Protein 3JB4 (pdb70)

CATH classification: 2.60.120.20

Sequence (675 aa):
NVEAAQGEELATEVGLRATENDGSLSEQLNMSQPMFLNFKKHKVNIYAATHTKVDHIFGRAWAVGVFNTETAAIQKFDLHFPTSTHGALSRFFCHWTGELNIHILNVSTTNAFLKVAHTWFGTDSGIARTATLESNGTMIIPPNEQMTLCVPYYSEVPLRCVKGSDRNSAGLGSLFTQAVGRTISNRVQIFVSFRCPNFFFPLPAPREATSADRVAASTTTNAGNLVQASVAPTMPVKPDFKNTDDFLSMSYRSTTAPTNPTKMVHLAHGTWTTNQHRQALVASITLLQAFWPNQDFPAWGQSRYFAAVRCGFHIQVQLNVNIGSAGCLIAAYMPKTAHDHMNTYTFGSYTNLPHVLMNAATTSQADLYIPYVFNHNYARTDSDDLGGIYIWVWSALTVPSGSPTTVDVTIFGSLLDLDFQCPRPPGADTVIYTTVRKTKTSKFKWVRNKIDIAEGPGAMNIANVLSTTGGQTIALVGERAFYDPRTAGAAVRCKDLMEIARMPSVFLGESTEPDGRRGYFTWSHTISPVNWVFDDHIYLENMPNLRLFSSCYNYWRGSFVIKLTVYASTFNKGRLRMAFFPNREGAYTQDDAQNAIFVVCDIGLNNTFEMTIPYTWGNWMRPTRGNSLGHLRIDVLNRLTYNSSSPNAVNCILQIKMGDDAMFMVPTTSNLVMQ

Secondary structure (DSSP, 8-state):
--S----SSGGGTTTB--TT---STTHHHHPPPP--SS-------SSSS-SSBHHHHTTS-EEEEEEEE---SPEEEEEPPP-SSGGGGGGGEEEEE--EEEEEEEEESS--EEEEEEESS-SBSSSB--S--GGGT-EEE-TT-EE--EE----SSSSEESS---TTTTSSEEEEEEEESS-S-EEEEEEEEESS-EEEEE-PPBPP-S--/---EEEEETTEEEEESS-------SS-----S-SS-S--S-TTHHHHGGG---EEEEEEE-SS--TT-EEEE--TTTSS-SSSSSTTTTTTTTEEEE--EEEEEEEE---TT-EEEEEE--B-HHHHT-STTB-GGGGGGSS-EEEESTT--EEEEEE----SSSSEETTS-TT-B-EEEEEEEEE--SS--S-EEEEEEEEEES---EEE--SS-------/--S---SGGGTT--------SSSS----S-HHHHHS--B-SGGG------GGGSS-SS--SBTHHHHTS--BTTTT-SS--SSSSEEEE-TTS-SS-EEEEE---TTTSHHHHHHHHHEEEE---EEEEEEE---SS-EEEEEEEE-TT-SS---SS--SSSEEEEEE-SS---EEEEE----SSSSEESSSS----EEEEEEEEEE--TTS-S-EEEEEEEEE-SS--EEEE---S-S--

B-factor: mean 58.43, std 23.04, range [9.93, 167.82]

InterPro domains:
  IPR000199 Peptidase C3A/C3B, picornaviral [PF00548] (1586-1762)
  IPR000605 Helicase, superfamily 3, single-stranded DNA/RNA virus [PF00910] (1229-1329)
  IPR001205 RNA-directed RNA polymerase, C-terminal domain [PF00680] (1816-2226)
  IPR001676 Picornavirus capsid [PF00073] (70-209)
  IPR001676 Picornavirus capsid [PF00073] (350-450)
  IPR007053 LRAT domain [PS51934] (825-920)
  IPR007094 RNA-directed RNA polymerase, catalytic domain [PS50507] (2018-2132)
  IPR009003 Peptidase S1, PA clan [SSF50494] (1608-1772)
  IPR009419 Viral polyprotein, parechovirus P3A [PF06363] (1467-1552)
  IPR014759 Helicase, superfamily 3, single-stranded RNA virus [PS51218] (1205-1366)
  IPR029053 Viral coat protein subunit [G3DSA:2.60.120.20] (26-253)
  IPR029053 Viral coat protein subunit [G3DSA:2.60.120.20] (260-503)
  IPR029053 Viral coat protein subunit [G3DSA:2.60.120.20] (531-739)
  IPR033703 Picornavirus/Calicivirus coat protein [cd00205] (89-250)
  IPR033703 Picornavirus/Calicivirus coat protein [cd00205] (325-499)
  IPR043128 Reverse transcriptase/Diguanylate cyclase domain [G3DSA:3.30.70.270] (2049-2159)
  IPR043502 DNA/RNA polymerase superfamily [SSF56672] (1785-2249)
  IPR044067 Picornavirales 3C/3C-like protease domain [PS51874] (1586-1775)

Radius of gyration: 31.66 Å; Cα contacts (8 Å, |Δi|>4): 1510; chains: 3; bounding box: 86×114×95 Å

Solvent-accessible surface area: 34510 Å² total; per-residue (Å²): 191,135,130,59,85,161,48,162,162,119,37,79,93,77,1,62,22,29,23,33,123,25,54,62,48,60,86,40,51,120,79,69,22,0,52,56,119,119,46,180,100,120,119,61,110,51,93,107,56,54,54,18,61,1,50,59,4,2,3,98,11,14,67,29,33,70,38,96,5,109,72,66,59,58,56,86,38,47,1,104,9,4,70,45,23,13,0,2,3,1,18,2,5,0,0,0,1,0,13,0,1,0,5,5,65,3,70,6,115,58,115,1,99,2,21,2,1,9,8,14,89,22,49,109,59,72,121,67,130,30,92,80,2,84,107,50,22,31,44,100,0,48,29,80,72,35,71,22,1,8,4,14,19,118,37,130,4,34,0,8,1,4,27,15,82,94,195,75,19,6,19,0,6,5,1,6,6,39,6,71,42,238,21,109,53,0,130,6,58,3,24,0,0,4,62,51,1,19,2,2,12,28,3,1,0,1,104,73,24,142,103,120,146,204,115,37,73,63,108,101,141,115,71,50,80,148,57,147,68,28,137,84,118,135,114,103,145,92,53,120,146,168,150,99,93,133,179,116,85,136,101,175,191,96,83,70,70,86,71,64,4,39,110,92,25,80,5,50,118,9,75,4,30,49,124,57,113,5,47,30,73,15,8,59,5,52,0,0,77,14,10,8,85,80,132,115,40,37,6,70,35,86,1,56,118,77,5,2,0,50,1,6,1,22,0,32,0,63,8,124,23,91,97,2,6,2,2,2,2,6,0,0,0,1,1,60,14,2,64,84,36,56,120,22,8,0,11,0,0,13,17,0,3,41,31,17,23,3,9,8,5,61,27,95,86,5,79,17,144,7,77,16,4,6,10,14,75,79,0,42,3,64,22,42,1,0,3,0,0,8,0,27,0,2,1,26,10,24,44,19,104,83,35,91,63,73,14,88,0,40,0,49,1,8,8,60,107,54,59,27,93,58,84,27,92,79,72,51,88,46,121,67,51,111,146,158,224,117,109,172,70,83,158,112,156,207,88,66,138,206,154,133,165,87,174,52,129,58,82,64,73,60,35,64,35,136,62,4,45,46,37,100,60,23,12,140,141,37,105,128,46,198,51,56,44,184,0,3,20,42,71,115,55,26,115,57,5,17,51,6,0,43,14,9,0,0,1,60,2,74,18,53,108,53,68,27,143,109,0,4,0,33,0,26,52,112,38,63,57,65,50,112,17,0,29,36,44,6,72,7,55,38,2,3,0,1,36,2,1,5,12,2,0,56,80,0,16,0,11,4,1,8,11,0,4,2,7,7,2,72,99,2,124,10,88,3,24,4,2,5,50,34,73,109,81,66,22,26,95,74,110,65,6,120,143,14,42,78,28,76,22,54,6,32,108,55,13,2,11,12,2,4,4,44,58,51,87,87,81,130,16,9,51,8,89,38,84,11,7,0,14,5,18,0,2,0,49,73,119,2,82,114,78,90,63,3,0,83,22,0,16,0,0,5,14,4,16,0,0,54,22,4,16,2,6,60,17,44,84,32,151,48,79,58,2

Nearest PDB structures (foldseek):
  3jb4-assembly1_C  TM=1.004E+00  e=1.245E-47  Ljungan virus 87-012
  5mjv-assembly1_B  TM=9.391E-01  e=2.339E-28  Echovirus 22 (strain Harris)
  9jjh-assembly1_A  TM=8.260E-01  e=3.643E-10  Rabbit hemorrhagic disease virus 2
  6gsi-assembly1_A  TM=7.439E-01  e=2.983E-09  Feline calicivirus strain F9
  3zue-assembly1_B  TM=6.264E-01  e=7.904E-10  Rabbit hemorrhagic disease virus

Foldseek 3Di:
DLADDDDDPCVVQQADDDPVCPDDVVSVVVDDHHDHSDDDDDDDDPDPDDCPDPQNVLQDWDFDDKDWFFAQDKDKAFAAQDDDDSSCVLVFFFWKDAKKKKKKFKEAPPWKKKKKAWDAAHCCPVDRPVPDRVPRDIDIDGHRDIDTDIDGDDAPDRTETRPDPDSGRHGPTMMIMGMDDNGGRIIMTMIMGTHPMDGDDTDDDDDDDPPD/DAWDKADDDPDIDTDGPDDDDDDDDPDDDDDADVVHPDPDDPCCLVCQLQDWAWWWKFKAFQPDFFQDFTTWALPLQTQPVDPPHRNPVVCLWFWWWQWWWKWKKFFAADPPKWFKKKKFFAFDVRVVDPPVDDPVPRVVGQIDIDIRPPDGMDIDTGHQDFDDNIDTRNDSRRGTITMTTRGGMDDDPPDDGITMIIITIGIDPTDGHDTDDRHDHDDDDD/DVDDDDDPVVVVDDPDDDDDDDPDDDDDPDPVVVVDDDDPDDVPDDDDDQCVVPPDRDDDPDPVVQLQDKFFFQPPDPDQDAARQKHKAALVDDFLDFRYKDFGALCRTDSCVVVLQFFFKKFAKKKKKKFWDWDQPKKFKKKKWWDFQDPPDDPSPDRPPTDMDIDMDHPDTIDIDMGGQDDPDPIDTRGDGTRTMMTMTGPDGIDADPVTDRMIIMGMIMGTHDPMDTDDTDHDPDPPD

Organism: Ljunganvirus 1 (NCBI:txid1001061)

Structure (mmCIF, N/CA/C/O backbone):
data_3JB4
#
_entry.id   3JB4
#
_cell.length_a   1
_cell.length_b   1
_cell.length_c   1
_cell.angle_alpha   90
_cell.angle_beta   90
_cell.angle_gamma   90
#
_symmetry.space_group_name_H-M   'P 1'
#
loop_
_entity.id
_entity.type
_entity.pdbx_description
1 polymer VP1
2 polymer VP0
3 polymer VP3
#
loop_
_atom_site.group_PDB
_atom_site.id
_atom_site.type_symbol
_atom_site.label_atom_id
_atom_site.label_alt_id
_atom_site.label_comp_id
_atom_site.label_asym_id
_atom_site.label_entity_id
_atom_site.label_seq_id
_atom_site.pdbx_PDB_ins_code
_atom_site.Cartn_x
_atom_site.Cartn_y
_atom_site.Cartn_z
_atom_site.occupancy
_atom_site.B_iso_or_equiv
_atom_site.auth_seq_id
_atom_site.auth_comp_id
_atom_site.auth_asym_id
_atom_site.auth_atom_id
_atom_site.pdbx_PDB_model_num
ATOM 1 N N . ASN A 1 31 ? 217.247 342.689 291.593 1.00 75.97 31 ASN A N 1
ATOM 2 C CA . ASN A 1 31 ? 217.144 341.977 292.859 1.00 75.97 31 ASN A CA 1
ATOM 3 C C . ASN A 1 31 ? 215.699 341.583 293.143 1.00 75.97 31 ASN A C 1
ATOM 4 O O . ASN A 1 31 ? 214.879 341.503 292.228 1.00 75.97 31 ASN A O 1
ATOM 9 N N . VAL A 1 32 ? 215.390 341.348 294.413 1.00 71.57 32 VAL A N 1
ATOM 10 C CA . VAL A 1 32 ? 214.090 340.810 294.794 1.00 73.58 32 VAL A CA 1
ATOM 11 C C . VAL A 1 32 ? 212.959 341.821 294.672 1.00 73.29 32 VAL A C 1
ATOM 12 O O . VAL A 1 32 ? 211.948 341.548 294.031 1.00 70.81 32 VAL A O 1
ATOM 16 N N . GLU A 1 33 ? 213.128 342.985 295.290 1.00 90.15 33 GLU A N 1
ATOM 17 C CA . GLU A 1 33 ? 212.035 343.944 295.390 1.00 82.00 33 GLU A CA 1
ATOM 18 C C . GLU A 1 33 ? 211.638 344.551 294.048 1.00 58.20 33 GLU A C 1
ATOM 19 O O . GLU A 1 33 ? 210.486 344.463 293.641 1.00 51.86 33 GLU A O 1
ATOM 25 N N . ALA A 1 34 ? 212.592 345.167 293.365 1.00 74.99 34 ALA A N 1
ATOM 26 C CA . ALA A 1 34 ? 212.283 345.975 292.191 1.00 72.94 34 ALA A CA 1
ATOM 27 C C . ALA A 1 34 ? 211.838 345.153 290.990 1.00 70.44 34 ALA A C 1
ATOM 28 O O . ALA A 1 34 ? 212.097 343.956 290.910 1.00 72.04 34 ALA A O 1
ATOM 30 N N . ALA A 1 35 ? 211.148 345.815 290.069 1.00 66.29 35 ALA A N 1
ATOM 31 C CA . ALA A 1 35 ? 210.822 345.242 288.772 1.00 66.29 35 ALA A CA 1
ATOM 32 C C . ALA A 1 35 ? 210.938 346.343 287.724 1.00 66.29 35 ALA A C 1
ATOM 33 O O . ALA A 1 35 ? 210.944 347.521 288.067 1.00 66.29 35 ALA A O 1
ATOM 35 N N . GLN A 1 36 ? 211.040 345.971 286.452 1.00 63.92 36 GLN A N 1
ATOM 36 C CA . GLN A 1 36 ? 211.288 346.955 285.399 1.00 72.54 36 GLN A CA 1
ATOM 37 C C . GLN A 1 36 ? 210.527 346.719 284.097 1.00 74.37 36 GLN A C 1
ATOM 38 O O . GLN A 1 36 ? 209.948 345.660 283.882 1.00 77.96 36 GLN A O 1
ATOM 44 N N . GLY A 1 37 ? 210.548 347.727 283.231 1.00 66.21 37 GLY A N 1
ATOM 45 C CA . GLY A 1 37 ? 209.915 347.650 281.927 1.00 63.86 37 GLY A CA 1
ATOM 46 C C . GLY A 1 37 ? 210.914 347.181 280.891 1.00 58.30 37 GLY A C 1
ATOM 47 O O . GLY A 1 37 ? 211.794 346.384 281.211 1.00 61.88 37 GLY A O 1
ATOM 48 N N . GLU A 1 38 ? 210.808 347.676 279.660 1.00 69.51 38 GLU A N 1
ATOM 49 C CA . GLU A 1 38 ? 209.753 348.598 279.250 1.00 69.50 38 GLU A CA 1
ATOM 50 C C . GLU A 1 38 ? 208.616 347.948 278.454 1.00 65.81 38 GLU A C 1
ATOM 51 O O . GLU A 1 38 ? 207.652 348.616 278.087 1.00 65.06 38 GLU A O 1
ATOM 57 N N . GLU A 1 39 ? 208.735 346.654 278.188 1.00 75.25 39 GLU A N 1
ATOM 58 C CA . GLU A 1 39 ? 207.792 345.949 277.322 1.00 76.76 39 GLU A CA 1
ATOM 59 C C . GLU A 1 39 ? 206.488 345.564 278.023 1.00 77.38 39 GLU A C 1
ATOM 60 O O . GLU A 1 39 ? 205.405 345.672 277.450 1.00 66.40 39 GLU A O 1
ATOM 66 N N . LEU A 1 40 ? 206.616 345.116 279.266 1.00 61.30 40 LEU A N 1
ATOM 67 C CA . LEU A 1 40 ? 205.520 344.494 280.004 1.00 61.30 40 LEU A CA 1
ATOM 68 C C . LEU A 1 40 ? 204.673 345.480 280.792 1.00 61.30 40 LEU A C 1
ATOM 69 O O . LEU A 1 40 ? 203.829 345.075 281.588 1.00 61.30 40 LEU A O 1
ATOM 74 N N . ALA A 1 41 ? 204.905 346.771 280.581 1.00 75.99 41 ALA A N 1
ATOM 75 C CA . ALA A 1 41 ? 204.108 347.808 281.233 1.00 75.42 41 ALA A CA 1
ATOM 76 C C . ALA A 1 41 ? 202.620 347.611 280.971 1.00 67.65 41 ALA A C 1
ATOM 77 O O . ALA A 1 41 ? 201.785 348.191 281.654 1.00 49.34 41 ALA A O 1
ATOM 79 N N . THR A 1 42 ? 202.293 346.809 279.964 1.00 72.81 42 THR A N 1
ATOM 80 C CA . THR A 1 42 ? 200.921 346.370 279.767 1.00 67.31 42 THR A CA 1
ATOM 81 C C . THR A 1 42 ? 200.453 345.590 280.986 1.00 57.81 42 THR A C 1
ATOM 82 O O . THR A 1 42 ? 199.325 345.753 281.443 1.00 57.70 42 THR A O 1
ATOM 86 N N . GLU A 1 43 ? 201.330 344.747 281.519 1.00 59.09 43 GLU A N 1
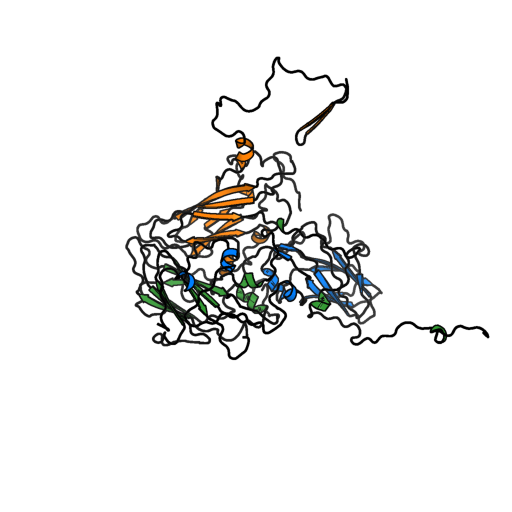ATOM 87 C CA . GLU A 1 43 ? 200.954 343.876 282.623 1.00 58.68 43 GLU A CA 1
ATOM 88 C C . GLU A 1 43 ? 200.814 344.642 283.931 1.00 59.71 43 GLU A C 1
ATOM 89 O O . GLU A 1 43 ? 200.036 344.258 284.797 1.00 69.74 43 GLU A O 1
ATOM 95 N N . VAL A 1 44 ? 201.543 345.742 284.069 1.00 54.96 44 VAL A N 1
ATOM 96 C CA . VAL A 1 44 ? 201.557 346.462 285.335 1.00 57.08 44 VAL A CA 1
ATOM 97 C C . VAL A 1 44 ? 200.354 347.396 285.385 1.00 51.27 44 VAL A C 1
ATOM 98 O O . VAL A 1 44 ? 200.179 348.157 286.334 1.00 53.70 44 VAL A O 1
ATOM 102 N N . GLY A 1 45 ? 199.512 347.326 284.363 1.00 44.42 45 GLY A N 1
ATOM 103 C CA . GLY A 1 45 ? 198.252 348.038 284.396 1.00 44.42 45 GLY A CA 1
ATOM 104 C C . GLY A 1 45 ? 198.036 349.203 283.463 1.00 44.42 45 GLY A C 1
ATOM 105 O O . GLY A 1 45 ? 196.931 349.728 283.392 1.00 44.42 45 GLY A O 1
ATOM 106 N N . LEU A 1 46 ? 199.067 349.613 282.741 1.00 54.70 46 LEU A N 1
ATOM 107 C CA . LEU A 1 46 ? 198.879 350.681 281.775 1.00 52.96 46 LEU A CA 1
ATOM 108 C C . LEU A 1 46 ? 198.159 350.117 280.561 1.00 50.27 46 LEU A C 1
ATOM 109 O O . LEU A 1 46 ? 198.646 349.191 279.921 1.00 47.17 46 LEU A O 1
ATOM 114 N N . ARG A 1 47 ? 196.998 350.675 280.246 1.00 61.70 47 ARG A N 1
ATOM 115 C CA . ARG A 1 47 ? 196.192 350.170 279.145 1.00 65.87 47 ARG A CA 1
ATOM 116 C C . ARG A 1 47 ? 195.464 351.278 278.415 1.00 60.39 47 ARG A C 1
ATOM 117 O O . ARG A 1 47 ? 194.959 352.207 279.030 1.00 52.06 47 ARG A O 1
ATOM 125 N N . ALA A 1 48 ? 195.398 351.163 277.095 1.00 56.37 48 ALA A N 1
ATOM 126 C CA . ALA A 1 48 ? 194.694 352.143 276.285 1.00 63.22 48 ALA A CA 1
ATOM 127 C C . ALA A 1 48 ? 193.252 351.713 276.103 1.00 70.09 48 ALA A C 1
ATOM 128 O O . ALA A 1 48 ? 192.975 350.692 275.480 1.00 74.80 48 ALA A O 1
ATOM 130 N N . THR A 1 49 ? 192.329 352.492 276.652 1.00 59.18 49 THR A N 1
ATOM 131 C CA . THR A 1 49 ? 190.917 352.151 276.575 1.00 61.14 49 THR A CA 1
ATOM 132 C C . THR A 1 49 ?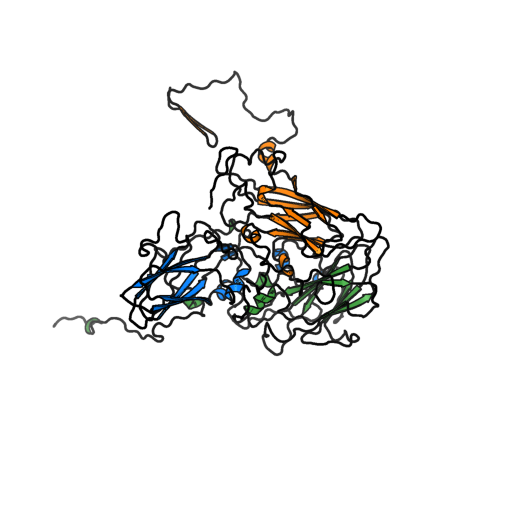 190.370 352.372 275.173 1.00 63.09 49 THR A C 1
ATOM 133 O O . THR A 1 49 ? 189.349 351.798 274.800 1.00 59.68 49 THR A O 1
ATOM 137 N N . GLU A 1 50 ? 191.055 353.208 274.403 1.00 63.87 50 GLU A N 1
ATOM 138 C CA . GLU A 1 50 ? 190.618 353.527 273.055 1.00 63.47 50 GLU A CA 1
ATOM 139 C C . GLU A 1 50 ? 190.630 352.282 272.177 1.00 64.80 50 GLU A C 1
ATOM 140 O O . GLU A 1 50 ? 189.751 352.109 271.341 1.00 61.62 50 GLU A O 1
ATOM 146 N N . ASN A 1 51 ? 191.606 351.404 272.379 1.00 54.15 51 ASN A N 1
ATOM 147 C CA . ASN A 1 51 ? 191.556 350.104 271.729 1.00 60.02 51 ASN A CA 1
ATOM 148 C C . ASN A 1 51 ? 191.108 349.084 272.753 1.00 66.19 51 ASN A C 1
ATOM 149 O O . ASN A 1 51 ? 191.892 348.657 273.595 1.00 66.09 51 ASN A O 1
ATOM 154 N N . ASP A 1 52 ? 189.849 348.684 272.668 1.00 48.39 52 ASP A N 1
ATOM 155 C CA . ASP A 1 52 ? 189.314 347.679 273.571 1.00 55.59 52 ASP A CA 1
ATOM 156 C C . ASP A 1 52 ? 189.218 346.299 272.947 1.00 57.97 52 ASP A C 1
ATOM 157 O O . ASP A 1 52 ? 188.907 345.328 273.633 1.00 55.42 52 ASP A O 1
ATOM 162 N N . GLY A 1 53 ? 189.506 346.206 271.654 1.00 48.66 53 GLY A N 1
ATOM 163 C CA . GLY A 1 53 ? 189.106 345.037 270.895 1.00 48.66 53 GLY A CA 1
ATOM 164 C C . GLY A 1 53 ? 187.602 344.871 271.023 1.00 48.66 53 GLY A C 1
ATOM 165 O O . GLY A 1 53 ? 186.876 345.857 271.138 1.00 48.66 53 GLY A O 1
ATOM 166 N N . SER A 1 54 ? 187.120 343.634 271.012 1.00 40.12 54 SER A N 1
ATOM 167 C CA . SER A 1 54 ? 185.714 343.397 271.303 1.00 38.84 54 SER A CA 1
ATOM 168 C C . SER A 1 54 ? 185.504 343.607 272.790 1.00 41.03 54 SER A C 1
ATOM 169 O O . SER A 1 54 ? 186.461 343.561 273.559 1.00 39.39 54 SER A O 1
ATOM 172 N N . LEU A 1 55 ? 184.269 343.850 273.203 1.00 39.53 55 LEU A N 1
ATOM 173 C CA . LEU A 1 55 ? 183.991 343.973 274.627 1.00 38.48 55 LEU A CA 1
ATOM 174 C C . LEU A 1 55 ? 184.315 342.657 275.324 1.00 40.64 55 LEU A C 1
ATOM 175 O O . LEU A 1 55 ? 184.736 342.638 276.479 1.00 43.94 55 LEU A O 1
ATOM 180 N N . SER A 1 56 ? 184.135 341.558 274.598 1.00 46.54 56 SER A N 1
ATOM 181 C CA . SER A 1 56 ? 184.423 340.231 275.126 1.00 41.79 56 SER A CA 1
ATOM 182 C C . SER A 1 56 ? 185.919 339.954 275.127 1.00 46.44 56 SER A C 1
ATOM 183 O O . SER A 1 56 ? 186.383 339.021 275.778 1.00 53.33 56 SER A O 1
ATOM 186 N N . GLU A 1 57 ? 186.670 340.763 274.388 1.00 40.85 57 GLU A N 1
ATOM 187 C CA . GLU A 1 57 ? 188.119 340.621 274.349 1.00 49.07 57 GLU A CA 1
ATOM 188 C C . GLU A 1 57 ? 188.713 341.107 275.661 1.00 57.32 57 GLU A C 1
ATOM 189 O O . GLU A 1 57 ? 189.795 340.685 276.061 1.00 54.81 57 GLU A O 1
ATOM 195 N N . GLN A 1 58 ? 187.992 341.993 276.336 1.00 47.34 58 GLN A N 1
ATOM 196 C CA . GLN A 1 58 ? 188.438 342.503 277.622 1.00 41.23 58 GLN A CA 1
ATOM 197 C C . GLN A 1 58 ? 188.313 341.444 278.708 1.00 52.04 58 GLN A C 1
ATOM 198 O O . GLN A 1 58 ? 188.983 341.511 279.736 1.00 60.42 58 GLN A O 1
ATOM 204 N N . LEU A 1 59 ? 187.450 340.468 278.472 1.00 57.63 59 LEU A N 1
ATOM 205 C CA . LEU A 1 59 ? 187.235 339.394 279.425 1.00 55.94 59 LEU A CA 1
ATOM 206 C C . LEU A 1 59 ? 188.488 338.533 279.511 1.00 59.73 59 LEU A C 1
ATOM 207 O O . LEU A 1 59 ? 188.801 337.970 280.558 1.00 61.60 59 LEU A O 1
ATOM 212 N N . ASN A 1 60 ? 189.202 338.441 278.396 1.00 54.21 60 ASN A N 1
ATOM 213 C CA . ASN A 1 60 ? 190.426 337.657 278.324 1.00 55.75 60 ASN A CA 1
ATOM 214 C C . ASN A 1 60 ? 191.597 338.384 278.969 1.00 60.20 60 ASN A C 1
ATOM 215 O O . ASN A 1 60 ? 192.581 337.760 279.360 1.00 56.57 60 ASN A O 1
ATOM 220 N N . MET A 1 61 ? 191.486 339.703 279.075 1.00 67.32 61 MET A N 1
ATOM 221 C CA . MET A 1 61 ? 192.575 340.530 279.586 1.00 59.60 61 MET A CA 1
ATOM 222 C C . MET A 1 61 ? 193.026 340.107 280.975 1.00 59.32 61 MET A C 1
ATOM 223 O O . MET A 1 61 ? 192.209 339.885 281.865 1.00 67.13 61 MET A O 1
ATOM 228 N N . SER A 1 62 ? 194.335 339.994 281.150 1.00 68.09 62 SER A N 1
ATOM 229 C CA . SER A 1 62 ? 194.894 339.691 282.457 1.00 63.90 62 SER A CA 1
ATOM 230 C C . SER A 1 62 ? 195.001 340.967 283.273 1.00 62.78 62 SER A C 1
ATOM 231 O O . SER A 1 62 ? 195.672 341.915 282.869 1.00 62.02 62 SER A O 1
ATOM 234 N N . GLN A 1 63 ? 194.341 340.986 284.423 1.00 69.30 63 GLN A N 1
ATOM 235 C CA . GLN A 1 63 ? 194.331 342.166 285.272 1.00 57.30 63 GLN A CA 1
ATOM 236 C C . GLN A 1 63 ? 195.716 342.424 285.848 1.00 51.79 63 GLN A C 1
ATOM 237 O O . GLN A 1 63 ? 196.480 341.492 286.076 1.00 60.28 63 GLN A O 1
ATOM 243 N N . PRO A 1 64 ? 196.049 343.699 286.078 1.00 48.98 64 PRO A N 1
ATOM 244 C CA . PRO A 1 64 ? 197.380 344.066 286.556 1.00 49.87 64 PRO A CA 1
ATOM 245 C C . PRO A 1 64 ? 197.698 343.552 287.947 1.00 52.42 64 PRO A C 1
ATOM 246 O O . PRO A 1 64 ? 196.798 343.290 288.735 1.00 53.78 64 PRO A O 1
ATOM 250 N N . MET A 1 65 ? 198.984 343.410 288.236 1.00 46.87 65 MET A N 1
ATOM 251 C CA . MET A 1 65 ? 199.427 342.902 289.523 1.00 44.68 65 MET A CA 1
ATOM 252 C C . MET A 1 65 ? 200.783 343.480 289.888 1.00 34.92 65 MET A C 1
ATOM 253 O O . MET A 1 65 ? 201.638 343.647 289.024 1.00 32.19 65 MET A O 1
ATOM 258 N N . PHE A 1 66 ? 200.987 343.782 291.166 1.00 33.56 66 PHE A N 1
ATOM 259 C CA . PHE A 1 66 ? 202.267 344.305 291.615 1.00 32.60 66 PHE A CA 1
ATOM 260 C C . PHE A 1 66 ? 203.137 343.158 292.070 1.00 33.25 66 PHE A C 1
ATOM 261 O O . PHE A 1 66 ? 202.809 341.999 291.826 1.00 31.77 66 PHE A O 1
ATOM 269 N N . LEU A 1 67 ? 204.249 343.480 292.720 1.00 38.14 67 LEU A N 1
ATOM 270 C CA . LEU A 1 67 ? 205.169 342.453 293.174 1.00 39.59 67 LEU A CA 1
ATOM 271 C C . LEU A 1 67 ? 204.452 341.458 294.070 1.00 34.24 67 LEU A C 1
ATOM 272 O O . LEU A 1 67 ? 204.554 340.254 293.858 1.00 35.56 67 LEU A O 1
ATOM 277 N N . ASN A 1 68 ? 203.714 341.948 295.060 1.00 27.08 68 ASN A N 1
ATOM 278 C CA . ASN A 1 68 ? 202.943 341.026 295.873 1.00 24.80 68 ASN A CA 1
ATOM 279 C C . ASN A 1 68 ? 201.440 341.177 295.708 1.00 24.33 68 ASN A C 1
ATOM 280 O O . ASN A 1 68 ? 200.820 342.086 296.241 1.00 25.72 68 ASN A O 1
ATOM 285 N N . PHE A 1 69 ? 200.861 340.243 294.967 1.00 23.55 69 PHE A N 1
ATOM 286 C CA . PHE A 1 69 ? 199.451 339.921 295.065 1.00 25.90 69 PHE A CA 1
ATOM 287 C C . PHE A 1 69 ? 199.351 338.480 294.645 1.00 33.34 69 PHE A C 1
ATOM 288 O O . PHE A 1 69 ? 200.078 338.036 293.765 1.00 42.71 69 PHE A O 1
ATOM 296 N N . LYS A 1 70 ? 198.462 337.738 295.276 1.00 33.95 70 LYS A N 1
ATOM 297 C CA . LYS A 1 70 ? 198.284 336.354 294.907 1.00 42.25 70 LYS A CA 1
ATOM 298 C C . LYS A 1 70 ? 196.896 336.166 294.333 1.00 41.19 70 LYS A C 1
ATOM 299 O O . LYS A 1 70 ? 195.912 336.196 295.063 1.00 37.31 70 LYS A O 1
ATOM 305 N N . LYS A 1 71 ? 196.809 335.968 293.024 1.00 40.44 71 LYS A N 1
ATOM 306 C CA . LYS A 1 71 ? 195.516 335.702 292.424 1.00 52.56 71 LYS A CA 1
ATOM 307 C C . LYS A 1 71 ? 195.308 334.200 292.426 1.00 54.00 71 LYS A C 1
ATOM 308 O O . LYS A 1 71 ? 196.042 333.441 291.800 1.00 55.48 71 LYS A O 1
ATOM 314 N N . HIS A 1 72 ? 194.316 333.771 293.184 1.00 53.00 72 HIS A N 1
ATOM 315 C CA . HIS A 1 72 ? 194.026 332.363 293.300 1.00 59.44 72 HIS A CA 1
ATOM 316 C C . HIS A 1 72 ? 192.522 332.247 293.390 1.00 57.73 72 HIS A C 1
ATOM 317 O O . HIS A 1 72 ? 191.883 333.004 294.115 1.00 61.06 72 HIS A O 1
ATOM 324 N N . LYS A 1 73 ? 191.947 331.308 292.656 1.00 81.04 73 LYS A N 1
ATOM 325 C CA . LYS A 1 73 ? 190.506 331.157 292.684 1.00 77.06 73 LYS A CA 1
ATOM 326 C C . LYS A 1 73 ? 190.145 330.159 293.761 1.00 72.35 73 LYS A C 1
ATOM 327 O O . LYS A 1 73 ? 190.446 328.974 293.646 1.00 76.71 73 LYS A O 1
ATOM 333 N N . VAL A 1 74 ? 189.499 330.642 294.810 1.00 76.09 74 VAL A N 1
ATOM 334 C CA . VAL A 1 74 ? 189.203 329.804 295.954 1.00 75.83 74 VAL A CA 1
ATOM 335 C C . VAL A 1 74 ? 187.723 329.523 296.036 1.00 80.39 74 VAL A C 1
ATOM 336 O O . VAL A 1 74 ? 186.938 330.415 296.311 1.00 87.11 74 VAL A O 1
ATOM 340 N N . ASN A 1 75 ? 187.346 328.274 295.811 1.00 78.77 75 ASN A N 1
ATOM 341 C CA . ASN A 1 75 ? 185.949 327.892 295.894 1.00 79.58 75 ASN A CA 1
ATOM 342 C C . ASN A 1 75 ? 185.612 327.410 297.296 1.00 72.87 75 ASN A C 1
ATOM 343 O O . ASN A 1 75 ? 186.084 326.369 297.743 1.00 76.57 75 ASN A O 1
ATOM 348 N N . ILE A 1 76 ? 184.802 328.192 297.995 1.00 68.96 76 ILE A N 1
ATOM 349 C CA . ILE A 1 76 ? 184.375 327.840 299.339 1.00 71.84 76 ILE A CA 1
ATOM 350 C C . ILE A 1 76 ? 183.224 326.848 299.280 1.00 77.49 76 ILE A C 1
ATOM 351 O O . ILE A 1 76 ? 183.117 325.959 300.120 1.00 82.63 76 ILE A O 1
ATOM 356 N N . TYR A 1 77 ? 182.363 327.004 298.282 1.00 71.59 77 TYR A N 1
ATOM 357 C CA . TYR A 1 77 ? 181.273 326.071 298.061 1.00 66.93 77 TYR A CA 1
ATOM 358 C C . TYR A 1 77 ? 181.557 325.286 296.800 1.00 63.95 77 TYR A C 1
ATOM 359 O O . TYR A 1 77 ? 182.195 325.795 295.882 1.00 66.42 77 TYR A O 1
ATOM 368 N N . ALA A 1 78 ? 181.096 324.045 296.753 1.00 58.98 78 ALA A N 1
ATOM 369 C CA . ALA A 1 78 ? 181.274 323.235 295.559 1.00 64.65 78 ALA A CA 1
ATOM 370 C C . ALA A 1 78 ? 180.504 323.845 294.398 1.00 62.44 78 ALA A C 1
ATOM 371 O O . ALA A 1 78 ? 181.050 324.055 293.318 1.00 63.21 78 ALA A O 1
ATOM 373 N N . ALA A 1 79 ? 179.229 324.129 294.632 1.00 69.12 79 ALA A N 1
ATOM 374 C CA . ALA A 1 79 ? 178.377 324.768 293.639 1.00 64.37 79 ALA A CA 1
ATOM 375 C C . ALA A 1 79 ? 178.713 326.246 293.504 1.00 56.74 79 ALA A C 1
ATOM 376 O O . ALA A 1 79 ? 179.333 326.832 294.387 1.00 53.79 79 ALA A O 1
ATOM 378 N N . THR A 1 80 ? 178.309 326.844 292.390 1.00 44.64 80 THR A N 1
ATOM 379 C CA . THR A 1 80 ? 178.510 328.269 292.173 1.00 43.72 80 THR A CA 1
ATOM 380 C C . THR A 1 80 ? 177.181 329.005 292.136 1.00 41.36 80 THR A C 1
ATOM 381 O O . THR A 1 80 ? 176.296 328.655 291.362 1.00 42.47 80 THR A O 1
ATOM 385 N N . HIS A 1 81 ? 177.039 330.024 292.974 1.00 42.34 81 HIS A N 1
ATOM 386 C CA . HIS A 1 81 ? 175.819 330.815 292.991 1.00 40.51 81 HIS A CA 1
ATOM 387 C C . HIS A 1 81 ? 175.824 331.817 291.851 1.00 39.69 81 HIS A C 1
ATOM 388 O O . HIS A 1 81 ? 174.808 332.425 291.540 1.00 37.42 81 HIS A O 1
ATOM 395 N N . THR A 1 82 ? 176.988 331.994 291.241 1.00 39.74 82 THR A N 1
ATOM 396 C CA . THR A 1 82 ? 177.146 332.974 290.178 1.00 48.49 82 THR A CA 1
ATOM 397 C C . THR A 1 82 ? 176.633 332.459 288.839 1.00 46.43 82 THR A C 1
ATOM 398 O O . THR A 1 82 ? 176.239 333.241 287.980 1.00 46.07 82 THR A O 1
ATOM 402 N N . LYS A 1 83 ? 176.625 331.144 288.668 1.00 47.00 83 LYS A N 1
ATOM 403 C CA . LYS A 1 83 ? 176.255 330.536 287.397 1.00 55.64 83 LYS A CA 1
ATOM 404 C C . LYS A 1 83 ? 174.778 330.756 287.089 1.00 55.36 83 LYS A C 1
ATOM 405 O O . LYS A 1 83 ? 173.936 330.634 287.972 1.00 59.43 83 LYS A O 1
ATOM 411 N N . VAL A 1 84 ? 174.474 331.082 285.835 1.00 53.60 84 VAL A N 1
ATOM 412 C CA . VAL A 1 84 ? 173.115 331.438 285.422 1.00 57.08 84 VAL A CA 1
ATOM 413 C C . VAL A 1 84 ? 172.119 330.349 285.771 1.00 68.16 84 VAL A C 1
ATOM 414 O O . VAL A 1 84 ? 171.001 330.627 286.199 1.00 76.13 84 VAL A O 1
ATOM 418 N N . ASP A 1 85 ? 172.543 329.106 285.591 1.00 81.02 85 ASP A N 1
ATOM 419 C CA . ASP A 1 85 ? 171.690 327.952 285.826 1.00 77.98 85 ASP A CA 1
ATOM 420 C C . ASP A 1 85 ? 171.163 327.931 287.255 1.00 67.86 85 ASP A C 1
ATOM 421 O O . ASP A 1 85 ? 169.969 327.771 287.485 1.00 69.45 85 ASP A O 1
ATOM 426 N N . HIS A 1 86 ? 172.068 328.111 288.210 1.00 78.00 86 HIS A N 1
ATOM 427 C CA . HIS A 1 86 ? 171.745 327.993 289.624 1.00 76.30 86 HIS A CA 1
ATOM 428 C C . HIS A 1 86 ? 170.931 329.162 290.168 1.00 70.96 86 HIS A C 1
ATOM 429 O O . HIS A 1 86 ? 169.906 328.957 290.806 1.00 69.94 86 HIS A O 1
ATOM 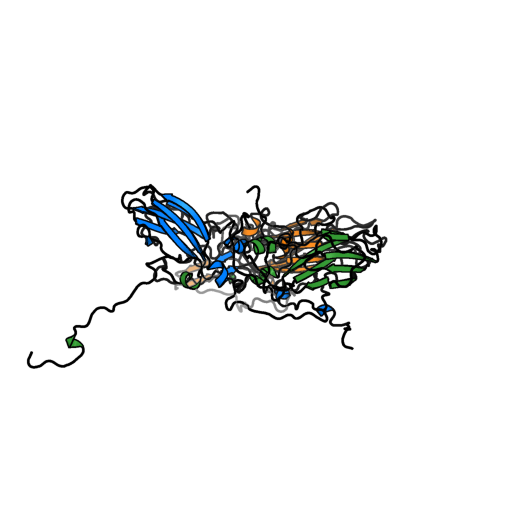436 N N . ILE A 1 87 ? 171.394 330.381 289.916 1.00 67.22 87 ILE A N 1
ATOM 437 C CA . ILE A 1 87 ? 170.806 331.572 290.524 1.00 74.17 87 ILE A CA 1
ATOM 438 C C . ILE A 1 87 ? 169.301 331.717 290.334 1.00 66.97 87 ILE A C 1
ATOM 439 O O . ILE A 1 87 ? 168.601 332.104 291.265 1.00 69.37 87 ILE A O 1
ATOM 444 N N . PHE A 1 88 ? 168.788 331.396 289.155 1.00 61.22 88 PHE A N 1
ATOM 445 C CA . PHE A 1 88 ? 167.362 331.567 288.918 1.00 59.05 88 PHE A CA 1
ATOM 446 C C . PHE A 1 88 ? 166.571 330.3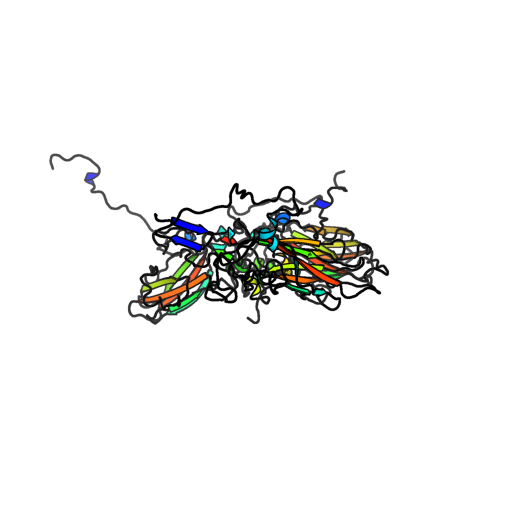28 289.294 1.00 56.72 88 PHE A C 1
ATOM 447 O O . PHE A 1 88 ? 165.369 330.256 289.062 1.00 53.40 88 PHE A O 1
ATOM 455 N N . GLY A 1 89 ? 167.255 329.347 289.867 1.00 64.03 89 GLY A N 1
ATOM 456 C CA . GLY A 1 89 ? 166.586 328.190 290.419 1.00 60.95 89 GLY A CA 1
ATOM 457 C C . GLY A 1 89 ? 165.733 328.591 291.601 1.00 58.24 89 GLY A C 1
ATOM 458 O O . GLY A 1 89 ? 164.619 328.106 291.758 1.00 56.45 89 GLY A O 1
ATOM 459 N N . ARG A 1 90 ? 166.260 329.484 292.434 1.00 50.22 90 ARG A N 1
ATOM 460 C CA . ARG A 1 90 ? 165.501 330.009 293.558 1.00 53.84 90 ARG A CA 1
ATOM 461 C C . ARG A 1 90 ? 164.316 330.752 292.967 1.00 55.35 90 ARG A C 1
ATOM 462 O O . ARG A 1 90 ? 164.500 331.626 292.130 1.00 57.74 90 ARG A O 1
ATOM 470 N N . ALA A 1 91 ? 163.101 330.421 293.380 1.00 32.33 91 ALA A N 1
ATOM 471 C CA . ALA A 1 91 ? 161.944 331.100 292.822 1.00 32.16 91 ALA A CA 1
ATOM 472 C C . ALA A 1 91 ? 161.721 332.441 293.495 1.00 33.37 91 ALA A C 1
ATOM 473 O O . ALA A 1 91 ? 162.440 332.810 294.416 1.00 32.28 91 ALA A O 1
ATOM 475 N N . TRP A 1 92 ? 160.706 333.157 293.031 1.00 25.76 92 TRP A N 1
ATOM 476 C CA . TRP A 1 92 ? 160.370 334.471 293.563 1.00 30.55 92 TRP A CA 1
ATOM 477 C C . TRP A 1 92 ? 158.886 334.764 293.425 1.00 34.24 92 TRP A C 1
ATOM 478 O O . TRP A 1 92 ? 158.241 334.315 292.487 1.00 35.78 92 TRP A O 1
ATOM 489 N N . ALA A 1 93 ? 158.356 335.531 294.369 1.00 36.36 93 ALA A N 1
ATOM 490 C CA . ALA A 1 93 ? 156.913 335.670 294.526 1.00 41.11 93 ALA A CA 1
ATOM 491 C C . ALA A 1 93 ? 156.334 336.814 293.723 1.00 38.16 93 ALA A C 1
ATOM 492 O O . ALA A 1 93 ? 156.621 337.978 293.992 1.00 36.86 93 ALA A O 1
ATOM 494 N N . VAL A 1 94 ? 155.511 336.480 292.738 1.00 33.48 94 VAL A N 1
ATOM 495 C CA . VAL A 1 94 ? 154.789 337.501 292.001 1.00 36.21 94 VAL A CA 1
ATOM 496 C C . VAL A 1 94 ? 153.278 337.363 292.181 1.00 35.23 94 VAL A C 1
ATOM 497 O O . VAL A 1 94 ? 152.652 336.441 291.672 1.00 33.99 94 VAL A O 1
ATOM 501 N N . GLY A 1 95 ? 152.704 338.287 292.939 1.00 33.05 95 GLY A N 1
ATOM 502 C CA . GLY A 1 95 ? 151.264 338.412 293.060 1.00 30.86 95 GLY A CA 1
ATOM 503 C C . GLY A 1 95 ? 150.598 337.520 294.090 1.00 31.36 95 GLY A C 1
ATOM 504 O O . GLY A 1 95 ? 151.008 336.382 294.306 1.00 27.19 95 GLY A O 1
ATOM 505 N N . VAL A 1 96 ? 149.544 338.044 294.708 1.00 22.44 96 VAL A N 1
ATOM 506 C CA . VAL A 1 96 ? 148.700 337.303 295.636 1.00 25.31 96 VAL A CA 1
ATOM 507 C C . VAL A 1 96 ? 147.275 337.775 295.437 1.00 32.68 96 VAL A C 1
ATOM 508 O O . VAL A 1 96 ? 147.028 338.978 295.428 1.00 36.28 96 VAL A O 1
ATOM 512 N N . PHE A 1 97 ? 146.329 336.859 295.281 1.00 26.73 97 PHE A N 1
ATOM 513 C CA . PHE A 1 97 ? 144.934 337.273 295.222 1.00 40.07 97 PHE A CA 1
ATOM 514 C C . PHE A 1 97 ? 143.991 336.194 295.715 1.00 41.79 97 PHE A C 1
ATOM 515 O O . PHE A 1 97 ? 144.207 335.013 295.465 1.00 41.72 97 PHE A O 1
ATOM 523 N N . ASN A 1 98 ? 142.941 336.604 296.416 1.00 40.79 98 ASN A N 1
ATOM 524 C CA . ASN A 1 98 ? 141.879 335.686 296.797 1.00 47.29 98 ASN A CA 1
ATOM 525 C C . ASN A 1 98 ? 140.883 335.569 295.656 1.00 39.49 98 ASN A C 1
ATOM 526 O O . ASN A 1 98 ? 140.651 336.533 294.932 1.00 33.46 98 ASN A O 1
ATOM 531 N N . THR A 1 99 ? 140.303 334.389 295.478 1.00 49.92 99 THR A N 1
ATOM 532 C CA . THR A 1 99 ? 139.297 334.221 294.441 1.00 57.98 99 THR A CA 1
ATOM 533 C C . THR A 1 99 ? 138.028 333.610 295.013 1.00 62.36 99 THR A C 1
ATOM 534 O O . THR A 1 99 ? 138.014 332.450 295.416 1.00 55.75 99 THR A O 1
ATOM 538 N N . GLU A 1 100 ? 136.967 334.404 295.057 1.00 70.44 100 GLU A N 1
ATOM 539 C CA . GLU A 1 100 ? 135.675 333.939 295.541 1.00 77.05 100 GLU A CA 1
ATOM 540 C C . GLU A 1 100 ? 134.705 333.582 294.415 1.00 72.49 100 GLU A C 1
ATOM 541 O O . GLU A 1 100 ? 133.587 333.141 294.673 1.00 56.63 100 GLU A O 1
ATOM 547 N N . THR A 1 101 ? 135.131 333.771 293.171 1.00 66.98 101 THR A N 1
ATOM 548 C CA . THR A 1 101 ? 134.224 333.649 292.034 1.00 73.07 101 THR A CA 1
ATOM 549 C C . THR A 1 101 ? 134.733 332.655 290.993 1.00 68.21 101 THR A C 1
ATOM 550 O O . THR A 1 101 ? 135.913 332.654 290.648 1.00 67.05 101 THR A O 1
ATOM 554 N N . ALA A 1 102 ? 133.833 331.817 290.487 1.00 68.46 102 ALA A N 1
ATOM 555 C CA . ALA A 1 102 ? 134.193 330.774 289.532 1.00 70.49 102 ALA A CA 1
ATOM 556 C C . ALA A 1 102 ? 134.594 331.325 288.163 1.00 63.74 102 ALA A C 1
ATOM 557 O O . ALA A 1 102 ? 135.103 330.589 287.321 1.00 63.82 102 ALA A O 1
ATOM 559 N N . ALA A 1 103 ? 134.361 332.614 287.941 1.00 71.80 103 ALA A N 1
ATOM 560 C CA . ALA A 1 103 ? 134.696 333.247 286.668 1.00 63.04 103 ALA A CA 1
ATOM 561 C C . ALA A 1 103 ? 136.195 333.193 286.409 1.00 60.49 103 ALA A C 1
ATOM 562 O O . ALA A 1 103 ? 136.996 333.299 287.333 1.00 64.86 103 ALA A O 1
ATOM 564 N N . ILE A 1 104 ? 136.566 333.030 285.143 1.00 57.83 104 ILE A N 1
ATOM 565 C CA . ILE A 1 104 ? 137.960 332.853 284.766 1.00 55.31 104 ILE A CA 1
ATOM 566 C C . ILE A 1 104 ? 138.778 334.089 285.113 1.00 57.13 104 ILE A C 1
ATOM 567 O O . ILE A 1 104 ? 138.422 335.203 284.741 1.00 62.32 104 ILE A O 1
ATOM 572 N N . GLN A 1 105 ? 139.877 333.885 285.829 1.00 57.50 105 GLN A N 1
ATOM 573 C CA . GLN A 1 105 ? 140.693 334.994 286.300 1.00 57.80 105 GLN A CA 1
ATOM 574 C C . GLN A 1 105 ? 141.871 335.318 285.390 1.00 52.45 105 GLN A C 1
ATOM 575 O O . GLN A 1 105 ? 142.756 334.492 285.173 1.00 55.83 105 GLN A O 1
ATOM 581 N N . LYS A 1 106 ? 141.871 336.539 284.870 1.00 56.67 106 LYS A N 1
ATOM 582 C CA . LYS A 1 106 ? 142.996 337.063 284.114 1.00 51.62 106 LYS A CA 1
ATOM 583 C C . LYS A 1 106 ? 144.080 337.531 285.062 1.00 48.43 106 LYS A C 1
ATOM 584 O O . LYS A 1 106 ? 143.846 338.411 285.884 1.00 49.76 106 LYS A O 1
ATOM 590 N N . PHE A 1 107 ? 145.261 336.939 284.962 1.00 45.97 107 PHE A N 1
ATOM 591 C CA . PHE A 1 107 ? 146.371 337.359 285.806 1.00 49.80 107 PHE A CA 1
ATOM 592 C C . PHE A 1 107 ? 147.643 337.427 284.977 1.00 42.15 107 PHE A C 1
ATOM 593 O O . PHE A 1 107 ? 148.086 336.422 284.431 1.00 35.30 107 PHE A O 1
ATOM 601 N N . ASP A 1 108 ? 148.236 338.612 284.894 1.00 39.52 108 ASP A N 1
ATOM 602 C CA . ASP A 1 108 ? 149.344 338.839 283.975 1.00 41.44 108 ASP A CA 1
ATOM 603 C C . ASP A 1 108 ? 150.689 338.817 284.688 1.00 32.73 108 ASP A C 1
ATOM 604 O O . ASP A 1 108 ? 150.846 339.412 285.749 1.00 30.66 108 ASP A O 1
ATOM 609 N N . LEU A 1 109 ? 151.661 338.136 284.093 1.00 39.73 109 LEU A N 1
ATOM 610 C CA . LEU A 1 109 ? 152.972 337.976 284.709 1.00 40.96 109 LEU A CA 1
ATOM 611 C C . LEU A 1 109 ? 154.023 338.885 284.089 1.00 41.44 109 LEU A C 1
ATOM 612 O O . LEU A 1 109 ? 154.409 338.695 282.943 1.00 41.56 109 LEU A O 1
ATOM 617 N N . HIS A 1 110 ? 154.455 339.894 284.837 1.00 37.65 110 HIS A N 1
ATOM 618 C CA . HIS A 1 110 ? 155.616 340.693 284.464 1.00 38.61 110 HIS A CA 1
ATOM 619 C C . HIS A 1 110 ? 156.895 340.009 284.925 1.00 32.30 110 HIS A C 1
ATOM 620 O O . HIS A 1 110 ? 156.866 339.212 285.857 1.00 31.53 110 HIS A O 1
ATOM 627 N N . PHE A 1 111 ? 158.012 340.302 284.269 1.00 40.27 111 PHE A N 1
ATOM 628 C CA . PHE A 1 111 ? 159.314 339.921 284.808 1.00 35.98 111 PHE A CA 1
ATOM 629 C C . PHE A 1 111 ? 159.544 340.539 286.181 1.00 40.57 111 PHE A C 1
ATOM 630 O O . PHE A 1 111 ? 159.005 341.599 286.485 1.00 45.31 111 PHE A O 1
ATOM 638 N N . PRO A 1 112 ? 160.354 339.876 287.014 1.00 39.79 112 PRO A N 1
ATOM 639 C CA . PRO A 1 112 ? 160.481 340.224 288.431 1.00 45.74 112 PRO A CA 1
ATOM 640 C C . PRO A 1 112 ? 161.022 341.618 288.705 1.00 50.39 112 PRO A C 1
ATOM 641 O O . PRO A 1 112 ? 161.942 342.082 288.039 1.00 54.96 112 PRO A O 1
ATOM 645 N N . THR A 1 113 ? 160.432 342.278 289.691 1.00 62.69 113 THR A N 1
ATOM 646 C CA . THR A 1 113 ? 160.952 343.534 290.200 1.00 67.60 113 THR A CA 1
ATOM 647 C C . THR A 1 113 ? 161.139 343.401 291.702 1.00 67.10 113 THR A C 1
ATOM 648 O O . THR A 1 113 ? 160.450 342.615 292.347 1.00 72.88 113 THR A O 1
ATOM 652 N N . SER A 1 114 ? 162.075 344.164 292.253 1.00 69.05 114 SER A N 1
ATOM 653 C CA . SER A 1 114 ? 162.272 344.228 293.698 1.00 67.10 114 SER A CA 1
ATOM 654 C C . SER A 1 114 ? 162.543 342.869 294.328 1.00 65.64 114 SER A C 1
ATOM 655 O O . SER A 1 114 ? 161.917 342.514 295.321 1.00 66.79 114 SER A O 1
ATOM 658 N N . THR A 1 115 ? 163.467 342.117 293.745 1.00 56.23 115 THR A N 1
ATOM 659 C CA . THR A 1 115 ? 163.869 340.826 294.286 1.00 53.83 115 THR A CA 1
ATOM 660 C C . THR A 1 115 ? 165.111 340.358 293.555 1.00 48.79 115 THR A C 1
ATOM 661 O O . THR A 1 115 ? 165.640 341.079 292.718 1.00 45.21 115 THR A O 1
ATOM 665 N N . HIS A 1 116 ? 165.582 339.157 293.864 1.00 44.14 116 HIS A N 1
ATOM 666 C CA . HIS A 1 116 ? 166.791 338.653 293.223 1.00 44.95 116 HIS A CA 1
ATOM 667 C C . HIS A 1 116 ? 166.514 338.303 291.775 1.00 44.85 116 HIS A C 1
ATOM 668 O O . HIS A 1 116 ? 167.433 338.076 290.999 1.00 46.98 116 HIS A O 1
ATOM 675 N N . GLY A 1 117 ? 165.238 338.245 291.418 1.00 43.98 117 GLY A N 1
ATOM 676 C CA . GLY A 1 117 ? 164.859 338.019 290.041 1.00 44.11 117 GLY A CA 1
ATOM 677 C C . GLY A 1 117 ? 165.216 339.213 289.187 1.00 44.51 117 GLY A C 1
ATOM 678 O O . GLY A 1 117 ? 165.445 339.086 287.987 1.00 40.37 117 GLY A O 1
ATOM 679 N N . ALA A 1 118 ? 165.281 340.381 289.819 1.00 36.35 118 ALA A N 1
ATOM 680 C CA . ALA A 1 118 ? 165.624 341.625 289.137 1.00 39.27 118 ALA A CA 1
ATOM 681 C C . ALA A 1 118 ? 167.060 341.608 288.633 1.00 38.66 118 ALA A C 1
ATOM 682 O O . ALA A 1 118 ? 167.499 342.526 287.947 1.00 42.84 118 ALA A O 1
ATOM 684 N N . LEU A 1 119 ? 167.797 340.568 288.992 1.00 41.86 119 LEU A N 1
ATOM 685 C CA . LEU A 1 119 ? 169.128 340.363 288.454 1.00 36.13 119 LEU A CA 1
ATOM 686 C C . LEU A 1 119 ? 169.029 340.044 286.966 1.00 32.61 119 LEU A C 1
ATOM 687 O O . LEU A 1 119 ? 170.001 340.156 286.228 1.00 35.15 119 LEU A O 1
ATOM 692 N N . SER A 1 120 ? 167.837 339.664 286.523 1.00 36.79 120 SER A N 1
ATOM 693 C CA . SER A 1 120 ? 167.627 339.288 285.133 1.00 34.03 120 SER A CA 1
ATOM 694 C C . SER A 1 120 ? 167.359 340.507 284.285 1.00 30.57 120 SER A C 1
ATOM 695 O O . SER A 1 120 ? 167.083 340.394 283.098 1.00 32.31 120 SER A O 1
ATOM 698 N N . ARG A 1 121 ? 167.420 341.677 284.903 1.00 30.01 121 ARG A N 1
ATOM 699 C CA . ARG A 1 121 ? 167.015 342.898 284.234 1.00 28.61 121 ARG A CA 1
ATOM 700 C C . ARG A 1 121 ? 168.116 343.391 283.293 1.00 24.03 121 ARG A C 1
ATOM 701 O O . ARG A 1 121 ? 167.921 344.333 282.534 1.00 21.36 121 ARG A O 1
ATOM 709 N N . PHE A 1 122 ? 169.272 342.737 283.335 1.00 38.46 122 PHE A N 1
ATOM 710 C CA . PHE A 1 122 ? 170.376 343.073 282.439 1.00 37.75 122 PHE A CA 1
ATOM 711 C C . PHE A 1 122 ? 170.148 342.679 280.994 1.00 37.10 122 PHE A C 1
ATOM 712 O O . PHE A 1 122 ? 170.780 343.222 280.094 1.00 38.68 122 PHE A O 1
ATOM 720 N N . PHE A 1 123 ? 169.254 341.732 280.764 1.00 47.36 123 PHE A N 1
ATOM 721 C CA . PHE A 1 123 ? 169.101 341.178 279.433 1.00 48.70 123 PHE A CA 1
ATOM 722 C C . PHE A 1 123 ? 167.748 341.513 278.850 1.00 44.73 123 PHE A C 1
ATOM 723 O O . PHE A 1 123 ? 166.745 341.490 279.550 1.00 42.16 123 PHE A O 1
ATOM 731 N N . CYS A 1 124 ? 167.716 341.817 277.563 1.00 38.99 124 CYS A N 1
ATOM 732 C CA . CYS A 1 124 ? 166.453 341.952 276.861 1.00 43.45 124 CYS A CA 1
ATOM 733 C C . CYS A 1 124 ? 165.947 340.584 276.463 1.00 44.07 124 CYS A C 1
ATOM 734 O O . CYS A 1 124 ? 165.003 340.064 277.051 1.00 42.39 124 CYS A O 1
ATOM 737 N N . HIS A 1 125 ? 166.609 339.984 275.487 1.00 54.54 125 HIS A N 1
ATOM 738 C CA . HIS A 1 125 ? 166.104 338.770 274.884 1.00 51.66 125 HIS A CA 1
ATOM 739 C C . HIS A 1 125 ? 166.247 337.584 275.821 1.00 45.89 125 HIS A C 1
ATOM 740 O O . HIS A 1 125 ? 167.338 337.279 276.280 1.00 47.07 125 HIS A O 1
ATOM 747 N N . TRP A 1 126 ? 165.135 336.919 276.102 1.00 36.43 126 TRP A N 1
ATOM 748 C CA . TRP A 1 126 ? 165.158 335.726 276.931 1.00 37.36 126 TRP A CA 1
ATOM 749 C C . TRP A 1 126 ? 164.292 334.604 276.400 1.00 37.03 126 TRP A C 1
ATOM 750 O O . TRP A 1 126 ? 163.149 334.821 276.017 1.00 37.71 126 TRP A O 1
ATOM 761 N N . THR A 1 127 ? 164.844 333.398 276.385 1.00 37.20 127 THR A N 1
ATOM 762 C CA . THR A 1 127 ? 164.074 332.222 276.011 1.00 38.65 127 THR A CA 1
ATOM 763 C C . THR A 1 127 ? 164.422 331.019 276.867 1.00 39.20 127 THR A C 1
ATOM 764 O O . THR A 1 127 ? 165.582 330.641 276.982 1.00 38.67 127 THR A O 1
ATOM 768 N N . GLY A 1 128 ? 163.401 330.418 277.457 1.00 39.26 128 GLY A N 1
ATOM 769 C CA . GLY A 1 128 ? 163.553 329.195 278.216 1.00 39.82 128 GLY A CA 1
ATOM 770 C C . GLY A 1 128 ? 162.236 328.852 278.870 1.00 39.76 128 GLY A C 1
ATOM 771 O O . GLY A 1 128 ? 161.375 329.707 279.006 1.00 39.15 128 GLY A O 1
ATOM 772 N N . GLU A 1 129 ? 162.062 327.604 279.271 1.00 31.90 129 GLU A N 1
ATOM 773 C CA . GLU A 1 129 ? 160.818 327.214 279.914 1.00 38.26 129 GLU A CA 1
ATOM 774 C C . GLU A 1 129 ? 160.849 327.639 281.366 1.00 34.90 129 GLU A C 1
ATOM 775 O O . GLU A 1 129 ? 161.916 327.725 281.958 1.00 35.85 129 GLU A O 1
ATOM 781 N N . LEU A 1 130 ? 159.686 327.914 281.944 1.00 25.71 130 LEU A N 1
ATOM 782 C CA . LEU A 1 130 ? 159.658 328.442 283.300 1.00 28.11 130 LEU A CA 1
ATOM 783 C C . LEU A 1 130 ? 158.658 327.731 284.190 1.00 29.05 130 LEU A C 1
ATOM 784 O O . LEU A 1 130 ? 157.555 327.402 283.770 1.00 35.07 130 LEU A O 1
ATOM 789 N N . ASN A 1 131 ? 159.064 327.494 285.431 1.00 37.59 131 ASN A N 1
ATOM 790 C CA . ASN A 1 131 ? 158.224 326.815 286.397 1.00 36.41 131 ASN A CA 1
ATOM 791 C C . ASN A 1 131 ? 157.193 327.775 286.945 1.00 35.69 131 ASN A C 1
ATOM 792 O O . ASN A 1 131 ? 157.411 328.978 286.962 1.00 36.37 131 ASN A O 1
ATOM 797 N N . ILE A 1 132 ? 156.066 327.242 287.391 1.00 34.55 132 ILE A N 1
ATOM 798 C CA . ILE A 1 132 ? 155.096 328.041 288.110 1.00 33.98 132 ILE A CA 1
ATOM 799 C C . ILE A 1 132 ? 154.670 327.294 289.351 1.00 34.77 132 ILE A C 1
ATOM 800 O O . ILE A 1 132 ? 154.088 326.220 289.261 1.00 36.87 132 ILE A O 1
ATOM 805 N N . HIS A 1 133 ? 154.953 327.858 290.514 1.00 39.64 133 HIS A N 1
ATOM 806 C CA . HIS A 1 133 ? 154.524 327.229 291.743 1.00 38.66 133 HIS A CA 1
ATOM 807 C C . HIS A 1 133 ? 153.319 327.962 292.287 1.00 38.34 133 HIS A C 1
ATOM 808 O O . HIS A 1 133 ? 153.445 329.063 292.812 1.00 42.69 133 HIS A O 1
ATOM 815 N N . ILE A 1 134 ? 152.149 327.345 292.182 1.00 49.29 134 ILE A N 1
ATOM 816 C CA . ILE A 1 134 ? 150.946 327.969 292.695 1.00 49.86 134 ILE A CA 1
ATOM 817 C C . ILE A 1 134 ? 150.614 327.295 294.000 1.00 44.31 134 ILE A C 1
ATOM 818 O O . ILE A 1 134 ? 150.863 326.111 294.167 1.00 41.59 134 ILE A O 1
ATOM 823 N N . LEU A 1 135 ? 150.067 328.060 294.932 1.00 45.30 135 LEU A N 1
ATOM 824 C CA . LEU A 1 135 ? 149.826 327.560 296.271 1.00 47.06 135 LEU A CA 1
ATOM 825 C C . LEU A 1 135 ? 148.383 327.807 296.668 1.00 46.74 135 LEU A C 1
ATOM 826 O O . LEU A 1 135 ? 147.967 328.946 296.828 1.00 46.19 135 LEU A O 1
ATOM 831 N N . ASN A 1 136 ? 147.622 326.734 296.841 1.00 50.35 136 ASN A N 1
ATOM 832 C CA . ASN A 1 136 ? 146.188 326.859 297.053 1.00 51.71 136 ASN A CA 1
ATOM 833 C C . ASN A 1 136 ? 145.841 326.876 298.534 1.00 55.27 136 ASN A C 1
ATOM 834 O O . ASN A 1 136 ? 146.293 326.027 299.293 1.00 55.25 136 ASN A O 1
ATOM 839 N N . VAL A 1 137 ? 145.029 327.845 298.940 1.00 70.56 137 VAL A N 1
ATOM 840 C CA . VAL A 1 137 ? 144.544 327.906 300.310 1.00 77.76 137 VAL A CA 1
ATOM 841 C C . VAL A 1 137 ? 143.036 328.016 300.304 1.00 71.29 137 VAL A C 1
ATOM 842 O O . VAL A 1 137 ? 142.488 328.998 299.815 1.00 64.60 137 VAL A O 1
ATOM 846 N N . SER A 1 138 ? 142.359 327.012 300.848 1.00 70.61 138 SER A N 1
ATOM 847 C CA . SER A 1 138 ? 140.905 327.013 300.828 1.00 91.92 138 SER A CA 1
ATOM 848 C C . SER A 1 138 ? 140.318 326.693 302.189 1.00 91.49 138 SER A C 1
ATOM 849 O O . SER A 1 138 ? 140.501 325.594 302.707 1.00 87.85 138 SER A O 1
ATOM 852 N N . THR A 1 139 ? 139.606 327.657 302.759 1.00 92.20 139 THR A N 1
ATOM 853 C CA . THR A 1 139 ? 138.896 327.442 304.011 1.00 97.98 139 THR A CA 1
ATOM 854 C C . THR A 1 139 ? 137.802 326.416 303.776 1.00 111.73 139 THR A C 1
ATOM 855 O O . THR A 1 139 ? 137.730 325.398 304.458 1.00 113.52 139 THR A O 1
ATOM 859 N N . THR A 1 140 ? 136.947 326.702 302.801 1.00 104.75 140 THR A N 1
ATOM 860 C CA . THR A 1 140 ? 135.994 325.721 302.309 1.00 108.93 140 THR A CA 1
ATOM 861 C C . THR A 1 140 ? 136.622 324.961 301.150 1.00 98.68 140 THR A C 1
ATOM 862 O O . THR A 1 140 ? 137.292 325.553 300.308 1.00 81.42 140 THR A O 1
ATOM 866 N N . ASN A 1 141 ? 136.420 323.649 301.120 1.00 113.77 141 ASN A N 1
ATOM 867 C CA . ASN A 1 141 ? 137.147 322.796 300.188 1.00 108.06 141 ASN A CA 1
ATOM 868 C C . ASN A 1 141 ? 136.854 323.178 298.748 1.00 95.79 141 ASN A C 1
ATOM 869 O O . ASN A 1 141 ? 135.704 323.180 298.320 1.00 92.27 141 ASN A O 1
ATOM 874 N N . ALA A 1 142 ? 137.908 323.494 298.005 1.00 87.94 142 ALA A N 1
ATOM 875 C CA . ALA A 1 142 ? 137.763 323.940 296.628 1.00 83.65 142 ALA A CA 1
ATOM 876 C C . ALA A 1 142 ? 138.908 323.467 295.755 1.00 74.06 142 ALA A C 1
ATOM 877 O O . ALA A 1 142 ? 140.072 323.585 296.127 1.00 71.91 142 ALA A O 1
ATOM 879 N N . PHE A 1 143 ? 138.575 322.947 294.586 1.00 70.64 143 PHE A N 1
ATOM 880 C CA . PHE A 1 143 ? 139.578 322.676 293.575 1.00 69.16 143 PHE A CA 1
ATOM 881 C C . PHE A 1 143 ? 139.773 323.906 292.723 1.00 64.63 143 PHE A C 1
ATOM 882 O O . PHE A 1 143 ? 138.826 324.637 292.448 1.00 64.46 143 PHE A O 1
ATOM 890 N N . LEU A 1 144 ? 141.011 324.137 292.316 1.00 46.88 144 LEU A N 1
ATOM 891 C CA . LEU A 1 144 ? 141.322 325.278 291.478 1.00 44.01 144 LEU A CA 1
ATOM 892 C C . LEU A 1 144 ? 142.185 324.847 290.312 1.00 40.49 144 LEU A C 1
ATOM 893 O O . LEU A 1 144 ? 143.029 323.968 290.451 1.00 43.09 144 LEU A O 1
ATOM 898 N N . LYS A 1 145 ? 141.970 325.468 289.163 1.00 34.14 145 LYS A N 1
ATOM 899 C CA . LYS A 1 145 ? 142.624 325.050 287.935 1.00 38.10 145 LYS A CA 1
ATOM 900 C C . LYS A 1 145 ? 143.616 326.085 287.437 1.00 38.09 145 LYS A C 1
ATOM 901 O O . LYS A 1 145 ? 143.418 327.281 287.621 1.00 39.82 145 LYS A O 1
ATOM 907 N N . VAL A 1 146 ? 144.685 325.621 286.807 1.00 29.85 146 VAL A N 1
ATOM 908 C CA . VAL A 1 146 ? 145.715 326.516 286.303 1.00 33.43 146 VAL A CA 1
ATOM 909 C C . VAL A 1 146 ? 145.958 326.263 284.829 1.00 34.91 146 VAL A C 1
ATOM 910 O O . VAL A 1 146 ? 146.067 325.118 284.398 1.00 40.93 146 VAL A O 1
ATOM 914 N N . ALA A 1 147 ? 146.030 327.335 284.052 1.00 33.61 147 ALA A N 1
ATOM 915 C CA . ALA A 1 147 ? 146.312 327.222 282.634 1.00 34.44 147 ALA A CA 1
ATOM 916 C C . ALA A 1 147 ? 147.097 328.435 282.170 1.00 32.99 147 ALA A C 1
ATOM 917 O O . ALA A 1 147 ? 146.827 329.552 282.603 1.00 38.84 147 ALA A O 1
ATOM 919 N N . HIS A 1 148 ? 148.059 328.223 281.280 1.00 34.93 148 HIS A N 1
ATOM 920 C CA . HIS A 1 148 ? 148.915 329.318 280.848 1.00 29.87 148 HIS A CA 1
ATOM 921 C C . HIS A 1 148 ? 148.880 329.518 279.350 1.00 33.81 148 HIS A C 1
ATOM 922 O O . HIS A 1 148 ? 148.873 328.560 278.587 1.00 40.47 148 HIS A O 1
ATOM 929 N N . THR A 1 149 ? 148.853 330.778 278.936 1.00 25.86 149 THR A N 1
ATOM 930 C CA . THR A 1 149 ? 148.857 331.127 277.524 1.00 30.86 149 THR A CA 1
ATOM 931 C C . THR A 1 149 ? 149.836 332.249 277.248 1.00 33.49 149 THR A C 1
ATOM 932 O O . THR A 1 149 ? 149.696 333.346 277.783 1.00 37.84 149 THR A O 1
ATOM 936 N N . TRP A 1 150 ? 150.825 331.978 276.405 1.00 33.04 150 TRP A N 1
ATOM 937 C CA . TRP A 1 150 ? 151.810 332.983 276.040 1.00 33.78 150 TRP A CA 1
ATOM 938 C C . TRP A 1 150 ? 151.179 334.127 275.277 1.00 37.96 150 TRP A C 1
ATOM 939 O O . TRP A 1 150 ? 151.450 335.290 275.554 1.00 37.19 150 TRP A O 1
ATOM 950 N N . PHE A 1 151 ? 150.345 333.799 274.300 1.00 31.38 151 PHE A N 1
ATOM 951 C CA . PHE A 1 151 ? 149.525 334.821 273.683 1.00 35.22 151 PHE A CA 1
ATOM 952 C C . PHE A 1 151 ? 148.530 335.269 274.733 1.00 36.01 151 PHE A C 1
ATOM 953 O O . PHE A 1 151 ? 148.145 334.486 275.597 1.00 31.65 151 PHE A O 1
ATOM 961 N N . GLY A 1 152 ? 148.106 336.520 274.662 1.00 30.78 152 GLY A N 1
ATOM 962 C CA . GLY A 1 152 ? 147.226 337.064 275.675 1.00 38.20 152 GLY A CA 1
ATOM 963 C C . GLY A 1 152 ? 145.813 336.530 275.571 1.00 43.04 152 GLY A C 1
ATOM 964 O O . GLY A 1 152 ? 145.569 335.512 274.928 1.00 41.05 152 GLY A O 1
ATOM 965 N N . THR A 1 153 ? 144.885 337.212 276.231 1.00 36.95 153 THR A N 1
ATOM 966 C CA . THR A 1 153 ? 143.471 336.883 276.129 1.00 45.27 153 THR A CA 1
ATOM 967 C C . THR A 1 153 ? 143.015 336.866 274.675 1.00 44.48 153 THR A C 1
ATOM 968 O O . THR A 1 153 ? 142.264 335.985 274.260 1.00 37.89 153 THR A O 1
ATOM 972 N N . ASP A 1 154 ? 143.488 337.837 273.903 1.00 37.95 154 ASP A N 1
ATOM 973 C CA . ASP A 1 154 ? 143.107 337.954 272.502 1.00 40.18 154 ASP A CA 1
ATOM 974 C C . ASP A 1 154 ? 144.174 337.434 271.550 1.00 40.05 154 ASP A C 1
ATOM 975 O O . ASP A 1 154 ? 145.258 338.005 271.443 1.00 38.50 154 ASP A O 1
ATOM 980 N N . SER A 1 155 ? 143.853 336.345 270.863 1.00 54.21 155 SER A N 1
ATOM 981 C CA . SER A 1 155 ? 144.667 335.865 269.756 1.00 49.59 155 SER A CA 1
ATOM 982 C C . SER A 1 155 ? 144.102 336.410 268.455 1.00 38.28 155 SER A C 1
ATOM 983 O O . SER A 1 155 ? 144.542 336.042 267.368 1.00 35.01 155 SER A O 1
ATOM 986 N N . GLY A 1 156 ? 143.116 337.292 268.579 1.00 46.02 156 GLY A N 1
ATOM 987 C CA . GLY A 1 156 ? 142.359 337.779 267.444 1.00 47.29 156 GLY A CA 1
ATOM 988 C C . GLY A 1 156 ? 140.956 337.223 267.508 1.00 43.30 156 GLY A C 1
ATOM 989 O O . GLY A 1 156 ? 140.048 337.676 266.817 1.00 40.27 156 GLY A O 1
ATOM 990 N N . ILE A 1 157 ? 140.792 336.227 268.367 1.00 54.52 157 ILE A N 1
ATOM 991 C CA . ILE A 1 157 ? 139.500 335.648 268.681 1.00 55.51 157 ILE A CA 1
ATOM 992 C C . ILE A 1 157 ? 139.555 335.492 270.194 1.00 48.51 157 ILE A C 1
ATOM 993 O O . ILE A 1 157 ? 140.638 335.574 270.769 1.00 48.05 157 ILE A O 1
ATOM 998 N N . ALA A 1 158 ? 138.429 335.275 270.857 1.00 55.35 158 ALA A N 1
ATOM 999 C CA . ALA A 1 158 ? 138.503 335.059 272.288 1.00 54.34 158 ALA A CA 1
ATOM 1000 C C . ALA A 1 158 ? 138.661 333.574 272.518 1.00 45.85 158 ALA A C 1
ATOM 1001 O O . ALA A 1 158 ? 137.727 332.800 272.337 1.00 49.41 158 ALA A O 1
ATOM 1003 N N . ARG A 1 159 ? 139.859 333.186 272.930 1.00 63.34 159 ARG A N 1
ATOM 1004 C CA . ARG A 1 159 ? 140.195 331.786 273.100 1.00 61.27 159 ARG A CA 1
ATOM 1005 C C . ARG A 1 159 ? 140.019 331.353 274.543 1.00 64.59 159 ARG A C 1
ATOM 1006 O O . ARG A 1 159 ? 140.366 330.237 274.918 1.00 60.26 159 ARG A O 1
ATOM 1014 N N . THR A 1 160 ? 139.484 332.256 275.352 1.00 62.97 160 THR A N 1
ATOM 1015 C CA . THR A 1 160 ? 139.366 332.039 276.783 1.00 68.28 160 THR A CA 1
ATOM 1016 C C . THR A 1 160 ? 138.049 331.384 277.168 1.00 67.87 160 THR A C 1
ATOM 1017 O O . THR A 1 160 ? 137.759 331.239 278.352 1.00 63.93 160 THR A O 1
ATOM 1021 N N . ALA A 1 161 ? 137.252 331.016 276.169 1.00 56.26 161 ALA A N 1
ATOM 1022 C CA . ALA A 1 161 ? 135.914 330.469 276.394 1.00 60.23 161 ALA A CA 1
ATOM 1023 C C . ALA A 1 161 ? 135.926 329.341 277.417 1.00 63.84 161 ALA A C 1
ATOM 1024 O O . ALA A 1 161 ? 135.160 329.354 278.376 1.00 68.61 161 ALA A O 1
ATOM 1026 N N . THR A 1 162 ? 136.801 328.367 277.210 1.00 65.96 162 THR A N 1
ATOM 1027 C CA . THR A 1 162 ? 137.054 327.357 278.225 1.00 68.38 162 THR A CA 1
ATOM 1028 C C . THR A 1 162 ? 138.535 327.002 278.207 1.00 58.72 162 THR A C 1
ATOM 1029 O O . THR A 1 162 ? 139.141 326.846 277.147 1.00 59.68 162 THR A O 1
ATOM 1033 N N . LEU A 1 163 ? 139.122 326.901 279.392 1.00 54.85 163 LEU A N 1
ATOM 1034 C CA . LEU A 1 163 ? 140.564 326.759 279.504 1.00 52.68 163 LEU A CA 1
ATOM 1035 C C . LEU A 1 163 ? 140.989 325.304 279.617 1.00 51.10 163 LEU A C 1
ATOM 1036 O O . LEU A 1 163 ? 142.159 325.009 279.820 1.00 45.34 163 LEU A O 1
ATOM 1041 N N . GLU A 1 164 ? 140.033 324.397 279.486 1.00 48.07 164 GLU A N 1
ATOM 1042 C CA . GLU A 1 164 ? 140.305 322.980 279.666 1.00 49.85 164 GLU A CA 1
ATOM 1043 C C . GLU A 1 164 ? 141.285 322.417 278.645 1.00 48.11 164 GLU A C 1
ATOM 1044 O O . GLU A 1 164 ? 142.107 321.567 278.971 1.00 50.79 164 GLU A O 1
ATOM 1050 N N . SER A 1 165 ? 141.195 322.896 277.412 1.00 45.96 165 SER A N 1
ATOM 1051 C CA . SER A 1 165 ? 141.939 322.299 276.309 1.00 47.34 165 SER A CA 1
ATOM 1052 C C . SER A 1 165 ? 143.330 322.881 276.109 1.00 38.04 165 SER A C 1
ATOM 1053 O O . SER A 1 165 ? 144.133 322.331 275.363 1.00 30.84 165 SER A O 1
ATOM 1056 N N . ASN A 1 166 ? 143.621 323.985 276.778 1.00 32.49 166 ASN A N 1
ATOM 1057 C CA . ASN A 1 166 ? 144.851 324.716 276.504 1.00 32.27 166 ASN A CA 1
ATOM 1058 C C . ASN A 1 166 ? 146.036 324.264 277.358 1.00 36.11 166 ASN A C 1
ATOM 1059 O O . ASN A 1 166 ? 147.066 324.932 277.384 1.00 37.92 166 ASN A O 1
ATOM 1064 N N . GLY A 1 167 ? 145.898 323.138 278.057 1.00 30.89 167 GLY A N 1
ATOM 1065 C CA . GLY A 1 167 ? 146.943 322.702 278.971 1.00 37.30 167 GLY A CA 1
ATOM 1066 C C . GLY A 1 167 ? 146.653 322.769 280.459 1.00 29.51 167 GLY A C 1
ATOM 1067 O O . GLY A 1 167 ? 147.569 322.777 281.277 1.00 23.05 167 GLY A O 1
ATOM 1068 N N . THR A 1 168 ? 145.372 322.828 280.799 1.00 42.33 168 THR A N 1
ATOM 1069 C CA . THR A 1 168 ? 144.912 322.854 282.184 1.00 37.09 168 THR A CA 1
ATOM 1070 C C . THR A 1 168 ? 145.546 321.776 283.047 1.00 32.56 168 THR A C 1
ATOM 1071 O O . THR A 1 168 ? 145.656 320.630 282.631 1.00 34.28 168 THR A O 1
ATOM 1075 N N . MET A 1 169 ? 145.972 322.146 284.250 1.00 29.94 169 MET A N 1
ATOM 1076 C CA . MET A 1 169 ? 146.420 321.156 285.214 1.00 32.88 169 MET A CA 1
ATOM 1077 C C . MET A 1 169 ? 145.738 321.422 286.547 1.00 31.22 169 MET A C 1
ATOM 1078 O O . MET A 1 169 ? 145.931 322.476 287.146 1.00 34.40 169 MET A O 1
ATOM 1083 N N . ILE A 1 170 ? 144.942 320.464 287.009 1.00 39.01 170 ILE A N 1
ATOM 1084 C CA . ILE A 1 170 ? 144.070 320.671 288.159 1.00 35.45 170 ILE A CA 1
ATOM 1085 C C . ILE A 1 170 ? 144.799 320.510 289.483 1.00 33.38 170 ILE A C 1
ATOM 1086 O O . ILE A 1 170 ? 145.547 319.557 289.677 1.00 33.56 170 ILE A O 1
ATOM 1091 N N . ILE A 1 171 ? 144.561 321.447 290.396 1.00 35.87 171 ILE A N 1
ATOM 1092 C CA . ILE A 1 171 ? 145.243 321.488 291.682 1.00 31.51 171 ILE A CA 1
ATOM 1093 C C . ILE A 1 171 ? 144.293 321.242 292.848 1.00 36.14 171 ILE A C 1
ATOM 1094 O O . ILE A 1 171 ? 143.341 321.992 293.038 1.00 36.92 171 ILE A O 1
ATOM 1099 N N . PRO A 1 172 ? 144.557 320.195 293.637 1.00 38.83 172 PRO A N 1
ATOM 1100 C CA . PRO A 1 172 ? 143.749 319.844 294.812 1.00 44.18 172 PRO A CA 1
ATOM 1101 C C . PRO A 1 172 ? 143.746 320.942 295.872 1.00 46.55 172 PRO A C 1
ATOM 1102 O O . PRO A 1 172 ? 144.640 321.784 295.860 1.00 49.91 172 PRO A O 1
ATOM 1106 N N . PRO A 1 173 ? 142.752 320.937 296.774 1.00 60.76 173 PRO A N 1
ATOM 1107 C CA . PRO A 1 173 ? 142.615 321.961 297.813 1.00 58.27 173 PRO A CA 1
ATOM 1108 C C . PRO A 1 173 ? 143.680 321.853 298.888 1.00 59.12 173 PRO A C 1
ATOM 1109 O O . PRO A 1 173 ? 144.079 320.747 299.237 1.00 58.69 173 PRO A O 1
ATOM 1113 N N . ASN A 1 174 ? 144.116 322.999 299.402 1.00 59.10 174 ASN A N 1
ATOM 1114 C CA . ASN A 1 174 ? 145.157 323.070 300.420 1.00 59.12 174 ASN A CA 1
ATOM 1115 C C . ASN A 1 174 ? 146.450 322.434 299.939 1.00 61.31 174 ASN A C 1
ATOM 1116 O O . ASN A 1 174 ? 147.234 321.938 300.738 1.00 58.60 174 ASN A O 1
ATOM 1121 N N . GLU A 1 175 ? 146.674 322.442 298.632 1.00 45.44 175 GLU A N 1
ATOM 1122 C CA . GLU A 1 175 ? 147.837 321.776 298.065 1.00 48.10 175 GLU A CA 1
ATOM 1123 C C . GLU A 1 175 ? 148.489 322.640 297.000 1.00 47.34 175 GLU A C 1
ATOM 1124 O O . GLU A 1 175 ? 147.923 323.640 296.577 1.00 37.75 175 GLU A O 1
ATOM 1130 N N . GLN A 1 176 ? 149.685 322.252 296.575 1.00 45.82 176 GLN A N 1
ATOM 1131 C CA . GLN A 1 176 ? 150.433 323.020 295.591 1.00 49.45 176 GLN A CA 1
ATOM 1132 C C . GLN A 1 176 ? 151.207 322.119 294.639 1.00 46.47 176 GLN A C 1
ATOM 1133 O O . GLN A 1 176 ? 151.555 320.998 294.996 1.00 52.40 176 GLN A O 1
ATOM 1139 N N . MET A 1 177 ? 151.467 322.604 293.427 1.00 56.04 177 MET A N 1
ATOM 1140 C CA . MET A 1 177 ? 152.202 321.817 292.438 1.00 50.00 177 MET A CA 1
ATOM 1141 C C . MET A 1 177 ? 153.226 322.628 291.653 1.00 41.85 177 MET A C 1
ATOM 1142 O O . MET A 1 177 ? 153.153 323.850 291.579 1.00 40.50 177 MET A O 1
ATOM 1147 N N . THR A 1 178 ? 154.180 321.913 291.071 1.00 42.02 178 THR A N 1
ATOM 1148 C CA . THR A 1 178 ? 155.364 322.493 290.443 1.00 45.24 178 THR A CA 1
ATOM 1149 C C . THR A 1 178 ? 155.291 322.701 288.931 1.00 48.99 178 THR A C 1
ATOM 1150 O O . THR A 1 178 ? 156.314 322.983 288.314 1.00 57.31 178 THR A O 1
ATOM 1154 N N . LEU A 1 179 ? 154.114 322.530 288.337 1.00 45.24 179 LEU A N 1
ATOM 1155 C CA . LEU A 1 179 ? 153.984 322.416 286.881 1.00 40.36 179 LEU A CA 1
ATOM 1156 C C . LEU A 1 179 ? 154.737 323.500 286.128 1.00 29.03 179 LEU A C 1
ATOM 1157 O O . LEU A 1 179 ? 154.657 324.673 286.469 1.00 27.87 179 LEU A O 1
ATOM 1162 N N . CYS A 1 180 ? 155.487 323.083 285.114 1.00 35.79 180 CYS A N 1
ATOM 1163 C CA . CYS A 1 180 ? 156.265 324.015 284.312 1.00 35.97 180 CYS A CA 1
ATOM 1164 C C . CYS A 1 180 ? 155.679 324.172 282.927 1.00 37.31 180 CYS A C 1
ATOM 1165 O O . CYS A 1 180 ? 155.141 323.231 282.356 1.00 45.30 180 CYS A O 1
ATOM 1168 N N . VAL A 1 181 ? 155.811 325.371 282.385 1.00 39.62 181 VAL A N 1
ATOM 1169 C CA . VAL A 1 181 ? 155.268 325.683 281.083 1.00 36.08 181 VAL A CA 1
ATOM 1170 C C . VAL A 1 181 ? 156.352 325.636 280.029 1.00 36.33 181 VAL A C 1
ATOM 1171 O O . VAL A 1 181 ? 157.398 326.255 280.189 1.00 40.95 181 VAL A O 1
ATOM 1175 N N . PRO A 1 182 ? 156.103 324.910 278.938 1.00 39.29 182 PRO A N 1
ATOM 1176 C CA . PRO A 1 182 ? 157.024 324.872 277.807 1.00 38.55 182 PRO A CA 1
ATOM 1177 C C . PRO A 1 182 ? 156.967 326.181 277.058 1.00 36.54 182 PRO A C 1
ATOM 1178 O O . PRO A 1 182 ? 156.043 326.953 277.278 1.00 37.27 182 PRO A O 1
ATOM 1182 N N . TYR A 1 183 ? 157.924 326.431 276.180 1.00 32.62 183 TYR A N 1
ATOM 1183 C CA . TYR A 1 183 ? 157.938 327.700 275.491 1.00 31.18 183 TYR A CA 1
ATOM 1184 C C . TYR A 1 183 ? 157.154 327.573 274.189 1.00 29.46 183 TYR A C 1
ATOM 1185 O O . TYR A 1 183 ? 157.595 326.913 273.255 1.00 28.75 183 TYR A O 1
ATOM 1194 N N . TYR A 1 184 ? 155.981 328.195 274.135 1.00 27.96 184 TYR A N 1
ATOM 1195 C CA . TYR A 1 184 ? 155.248 328.326 272.884 1.00 33.55 184 TYR A CA 1
ATOM 1196 C C . TYR A 1 184 ? 155.050 329.799 272.576 1.00 35.49 184 TYR A C 1
ATOM 1197 O O . TYR A 1 184 ? 154.260 330.462 273.231 1.00 35.80 184 TYR A O 1
ATOM 1206 N N . SER A 1 185 ? 155.730 330.308 271.562 1.00 37.64 185 SER A N 1
ATOM 1207 C CA . SER A 1 185 ? 155.583 331.710 271.211 1.00 41.48 185 SER A CA 1
ATOM 1208 C C . SER A 1 185 ? 155.865 331.946 269.743 1.00 42.53 185 SER A C 1
ATOM 1209 O O . SER A 1 185 ? 156.697 331.273 269.141 1.00 38.98 185 SER A O 1
ATOM 1212 N N . GLU A 1 186 ? 155.182 332.923 269.170 1.00 60.83 186 GLU A N 1
ATOM 1213 C CA . GLU A 1 186 ? 155.412 333.282 267.787 1.00 70.90 186 GLU A CA 1
ATOM 1214 C C . GLU A 1 186 ? 156.582 334.247 267.708 1.00 69.40 186 GLU A C 1
ATOM 1215 O O . GLU A 1 186 ? 156.994 334.662 266.628 1.00 75.07 186 GLU A O 1
ATOM 1221 N N . VAL A 1 187 ? 157.104 334.602 268.873 1.00 57.66 187 VAL A N 1
ATOM 1222 C CA . VAL A 1 187 ? 158.282 335.440 268.977 1.00 51.56 187 VAL A CA 1
ATOM 1223 C C . VAL A 1 187 ? 159.371 334.624 269.624 1.00 44.00 187 VAL A C 1
ATOM 1224 O O . VAL A 1 187 ? 159.279 334.313 270.802 1.00 50.92 187 VAL A O 1
ATOM 1228 N N . PRO A 1 188 ? 160.409 334.271 268.864 1.00 54.20 188 PRO A N 1
ATOM 1229 C CA . PRO A 1 188 ? 161.422 333.357 269.390 1.00 54.69 188 PRO A CA 1
ATOM 1230 C C . PRO A 1 188 ? 162.148 333.888 270.620 1.00 54.02 188 PRO A C 1
ATOM 1231 O O . PRO A 1 188 ? 162.680 333.098 271.392 1.00 53.22 188 PRO A O 1
ATOM 1235 N N . LEU A 1 189 ? 162.163 335.203 270.807 1.00 49.06 189 LEU A N 1
ATOM 1236 C CA . LEU A 1 189 ? 162.854 335.791 271.946 1.00 50.57 189 LEU A CA 1
ATOM 1237 C C . LEU A 1 189 ? 162.011 336.834 272.671 1.00 50.10 189 LEU A C 1
ATOM 1238 O O . LEU A 1 189 ? 161.699 337.882 272.115 1.00 50.85 189 LEU A O 1
ATOM 1243 N N . ARG A 1 190 ? 161.660 336.550 273.916 1.00 33.78 190 ARG A N 1
ATOM 1244 C CA . ARG A 1 190 ? 160.944 337.504 274.751 1.00 35.81 190 ARG A CA 1
ATOM 1245 C C . ARG A 1 190 ? 161.883 338.603 275.218 1.00 38.74 190 ARG A C 1
ATOM 1246 O O . ARG A 1 190 ? 163.025 338.317 275.555 1.00 41.51 190 ARG A O 1
ATOM 1254 N N . CYS A 1 191 ? 161.424 339.850 275.254 1.00 39.15 191 CYS A N 1
ATOM 1255 C CA . CYS A 1 191 ? 162.266 340.902 275.817 1.00 43.18 191 CYS A CA 1
ATOM 1256 C C . CYS A 1 191 ? 161.764 341.288 277.188 1.00 39.67 191 CYS A C 1
ATOM 1257 O O . CYS A 1 191 ? 160.588 341.565 277.376 1.00 37.99 191 CYS A O 1
ATOM 1260 N N . VAL A 1 192 ? 162.685 341.316 278.136 1.00 31.35 192 VAL A N 1
ATOM 1261 C CA . VAL A 1 192 ? 162.363 341.486 279.537 1.00 34.48 192 VAL A CA 1
ATOM 1262 C C . VAL A 1 192 ? 161.782 342.854 279.845 1.00 41.68 192 VAL A C 1
ATOM 1263 O O . VAL A 1 192 ? 160.759 342.968 280.516 1.00 38.61 192 VAL A O 1
ATOM 1267 N N . LYS A 1 193 ? 162.452 343.885 279.353 1.00 27.17 193 LYS A N 1
ATOM 1268 C CA . LYS A 1 193 ? 162.143 345.267 279.700 1.00 43.90 193 LYS A CA 1
ATOM 1269 C C . LYS A 1 193 ? 160.696 345.669 279.429 1.00 53.88 193 LYS A C 1
ATOM 1270 O O . LYS A 1 193 ? 159.954 345.984 280.358 1.00 58.71 193 LYS A O 1
ATOM 1276 N N . GLY A 1 194 ? 160.307 345.661 278.158 1.00 54.93 194 GLY A N 1
ATOM 1277 C CA . GLY A 1 194 ? 159.004 346.149 277.743 1.00 56.06 194 GLY A CA 1
ATOM 1278 C C . GLY A 1 194 ? 157.814 345.563 278.476 1.00 54.19 194 GLY A C 1
ATOM 1279 O O . GLY A 1 194 ? 157.848 344.421 278.927 1.00 47.37 194 GLY A O 1
ATOM 1280 N N . SER A 1 195 ? 156.777 346.373 278.643 1.00 39.36 195 SER A N 1
ATOM 1281 C CA . SER A 1 195 ? 155.538 345.922 279.266 1.00 39.36 195 SER A CA 1
ATOM 1282 C C . SER A 1 195 ? 154.465 345.571 278.239 1.00 39.36 195 SER A C 1
ATOM 1283 O O . SER A 1 195 ? 153.346 345.219 278.608 1.00 39.36 195 SER A O 1
ATOM 1286 N N . ASP A 1 196 ? 154.798 345.682 276.958 1.00 46.56 196 ASP A N 1
ATOM 1287 C CA . ASP A 1 196 ? 153.807 345.514 275.899 1.00 56.65 196 ASP A CA 1
ATOM 1288 C C . ASP A 1 196 ? 153.275 344.087 275.871 1.00 50.25 196 ASP A C 1
ATOM 1289 O O . ASP A 1 196 ? 154.033 343.141 275.713 1.00 43.38 196 ASP A O 1
ATOM 1294 N N . ARG A 1 197 ? 151.963 343.936 275.987 1.00 59.40 197 ARG A N 1
ATOM 1295 C CA . ARG A 1 197 ? 151.387 342.623 276.250 1.00 55.85 197 ARG A CA 1
ATOM 1296 C C . ARG A 1 197 ? 151.671 341.600 275.162 1.00 45.51 197 ARG A C 1
ATOM 1297 O O . ARG A 1 197 ? 151.712 340.403 275.440 1.00 33.06 197 ARG A O 1
ATOM 1305 N N . ASN A 1 198 ? 151.844 342.056 273.928 1.00 49.46 198 ASN A N 1
ATOM 1306 C CA . ASN A 1 198 ? 152.067 341.123 272.831 1.00 53.65 198 ASN A CA 1
ATOM 1307 C C . ASN A 1 198 ? 153.307 340.245 272.981 1.00 54.15 198 ASN A C 1
ATOM 1308 O O . ASN A 1 198 ? 153.197 339.068 273.312 1.00 61.25 198 ASN A O 1
ATOM 1313 N N . SER A 1 199 ? 154.485 340.812 272.731 1.00 65.34 199 SER A N 1
ATOM 1314 C CA . SER A 1 199 ? 155.713 340.026 272.801 1.00 59.52 199 SER A CA 1
ATOM 1315 C C . SER A 1 199 ? 156.572 340.229 274.046 1.00 56.78 199 SER A C 1
ATOM 1316 O O . SER A 1 199 ? 157.536 339.501 274.249 1.00 63.30 199 SER A O 1
ATOM 1319 N N . ALA A 1 200 ? 156.240 341.207 274.878 1.00 49.57 200 ALA A N 1
ATOM 1320 C CA . ALA A 1 200 ? 157.172 341.592 275.933 1.00 45.49 200 ALA A CA 1
ATOM 1321 C C . ALA A 1 200 ? 157.132 340.700 277.167 1.00 42.27 200 ALA A C 1
ATOM 1322 O O . ALA A 1 200 ? 158.171 340.241 277.638 1.00 43.16 200 ALA A O 1
ATOM 1324 N N . GLY A 1 201 ? 155.940 340.444 277.688 1.00 37.13 201 GLY A N 1
ATOM 1325 C CA . GLY A 1 201 ? 155.815 339.714 278.933 1.00 32.27 201 GLY A CA 1
ATOM 1326 C C . GLY A 1 201 ? 156.333 338.299 278.815 1.00 27.75 201 GLY A C 1
ATOM 1327 O O . GLY A 1 201 ? 156.588 337.818 277.714 1.00 28.48 201 GLY A O 1
ATOM 1328 N N . LEU A 1 202 ? 156.505 337.629 279.945 1.00 27.21 202 LEU A N 1
ATOM 1329 C CA . LEU A 1 202 ? 156.873 336.226 279.912 1.00 29.48 202 LEU A CA 1
ATOM 1330 C C . LEU A 1 202 ? 155.628 335.364 280.001 1.00 31.74 202 LEU A C 1
ATOM 1331 O O . LEU A 1 202 ? 155.721 334.147 280.098 1.00 32.46 202 LEU A O 1
ATOM 1336 N N . GLY A 1 203 ? 154.460 335.991 279.993 1.00 42.40 203 GLY A N 1
ATOM 1337 C CA . GLY A 1 203 ? 153.227 335.232 279.898 1.00 42.23 203 GLY A CA 1
ATOM 1338 C C . GLY A 1 203 ? 151.998 335.843 280.532 1.00 41.23 203 GLY A C 1
ATOM 1339 O O . GLY A 1 203 ? 152.055 336.915 281.125 1.00 40.74 203 GLY A O 1
ATOM 1340 N N . SER A 1 204 ? 150.878 335.144 280.397 1.00 43.34 204 SER A N 1
ATOM 1341 C CA . SER A 1 204 ? 149.617 335.574 280.981 1.00 44.35 204 SER A CA 1
ATOM 1342 C C . SER A 1 204 ? 148.901 334.363 281.551 1.00 39.86 204 SER A C 1
ATOM 1343 O O . SER A 1 204 ? 148.702 333.375 280.853 1.00 34.96 204 SER A O 1
ATOM 1346 N N . LEU A 1 205 ? 148.500 334.441 282.812 1.00 39.45 205 LEU A N 1
ATOM 1347 C CA . LEU A 1 205 ? 148.085 333.247 283.537 1.00 42.46 205 LEU A CA 1
ATOM 1348 C C . LEU A 1 205 ? 146.578 333.199 283.807 1.00 49.42 205 LEU A C 1
ATOM 1349 O O . LEU A 1 205 ? 145.993 334.166 284.288 1.00 52.28 205 LEU A O 1
ATOM 1354 N N . PHE A 1 206 ? 145.963 332.053 283.511 1.00 41.04 206 PHE A N 1
ATOM 1355 C CA . PHE A 1 206 ? 144.527 331.849 283.719 1.00 47.83 206 PHE A CA 1
ATOM 1356 C C . PHE A 1 206 ? 144.197 330.843 284.814 1.00 53.38 206 PHE A C 1
ATOM 1357 O O . PHE A 1 206 ? 144.835 329.799 284.917 1.00 51.18 206 PHE A O 1
ATOM 1365 N N . THR A 1 207 ? 143.176 331.159 285.609 1.00 49.48 207 THR A N 1
ATOM 1366 C CA . THR A 1 207 ? 142.684 330.279 286.669 1.00 50.46 207 THR A CA 1
ATOM 1367 C C . THR A 1 207 ? 141.179 330.405 286.887 1.00 47.11 207 THR A C 1
ATOM 1368 O O . THR A 1 207 ? 140.595 331.449 286.611 1.00 48.06 207 THR A O 1
ATOM 1372 N N . GLN A 1 208 ? 140.550 329.338 287.373 1.00 47.49 208 GLN A N 1
ATOM 1373 C CA . GLN A 1 208 ? 139.199 329.440 287.917 1.00 49.82 208 GLN A CA 1
ATOM 1374 C C . GLN A 1 208 ? 138.956 328.393 288.996 1.00 51.76 208 GLN A C 1
ATOM 1375 O O . GLN A 1 208 ? 139.431 327.265 288.902 1.00 54.37 208 GLN A O 1
ATOM 1381 N N . ALA A 1 209 ? 138.213 328.781 290.025 1.00 54.69 209 ALA A N 1
ATOM 1382 C CA . ALA A 1 209 ? 137.828 327.866 291.090 1.00 58.66 209 ALA A CA 1
ATOM 1383 C C . ALA A 1 209 ? 136.666 326.984 290.653 1.00 60.63 209 ALA A C 1
ATOM 1384 O O . ALA A 1 209 ? 135.945 327.320 289.718 1.00 64.63 209 ALA A O 1
ATOM 1386 N N . VAL A 1 210 ? 136.494 325.848 291.321 1.00 53.47 210 VAL A N 1
ATOM 1387 C CA . VAL A 1 210 ? 135.357 324.976 291.062 1.00 54.34 210 VAL A CA 1
ATOM 1388 C C . VAL A 1 210 ? 134.921 324.376 292.399 1.00 61.95 210 VAL A C 1
ATOM 1389 O O . VAL A 1 210 ? 135.708 324.335 293.343 1.00 65.05 210 VAL A O 1
ATOM 1393 N N . GLY A 1 211 ? 133.681 323.902 292.487 1.00 68.48 211 GLY A N 1
ATOM 1394 C CA . GLY A 1 211 ? 133.181 323.345 293.729 1.00 71.32 211 GLY A CA 1
ATOM 1395 C C . GLY A 1 211 ? 132.400 324.284 294.625 1.00 72.22 211 GLY A C 1
ATOM 1396 O O . GLY A 1 211 ? 132.388 324.105 295.839 1.00 67.61 211 GLY A O 1
ATOM 1397 N N . ARG A 1 212 ? 131.774 325.291 294.021 1.00 71.74 212 ARG A N 1
ATOM 1398 C CA . ARG A 1 212 ? 130.905 326.269 294.695 1.00 85.25 212 ARG A CA 1
ATOM 1399 C C . ARG A 1 212 ? 131.506 326.844 295.984 1.00 87.29 212 ARG A C 1
ATOM 1400 O O . ARG A 1 212 ? 131.005 326.610 297.083 1.00 87.05 212 ARG A O 1
ATOM 1408 N N . THR A 1 213 ? 132.572 327.622 295.846 1.00 82.38 213 THR A N 1
ATOM 1409 C CA . THR A 1 213 ? 133.239 328.162 297.023 1.00 86.61 213 THR A CA 1
ATOM 1410 C C . THR A 1 213 ? 133.552 329.644 296.945 1.00 79.88 213 THR A C 1
ATOM 1411 O O . THR A 1 213 ? 133.368 330.282 295.911 1.00 80.96 213 THR A O 1
ATOM 1415 N N . ILE A 1 214 ? 134.060 330.169 298.055 1.00 79.28 214 ILE A N 1
ATOM 1416 C CA . ILE A 1 214 ? 134.495 331.554 298.156 1.00 80.13 214 ILE A CA 1
ATOM 1417 C C . ILE A 1 214 ? 135.767 331.600 298.982 1.00 80.18 214 ILE A C 1
ATOM 1418 O O . ILE A 1 214 ? 136.148 330.610 299.606 1.00 83.96 214 ILE A O 1
ATOM 1423 N N . SER A 1 215 ? 136.423 332.757 298.967 1.00 88.04 215 SER A N 1
ATOM 1424 C CA . SER A 1 215 ? 137.613 333.006 299.774 1.00 76.91 215 SER A CA 1
ATOM 1425 C C . SER A 1 215 ? 138.675 331.947 299.554 1.00 64.98 215 SER A C 1
ATOM 1426 O O . SER A 1 215 ? 139.466 331.652 300.446 1.00 67.67 215 SER A O 1
ATOM 1429 N N . ASN A 1 216 ? 138.682 331.372 298.362 1.00 78.12 216 ASN A N 1
ATOM 1430 C CA . ASN A 1 216 ? 139.765 330.500 297.978 1.00 69.63 216 ASN A CA 1
ATOM 1431 C C . ASN A 1 216 ? 140.911 331.404 297.590 1.00 61.29 216 ASN A C 1
ATOM 1432 O O . ASN A 1 216 ? 140.794 332.196 296.660 1.00 53.12 216 ASN A O 1
ATOM 1437 N N . ARG A 1 217 ? 142.019 331.298 298.308 1.00 61.02 217 ARG A N 1
ATOM 1438 C CA . ARG A 1 217 ? 143.109 332.235 298.109 1.00 59.64 217 ARG A CA 1
ATOM 1439 C C . ARG A 1 217 ? 144.316 331.533 297.531 1.00 48.25 217 ARG A C 1
ATOM 1440 O O . ARG A 1 217 ? 144.680 330.449 297.976 1.00 50.29 217 ARG A O 1
ATOM 1448 N N . VAL A 1 218 ? 144.935 332.145 296.531 1.00 48.32 218 VAL A N 1
ATOM 1449 C CA . VAL A 1 218 ? 146.090 331.538 295.898 1.00 45.37 218 VAL A CA 1
ATOM 1450 C C . VAL A 1 218 ? 147.292 332.434 296.035 1.00 46.24 218 VAL A C 1
ATOM 1451 O O . VAL A 1 218 ? 147.168 333.629 296.288 1.00 50.11 218 VAL A O 1
ATOM 1455 N N . GLN A 1 219 ? 148.461 331.839 295.882 1.00 43.08 219 GLN A N 1
ATOM 1456 C CA . GLN A 1 219 ? 149.695 332.586 295.782 1.00 44.46 219 GLN A CA 1
ATOM 1457 C C . GLN A 1 219 ? 150.565 331.869 294.779 1.00 42.18 219 GLN A C 1
ATOM 1458 O O . GLN A 1 219 ? 150.648 330.644 294.787 1.00 46.17 219 GLN A O 1
ATOM 1464 N N . ILE A 1 220 ? 151.206 332.626 293.905 1.00 42.88 220 ILE A N 1
ATOM 1465 C CA . ILE A 1 220 ? 151.841 332.037 292.746 1.00 39.74 220 ILE A CA 1
ATOM 1466 C C . ILE A 1 220 ? 153.295 332.455 292.630 1.00 38.43 220 ILE A C 1
ATOM 1467 O O . ILE A 1 220 ? 153.632 333.626 292.784 1.00 41.84 220 ILE A O 1
ATOM 1472 N N . PHE A 1 221 ? 154.158 331.482 292.366 1.00 36.84 221 PHE A N 1
ATOM 1473 C CA . PHE A 1 221 ? 155.596 331.706 292.319 1.00 37.63 221 PHE A CA 1
ATOM 1474 C C . PHE A 1 221 ? 156.153 331.343 290.952 1.00 39.36 221 PHE A C 1
ATOM 1475 O O . PHE A 1 221 ? 155.767 330.333 290.376 1.00 43.30 221 PHE A O 1
ATOM 1483 N N . VAL A 1 222 ? 157.071 332.152 290.442 1.00 32.90 222 VAL A N 1
ATOM 1484 C CA . VAL A 1 222 ? 157.628 331.921 289.118 1.00 32.78 222 VAL A CA 1
ATOM 1485 C C . VAL A 1 222 ? 159.124 331.681 289.161 1.00 36.27 222 VAL A C 1
ATOM 1486 O O . VAL A 1 222 ? 159.886 332.546 289.572 1.00 38.77 222 VAL A O 1
ATOM 1490 N N . SER A 1 223 ? 159.544 330.503 288.724 1.00 31.23 223 SER A N 1
ATOM 1491 C CA . SER A 1 223 ? 160.962 330.181 288.663 1.00 40.70 223 SER A CA 1
ATOM 1492 C C . SER A 1 223 ? 161.363 329.677 287.287 1.00 40.41 223 SER A C 1
ATOM 1493 O O . SER A 1 223 ? 160.706 328.810 286.724 1.00 43.32 223 SER A O 1
ATOM 1496 N N . PHE A 1 224 ? 162.451 330.216 286.755 1.00 45.48 224 PHE A N 1
ATOM 1497 C CA . PHE A 1 224 ? 162.934 329.829 285.435 1.00 44.99 224 PHE A CA 1
ATOM 1498 C C . PHE A 1 224 ? 163.601 328.466 285.494 1.00 49.88 224 PHE A C 1
ATOM 1499 O O . PHE A 1 224 ? 163.981 328.012 286.568 1.00 50.57 224 PHE A O 1
ATOM 1507 N N . ARG A 1 225 ? 163.733 327.808 284.349 1.00 33.84 225 ARG A N 1
ATOM 1508 C CA . ARG A 1 225 ? 164.528 326.588 284.278 1.00 43.19 225 ARG A CA 1
ATOM 1509 C C . ARG A 1 225 ? 165.464 326.607 283.078 1.00 48.57 225 ARG A C 1
ATOM 1510 O O . ARG A 1 225 ? 165.015 326.708 281.939 1.00 49.72 225 ARG A O 1
ATOM 1518 N N . CYS A 1 226 ? 166.761 326.479 283.345 1.00 46.59 226 CYS A N 1
ATOM 1519 C CA . CYS A 1 226 ? 167.802 326.584 282.322 1.00 46.27 226 CYS A CA 1
ATOM 1520 C C . CYS A 1 226 ? 167.567 327.730 281.346 1.00 36.14 226 CYS A C 1
ATOM 1521 O O . CYS A 1 226 ? 167.399 327.503 280.154 1.00 44.77 226 CYS A O 1
ATOM 1524 N N . PRO A 1 227 ? 167.560 328.968 281.856 1.00 58.39 227 PRO A N 1
ATOM 1525 C CA . PRO A 1 227 ? 167.266 330.148 281.049 1.00 57.96 227 PRO A CA 1
ATOM 1526 C C . PRO A 1 227 ? 168.325 330.384 280.003 1.00 57.36 227 PRO A C 1
ATOM 1527 O O . PRO A 1 227 ? 169.468 329.990 280.209 1.00 57.08 227 PRO A O 1
ATOM 1531 N N . ASN A 1 228 ? 167.961 331.011 278.894 1.00 53.56 228 ASN A N 1
ATOM 1532 C CA . ASN A 1 228 ? 168.972 331.457 277.961 1.00 51.54 228 ASN A CA 1
ATOM 1533 C C . ASN A 1 228 ? 168.842 332.961 277.824 1.00 47.83 228 ASN A C 1
ATOM 1534 O O . ASN A 1 228 ? 167.879 333.445 277.242 1.00 50.15 228 ASN A O 1
ATOM 1539 N N . PHE A 1 229 ? 169.802 333.710 278.345 1.00 48.92 229 PHE A N 1
ATOM 1540 C CA . PHE A 1 229 ? 169.740 335.158 278.224 1.00 47.70 229 PHE A CA 1
ATOM 1541 C C . PHE A 1 229 ? 170.668 335.660 277.143 1.00 43.83 229 PHE A C 1
ATOM 1542 O O . PHE A 1 229 ? 171.837 335.290 277.084 1.00 42.13 229 PHE A O 1
ATOM 1550 N N . PHE A 1 230 ? 170.135 336.513 276.284 1.00 49.69 230 PHE A N 1
ATOM 1551 C CA . PHE A 1 230 ? 170.878 337.012 275.150 1.00 54.41 230 PHE A CA 1
ATOM 1552 C C . PHE A 1 230 ? 171.004 338.518 275.197 1.00 56.37 230 PHE A C 1
ATOM 1553 O O . PHE A 1 230 ? 170.024 339.225 275.423 1.00 50.19 230 PHE A O 1
ATOM 1561 N N . PHE A 1 231 ? 172.235 338.979 275.002 1.00 56.27 231 PHE A N 1
ATOM 1562 C CA . PHE A 1 231 ? 172.594 340.383 274.845 1.00 52.49 231 PHE A CA 1
ATOM 1563 C C . PHE A 1 231 ? 172.415 341.121 276.169 1.00 49.10 231 PHE A C 1
ATOM 1564 O O . PHE A 1 231 ? 171.427 340.923 276.866 1.00 51.63 231 PHE A O 1
ATOM 1572 N N . PRO A 1 232 ? 173.354 342.011 276.506 1.00 48.30 232 PRO A N 1
ATOM 1573 C CA . PRO A 1 232 ? 173.186 342.756 277.752 1.00 47.00 232 PRO A CA 1
ATOM 1574 C C . PRO A 1 232 ? 172.588 344.140 277.557 1.00 45.78 232 PRO A C 1
ATOM 1575 O O . PRO A 1 232 ? 172.441 344.596 276.433 1.00 44.14 232 PRO A O 1
ATOM 1579 N N . LEU A 1 233 ? 172.291 344.809 278.662 1.00 57.69 233 LEU A N 1
ATOM 1580 C CA . LEU A 1 233 ? 171.804 346.182 278.670 1.00 59.66 233 LEU A CA 1
ATOM 1581 C C . LEU A 1 233 ? 172.480 346.893 279.831 1.00 57.29 233 LEU A C 1
ATOM 1582 O O . LEU A 1 233 ? 173.084 346.241 280.675 1.00 57.00 233 LEU A O 1
ATOM 1587 N N . PRO A 1 234 ? 172.410 348.230 279.882 1.00 57.53 234 PRO A N 1
ATOM 1588 C CA . PRO A 1 234 ? 173.063 348.835 281.041 1.00 61.71 234 PRO A CA 1
ATOM 1589 C C . PRO A 1 234 ? 172.250 348.607 282.302 1.00 64.89 23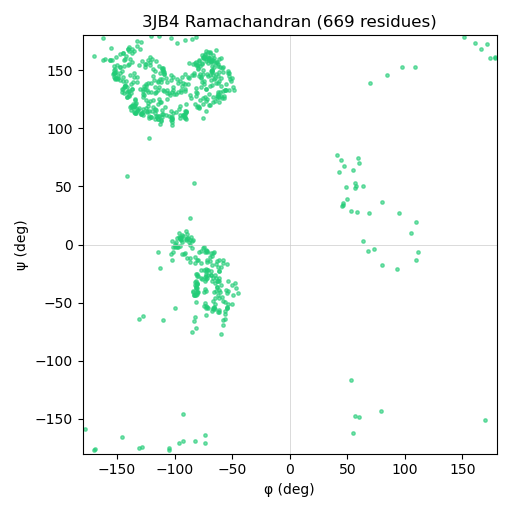4 PRO A C 1
ATOM 1590 O O . PRO A 1 234 ? 171.081 348.256 282.209 1.00 65.74 234 PRO A O 1
ATOM 1594 N N . ALA A 1 235 ? 172.867 348.799 283.460 1.00 60.80 235 ALA A N 1
ATOM 1595 C CA . ALA A 1 235 ? 172.170 348.620 284.724 1.00 62.16 235 ALA A CA 1
ATOM 1596 C C . ALA A 1 235 ? 171.091 349.674 284.884 1.00 59.47 235 ALA A C 1
ATOM 1597 O O . ALA A 1 235 ? 171.373 350.869 284.832 1.00 60.61 235 ALA A O 1
ATOM 1599 N N . PRO A 1 236 ? 169.848 349.228 285.070 1.00 56.46 236 PRO A N 1
ATOM 1600 C CA . PRO A 1 236 ? 168.638 350.043 285.158 1.00 61.13 236 PRO A CA 1
ATOM 1601 C C . PRO A 1 236 ? 168.567 350.924 286.391 1.00 60.75 236 PRO A C 1
ATOM 1602 O O . PRO A 1 236 ? 169.081 350.560 287.444 1.00 60.82 236 PRO A O 1
ATOM 1606 N N . ARG A 1 237 ? 167.911 352.070 286.245 1.00 49.91 237 ARG A N 1
ATOM 1607 C CA . ARG A 1 237 ? 167.759 353.033 287.324 1.00 58.71 237 ARG A CA 1
ATOM 1608 C C . ARG A 1 237 ? 166.702 352.567 288.299 1.00 64.09 237 ARG A C 1
ATOM 1609 O O . ARG A 1 237 ? 165.701 351.990 287.895 1.00 60.41 237 ARG A O 1
ATOM 1617 N N . GLU A 1 238 ? 166.919 352.821 289.582 1.00 38.69 238 GLU A N 1
ATOM 1618 C CA . GLU A 1 238 ? 165.876 352.584 290.565 1.00 54.64 238 GLU A CA 1
ATOM 1619 C C . GLU A 1 238 ? 164.817 353.666 290.403 1.00 60.10 238 GLU A C 1
ATOM 1620 O O . GLU A 1 238 ? 165.140 354.846 290.279 1.00 55.94 238 GLU A O 1
ATOM 1626 N N . ALA A 1 239 ? 163.551 353.267 290.385 1.00 41.46 239 ALA A N 1
ATOM 1627 C CA . ALA A 1 239 ? 162.483 354.226 290.158 1.00 47.22 239 ALA A CA 1
ATOM 1628 C C . ALA A 1 239 ? 161.796 354.584 291.462 1.00 55.66 239 ALA A C 1
ATOM 1629 O O . ALA A 1 239 ? 161.058 353.780 292.025 1.00 55.35 239 ALA A O 1
ATOM 1631 N N . THR A 1 240 ? 162.043 355.797 291.937 1.00 40.26 240 THR A N 1
ATOM 1632 C CA . THR A 1 240 ? 161.376 356.286 293.134 1.00 44.87 240 THR A CA 1
ATOM 1633 C C . THR A 1 240 ? 159.987 356.817 292.779 1.00 45.23 240 THR A C 1
ATOM 1634 O O . THR A 1 240 ? 159.043 356.671 293.553 1.00 45.21 240 THR A O 1
ATOM 1638 N N . SER A 1 241 ? 159.868 357.420 291.600 1.00 49.82 241 SER A N 1
ATOM 1639 C CA . SER A 1 241 ? 158.623 358.047 291.181 1.00 51.51 241 SER A CA 1
ATOM 1640 C C . SER A 1 241 ? 157.673 357.069 290.501 1.00 52.26 241 SER A C 1
ATOM 1641 O O . SER A 1 241 ? 156.487 357.359 290.343 1.00 50.33 241 SER A O 1
ATOM 1644 N N . ALA A 1 242 ? 158.205 355.916 290.104 1.00 58.69 242 ALA A N 1
ATOM 1645 C CA . ALA A 1 242 ? 157.451 354.910 289.356 1.00 58.34 242 ALA A CA 1
ATOM 1646 C C . ALA A 1 242 ? 156.841 355.503 288.089 1.00 58.37 242 ALA A C 1
ATOM 1647 O O . ALA A 1 242 ? 157.456 356.336 287.424 1.00 57.59 242 ALA A O 1
ATOM 1649 N N . ASP B 2 37 ? 153.819 320.435 219.948 1.00 101.20 37 ASP B N 1
ATOM 1650 C CA . ASP B 2 37 ? 152.599 321.041 220.466 1.00 99.05 37 ASP B CA 1
ATOM 1651 C C . ASP B 2 37 ? 152.248 320.416 221.810 1.00 90.92 37 ASP B C 1
ATOM 1652 O O . ASP B 2 37 ? 151.265 319.689 221.937 1.00 85.32 37 ASP B O 1
ATOM 1657 N N . ARG B 2 38 ? 153.067 320.698 222.815 1.00 99.86 38 ARG B N 1
ATOM 1658 C CA . ARG B 2 38 ? 152.889 320.086 224.120 1.00 104.81 38 ARG B CA 1
ATOM 1659 C C . ARG B 2 38 ? 152.916 321.133 225.220 1.00 88.29 38 ARG B C 1
ATOM 1660 O O . ARG B 2 38 ? 152.992 322.329 224.958 1.00 87.45 38 ARG B O 1
ATOM 1668 N N . VAL B 2 39 ? 152.860 320.665 226.458 1.00 96.03 39 VAL B N 1
ATOM 1669 C CA . VAL B 2 39 ? 152.834 321.543 227.611 1.00 95.53 39 VAL B CA 1
ATOM 1670 C C . VAL B 2 39 ? 154.221 322.072 227.915 1.00 91.97 39 VAL B C 1
ATOM 1671 O O . VAL B 2 39 ? 155.160 321.305 228.099 1.00 89.78 39 VAL B O 1
ATOM 1675 N N . ALA B 2 40 ? 154.343 323.392 227.971 1.00 98.49 40 ALA B N 1
ATOM 1676 C CA . ALA B 2 40 ? 155.621 324.022 228.249 1.00 102.87 40 ALA B CA 1
ATOM 1677 C C . ALA B 2 40 ? 155.500 324.961 229.431 1.00 98.27 40 ALA B C 1
ATOM 1678 O O . ALA B 2 40 ? 154.666 325.860 229.435 1.00 90.83 40 ALA B O 1
ATOM 1680 N N . ALA B 2 41 ? 156.335 324.745 230.438 1.00 92.86 41 ALA B N 1
ATOM 1681 C CA . ALA B 2 41 ? 156.316 325.576 231.628 1.00 97.34 41 ALA B CA 1
ATOM 1682 C C . ALA B 2 41 ? 157.554 326.453 231.668 1.00 96.30 41 ALA B C 1
ATOM 1683 O O . ALA B 2 41 ? 158.616 326.064 231.186 1.00 94.80 41 ALA B O 1
ATOM 1685 N N . SER B 2 42 ? 157.415 327.642 232.235 1.00 97.97 42 SER B N 1
ATOM 1686 C CA . SER B 2 42 ? 158.535 328.563 232.332 1.00 101.03 42 SER B CA 1
ATOM 1687 C C . SER B 2 42 ? 158.536 329.258 233.680 1.00 86.41 42 SER B C 1
ATOM 1688 O O . SER B 2 42 ? 157.528 329.819 234.092 1.00 86.19 42 SER B O 1
ATOM 1691 N N . THR B 2 43 ? 159.670 329.228 234.370 1.00 85.54 43 THR B N 1
ATOM 1692 C CA . THR B 2 43 ? 159.740 329.800 235.707 1.00 84.90 43 THR B CA 1
ATOM 1693 C C . THR B 2 43 ? 160.980 330.652 235.919 1.00 83.02 43 THR B C 1
ATOM 1694 O O . THR B 2 43 ? 162.099 330.189 235.725 1.00 86.26 43 THR B O 1
ATOM 1698 N N . THR B 2 44 ? 160.771 331.899 236.324 1.00 67.31 44 THR B N 1
ATOM 1699 C CA . THR B 2 44 ? 161.867 332.792 236.658 1.00 61.79 44 THR B CA 1
ATOM 1700 C C . THR B 2 44 ? 161.585 333.514 237.965 1.00 58.37 44 THR B C 1
ATOM 1701 O O . THR B 2 44 ? 160.585 334.219 238.085 1.00 58.08 44 THR B O 1
ATOM 1705 N N . THR B 2 45 ? 162.476 333.335 238.934 1.00 51.91 45 THR B N 1
ATOM 1706 C CA . THR B 2 45 ? 162.362 333.962 240.246 1.00 52.52 45 THR B CA 1
ATOM 1707 C C . THR B 2 45 ? 160.983 333.637 240.821 1.00 51.83 45 THR B C 1
ATOM 1708 O O . THR B 2 45 ? 160.681 332.476 241.070 1.00 50.16 45 THR B O 1
ATOM 1712 N N . ASN B 2 46 ? 160.153 334.648 241.040 1.00 38.98 46 ASN B N 1
ATOM 1713 C CA . ASN B 2 46 ? 158.824 334.425 241.583 1.00 38.77 46 ASN B CA 1
ATOM 1714 C C . ASN B 2 46 ? 157.830 334.008 240.518 1.00 39.07 46 ASN B C 1
ATOM 1715 O O . ASN B 2 46 ? 157.048 333.084 240.716 1.00 40.25 46 ASN B O 1
ATOM 1720 N N . ALA B 2 47 ? 157.872 334.676 239.377 1.00 47.58 47 ALA B N 1
ATOM 1721 C CA . ALA B 2 47 ? 156.867 334.448 238.355 1.00 53.08 47 ALA B CA 1
ATOM 1722 C C . ALA B 2 47 ? 157.044 333.091 237.708 1.00 49.23 47 ALA B C 1
ATOM 1723 O O . ALA B 2 47 ? 158.135 332.536 237.706 1.00 46.85 47 ALA B O 1
ATOM 1725 N N . GLY B 2 48 ? 155.961 332.564 237.151 1.00 66.05 48 GLY B N 1
ATOM 1726 C CA . GLY B 2 48 ? 156.017 331.314 236.423 1.00 64.80 48 GLY B CA 1
ATOM 1727 C C . GLY B 2 48 ? 154.939 331.251 235.366 1.00 60.96 48 GLY B C 1
ATOM 1728 O O . GLY B 2 48 ? 153.893 331.875 235.501 1.00 59.05 48 GLY B O 1
ATOM 1729 N N . ASN B 2 49 ? 155.183 330.475 234.320 1.00 69.90 49 ASN B N 1
ATOM 1730 C CA . ASN B 2 49 ? 154.301 330.483 233.166 1.00 69.21 49 ASN B CA 1
ATOM 1731 C C . ASN B 2 49 ? 154.008 329.075 232.685 1.00 70.94 49 ASN B C 1
ATOM 1732 O O . ASN B 2 49 ? 154.911 328.356 232.273 1.00 71.21 49 ASN B O 1
ATOM 1737 N N . LEU B 2 50 ? 152.736 328.698 232.710 1.00 81.49 50 LEU B N 1
ATOM 1738 C CA . LEU B 2 50 ? 152.317 327.369 232.286 1.00 82.06 50 LEU B CA 1
ATOM 1739 C C . LEU B 2 50 ? 151.536 327.473 230.991 1.00 84.90 50 LEU B C 1
ATOM 1740 O O . LEU B 2 50 ? 150.405 327.948 230.980 1.00 84.71 50 LEU B O 1
ATOM 1745 N N . VAL B 2 51 ? 152.134 327.010 229.903 1.00 88.11 51 VAL B N 1
ATOM 1746 C CA . VAL B 2 51 ? 151.558 327.206 228.582 1.00 90.50 51 VAL B CA 1
ATOM 1747 C C . VAL B 2 51 ? 151.113 325.881 228.001 1.00 96.32 51 VAL B C 1
ATOM 1748 O O . VAL B 2 51 ? 151.772 324.862 228.188 1.00 96.31 51 VAL B O 1
ATOM 1752 N N . GLN B 2 52 ? 149.992 325.898 227.291 1.00 95.86 52 GLN B N 1
ATOM 1753 C CA . GLN B 2 52 ? 149.549 324.740 226.533 1.00 103.04 52 GLN B CA 1
ATOM 1754 C C . GLN B 2 52 ? 149.613 325.082 225.055 1.00 107.17 52 GLN B C 1
ATOM 1755 O O . GLN B 2 52 ? 149.532 326.252 224.689 1.00 110.04 52 GLN B O 1
ATOM 1761 N N . ALA B 2 53 ? 149.771 324.062 224.216 1.00 111.41 53 ALA B N 1
ATOM 1762 C CA . ALA B 2 53 ? 149.900 324.245 222.774 1.00 115.60 53 ALA B CA 1
ATOM 1763 C C . ALA B 2 53 ? 151.072 325.164 222.437 1.00 108.59 53 ALA B C 1
ATOM 1764 O O . ALA B 2 53 ? 150.930 326.126 221.686 1.00 106.93 53 ALA B O 1
ATOM 1766 N N . SER B 2 54 ? 152.229 324.853 223.003 1.00 107.89 54 SER B N 1
ATOM 1767 C CA . SER B 2 54 ? 153.434 325.644 222.810 1.00 110.82 54 SER B CA 1
ATOM 1768 C C . SER B 2 54 ? 154.036 325.461 221.428 1.00 110.51 54 SER B C 1
ATOM 1769 O O . SER B 2 54 ? 153.705 324.522 220.712 1.00 109.88 54 SER B O 1
ATOM 1772 N N . VAL B 2 55 ? 154.907 326.391 221.058 1.00 116.92 55 VAL B N 1
ATOM 1773 C CA . VAL B 2 55 ? 155.669 326.306 219.824 1.00 112.51 55 VAL B CA 1
ATOM 1774 C C . VAL B 2 55 ? 157.150 326.406 220.152 1.00 110.64 55 VAL B C 1
ATOM 1775 O O . VAL B 2 55 ? 157.543 327.209 220.992 1.00 111.56 55 VAL B O 1
ATOM 1779 N N . ALA B 2 56 ? 157.970 325.590 219.499 1.00 115.63 56 ALA B N 1
ATOM 1780 C CA . ALA B 2 56 ? 159.415 325.628 219.702 1.00 121.06 56 ALA B CA 1
ATOM 1781 C C . ALA B 2 56 ? 159.968 327.030 219.448 1.00 117.50 56 ALA B C 1
ATOM 1782 O O . ALA B 2 56 ? 159.567 327.693 218.496 1.00 113.85 56 ALA B O 1
ATOM 1784 N N . PRO B 2 57 ? 160.891 327.483 220.306 1.00 118.37 57 PRO B N 1
ATOM 1785 C CA . PRO B 2 57 ? 161.442 328.841 220.292 1.00 117.29 57 PRO B CA 1
ATOM 1786 C C . PRO B 2 57 ? 162.336 329.128 219.095 1.00 112.95 57 PRO B C 1
ATOM 1787 O O . PRO B 2 57 ? 162.749 328.198 218.410 1.00 110.55 57 PRO B O 1
ATOM 1791 N N . THR B 2 58 ? 162.618 330.404 218.847 1.00 118.64 58 THR B N 1
ATOM 1792 C CA . THR B 2 58 ? 163.513 330.797 217.767 1.00 117.55 58 THR B CA 1
ATOM 1793 C C . THR B 2 58 ? 164.658 331.663 218.267 1.00 116.05 58 THR B C 1
ATOM 1794 O O . THR B 2 58 ? 164.545 332.332 219.287 1.00 117.40 58 THR B O 1
ATOM 1798 N N . MET B 2 59 ? 165.760 331.644 217.530 1.00 135.58 59 MET B N 1
ATOM 1799 C CA . MET B 2 59 ? 166.921 332.459 217.847 1.00 135.09 59 MET B CA 1
ATOM 1800 C C . MET B 2 59 ? 167.635 332.870 216.562 1.00 131.26 59 MET B C 1
ATOM 1801 O O . MET B 2 59 ? 167.629 332.130 215.582 1.00 132.35 59 MET B O 1
ATOM 1806 N N . PRO B 2 60 ? 168.246 334.059 216.555 1.00 148.22 60 PRO B N 1
ATOM 1807 C CA . PRO B 2 60 ? 168.984 334.526 215.379 1.00 152.66 60 PRO B CA 1
ATOM 1808 C C . PRO B 2 60 ? 170.140 333.610 215.002 1.00 157.38 60 PRO B C 1
ATOM 1809 O O . PRO B 2 60 ? 170.688 332.933 215.867 1.00 157.15 60 PRO B O 1
ATOM 1813 N N . VAL B 2 61 ? 170.496 333.596 213.722 1.00 137.76 61 VAL B N 1
ATOM 1814 C CA . VAL B 2 61 ? 171.501 332.678 213.194 1.00 150.86 61 VAL B CA 1
ATOM 1815 C C . VAL B 2 61 ? 172.862 332.878 213.851 1.00 150.45 61 VAL B C 1
ATOM 1816 O O . VAL B 2 61 ? 173.352 333.999 213.950 1.00 160.19 61 VAL B O 1
ATOM 1820 N N . LYS B 2 62 ? 173.462 331.774 214.287 1.00 157.80 62 LYS B N 1
ATOM 1821 C CA . LYS B 2 62 ? 174.724 331.796 215.020 1.00 153.72 62 LYS B CA 1
ATOM 1822 C C . LYS B 2 62 ? 174.604 332.714 216.238 1.00 148.90 62 LYS B C 1
ATOM 1823 O O . LYS B 2 62 ? 175.268 333.744 216.320 1.00 153.12 62 LYS B O 1
ATOM 1825 N N . PRO B 2 63 ? 173.727 332.358 217.183 1.00 150.71 63 PRO B N 1
ATOM 1826 C CA . PRO B 2 63 ? 173.588 333.187 218.375 1.00 148.94 63 PRO B CA 1
ATOM 1827 C C . PRO B 2 63 ? 174.723 332.945 219.353 1.00 151.13 63 PRO B C 1
ATOM 1828 O O . PRO B 2 63 ? 175.220 331.823 219.424 1.00 152.62 63 PRO B O 1
ATOM 1832 N N . ASP B 2 64 ? 175.139 333.973 220.083 1.00 147.87 64 ASP B N 1
ATOM 1833 C CA . ASP B 2 64 ? 176.069 333.769 221.185 1.00 146.55 64 ASP B CA 1
ATOM 1834 C C . ASP B 2 64 ? 175.516 334.453 222.423 1.00 144.19 64 ASP B C 1
ATOM 1835 O O . ASP B 2 64 ? 175.452 335.678 222.484 1.00 137.36 64 ASP B O 1
ATOM 1840 N N . PHE B 2 65 ? 175.132 333.656 223.414 1.00 151.67 65 PHE B N 1
ATOM 1841 C CA . PHE B 2 65 ? 174.436 334.172 224.586 1.00 154.26 65 PHE B CA 1
ATOM 1842 C C . PHE B 2 65 ? 175.331 334.469 225.774 1.00 157.82 65 PHE B C 1
ATOM 1843 O O . PHE B 2 65 ? 174.836 334.796 226.848 1.00 160.58 65 PHE B O 1
ATOM 1851 N N . LYS B 2 66 ? 176.638 334.333 225.602 1.00 146.93 66 LYS B N 1
ATOM 1852 C CA . LYS B 2 66 ? 177.557 334.634 226.689 1.00 156.19 66 LYS B CA 1
ATOM 1853 C C . LYS B 2 66 ? 177.392 336.082 227.126 1.00 155.00 66 LYS B C 1
ATOM 1854 O O . LYS B 2 66 ? 177.476 337.003 226.317 1.00 152.61 66 LYS B O 1
ATOM 1860 N N . ASN B 2 67 ? 177.153 336.265 228.418 1.00 143.26 67 ASN B N 1
ATOM 1861 C CA . ASN B 2 67 ? 176.748 337.551 228.969 1.00 150.60 67 ASN B CA 1
ATOM 1862 C C . ASN B 2 67 ? 177.835 338.607 228.876 1.00 148.56 67 ASN B C 1
ATOM 1863 O O . ASN B 2 67 ? 177.626 339.685 228.321 1.00 154.35 67 ASN B O 1
ATOM 1868 N N . THR B 2 68 ? 179.000 338.284 229.426 1.00 132.66 68 THR B N 1
ATOM 1869 C CA . THR B 2 68 ? 180.091 339.239 229.555 1.00 131.75 68 THR B CA 1
ATOM 1870 C C . THR B 2 68 ? 180.600 339.696 228.202 1.00 127.43 68 THR B C 1
ATOM 1871 O O . THR B 2 68 ? 180.429 339.009 227.199 1.00 122.01 68 THR B O 1
ATOM 1875 N N . ASP B 2 69 ? 181.226 340.864 228.183 1.00 118.54 69 ASP B N 1
ATOM 1876 C CA . ASP B 2 69 ? 181.729 341.424 226.943 1.00 116.22 69 ASP B CA 1
ATOM 1877 C C . ASP B 2 69 ? 183.246 341.410 226.925 1.00 106.48 69 ASP B C 1
ATOM 1878 O O . ASP B 2 69 ? 183.892 342.132 227.679 1.00 95.14 69 ASP B O 1
ATOM 1883 N N . ASP B 2 70 ? 183.807 340.585 226.051 1.00 113.78 70 ASP B N 1
ATOM 1884 C CA . ASP B 2 70 ? 185.248 340.527 225.850 1.00 106.56 70 ASP B CA 1
ATOM 1885 C C . ASP B 2 70 ? 185.575 340.758 224.382 1.00 95.72 70 ASP B C 1
ATOM 1886 O O . ASP B 2 70 ? 185.163 339.980 223.525 1.00 93.00 70 ASP B O 1
ATOM 1891 N N . PHE B 2 71 ? 186.306 341.825 224.069 1.00 108.48 71 PHE B N 1
ATOM 1892 C CA . PHE B 2 71 ? 186.903 342.750 225.029 1.00 106.96 71 PHE B CA 1
ATOM 1893 C C . PHE B 2 71 ? 185.920 343.644 225.771 1.00 98.58 71 PHE B C 1
ATOM 1894 O O . PHE B 2 71 ? 184.791 343.844 225.337 1.00 96.23 71 PHE B O 1
ATOM 1902 N N . LEU B 2 72 ? 186.375 344.178 226.899 1.00 94.23 72 LEU B N 1
ATOM 1903 C CA . LEU B 2 72 ? 185.511 344.900 227.821 1.00 90.34 72 LEU B CA 1
ATOM 1904 C C . LEU B 2 72 ? 185.466 346.389 227.536 1.00 86.96 72 LEU B C 1
ATOM 1905 O O . LEU B 2 72 ? 186.490 347.020 227.297 1.00 81.93 72 LEU B O 1
ATOM 1910 N N . SER B 2 73 ? 184.257 346.933 227.528 1.00 101.97 73 SER B N 1
ATOM 1911 C CA . SER B 2 73 ? 184.064 348.363 227.391 1.00 105.70 73 SER B CA 1
ATOM 1912 C C . SER B 2 73 ? 183.888 348.975 228.764 1.00 101.54 73 SER B C 1
ATOM 1913 O O . SER B 2 73 ? 183.731 350.180 228.897 1.00 102.67 73 SER B O 1
ATOM 1916 N N . MET B 2 74 ? 183.892 348.127 229.785 1.00 106.37 74 MET B N 1
ATOM 1917 C CA . MET B 2 74 ? 183.744 348.586 231.160 1.00 107.61 74 MET B CA 1
ATOM 1918 C C . MET B 2 74 ? 184.680 347.812 232.068 1.00 102.46 74 MET B C 1
ATOM 1919 O O . MET B 2 74 ? 184.742 346.588 232.007 1.00 102.00 74 MET B O 1
ATOM 1924 N N . SER B 2 75 ? 185.405 348.528 232.914 1.00 114.01 75 SER B N 1
ATOM 1925 C CA . SER B 2 75 ? 186.396 347.903 233.768 1.00 117.58 75 SER B CA 1
ATOM 1926 C C . SER B 2 75 ? 185.753 347.277 234.992 1.00 125.11 75 SER B C 1
ATOM 1927 O O . SER B 2 75 ? 186.386 346.497 235.699 1.00 136.31 75 SER B O 1
ATOM 1930 N N . TYR B 2 76 ? 184.497 347.614 235.241 1.00 117.96 76 TYR B N 1
ATOM 1931 C CA . TYR B 2 76 ? 183.832 347.170 236.457 1.00 111.17 76 TYR B CA 1
ATOM 1932 C C . TYR B 2 76 ? 183.588 345.668 236.437 1.00 114.58 76 TYR B C 1
ATOM 1933 O O . TYR B 2 76 ? 183.610 345.051 235.377 1.00 116.58 76 TYR B O 1
ATOM 1942 N N . ARG B 2 77 ? 183.365 345.078 237.605 1.00 95.88 77 ARG B N 1
ATOM 1943 C CA . ARG B 2 77 ? 183.004 343.669 237.670 1.00 97.66 77 ARG B CA 1
ATOM 1944 C C . ARG B 2 77 ? 181.504 343.517 237.568 1.00 94.17 77 ARG B C 1
ATOM 1945 O O . ARG B 2 77 ? 180.752 344.269 238.177 1.00 92.97 77 ARG B O 1
ATOM 1953 N N . SER B 2 78 ? 181.075 342.527 236.797 1.00 62.96 78 SER B N 1
ATOM 1954 C CA . SER B 2 78 ? 179.678 342.394 236.405 1.00 74.15 78 SER B CA 1
ATOM 1955 C C . SER B 2 78 ? 178.754 342.080 237.577 1.00 80.24 78 SER B C 1
ATOM 1956 O O . SER B 2 78 ? 177.535 342.075 237.427 1.00 85.53 78 SER B O 1
ATOM 1959 N N . THR B 2 79 ? 179.333 341.818 238.742 1.00 66.42 79 THR B N 1
ATOM 1960 C CA . THR B 2 79 ? 178.544 341.537 239.932 1.00 78.90 79 THR B CA 1
ATOM 1961 C C . THR B 2 79 ? 178.217 342.830 240.663 1.00 75.33 79 THR B C 1
ATOM 1962 O O . THR B 2 79 ? 177.677 342.803 241.766 1.00 85.35 79 THR B O 1
ATOM 1966 N N . THR B 2 80 ? 178.576 343.956 240.058 1.00 84.93 80 THR B N 1
ATOM 1967 C CA . THR B 2 80 ? 178.343 345.265 240.654 1.00 72.69 80 THR B CA 1
ATOM 1968 C C . THR B 2 80 ? 176.889 345.504 241.027 1.00 69.30 80 THR B C 1
ATOM 1969 O O . THR B 2 80 ? 176.584 345.820 242.174 1.00 65.46 80 THR B O 1
ATOM 1973 N N . ALA B 2 81 ? 175.997 345.341 240.058 1.00 77.91 81 ALA B N 1
ATOM 1974 C CA . ALA B 2 81 ? 174.591 345.705 240.223 1.00 84.93 81 ALA B CA 1
ATOM 1975 C C . ALA B 2 81 ? 173.910 345.087 241.452 1.00 83.84 81 ALA B C 1
ATOM 1976 O O . ALA B 2 81 ? 173.291 345.810 242.228 1.00 84.93 81 ALA B O 1
ATOM 1978 N N . PRO B 2 82 ? 174.003 343.759 241.638 1.00 83.94 82 PRO B N 1
ATOM 1979 C CA . PRO B 2 82 ? 173.351 343.246 242.843 1.00 84.92 82 PRO B CA 1
ATOM 1980 C C . PRO B 2 82 ? 174.083 343.644 244.117 1.00 79.09 82 PRO B C 1
ATOM 1981 O O . PRO B 2 82 ? 173.474 343.736 245.179 1.00 75.96 82 PRO B O 1
ATOM 1985 N N . THR B 2 83 ? 175.384 343.875 244.002 1.00 66.71 83 THR B N 1
ATOM 1986 C CA . THR B 2 83 ? 176.211 344.194 245.151 1.00 70.05 83 THR B CA 1
ATOM 1987 C C . THR B 2 83 ? 175.981 345.632 245.592 1.00 65.16 83 THR B C 1
ATOM 1988 O O . THR B 2 83 ? 176.087 345.955 246.770 1.00 65.40 83 THR B O 1
ATOM 1992 N N . ASN B 2 84 ? 175.628 346.478 244.631 1.00 64.15 84 ASN B N 1
ATOM 1993 C CA . ASN B 2 84 ? 175.550 347.928 244.829 1.00 62.19 84 ASN B CA 1
ATOM 1994 C C . ASN B 2 84 ? 174.866 348.441 246.101 1.00 59.39 84 ASN B C 1
ATOM 1995 O O . ASN B 2 84 ? 175.351 349.397 246.694 1.00 66.65 84 ASN B O 1
ATOM 2000 N N . PRO B 2 85 ? 173.734 347.848 246.514 1.00 67.78 85 PRO B N 1
ATOM 2001 C CA . PRO B 2 85 ? 173.125 348.376 247.739 1.00 64.58 85 PRO B CA 1
ATOM 2002 C C . PRO B 2 85 ? 173.982 348.234 248.993 1.00 55.51 85 PRO B C 1
ATOM 2003 O O . PRO B 2 85 ? 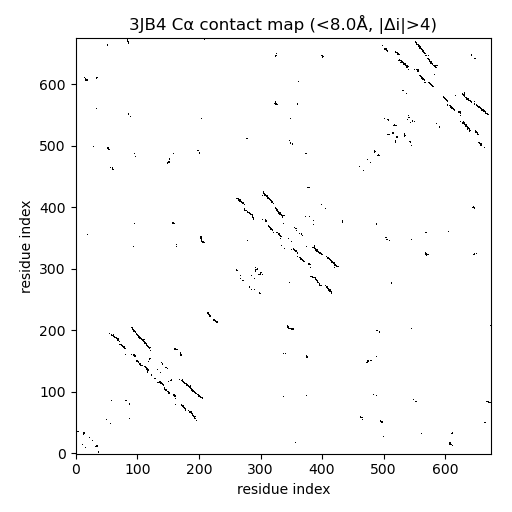173.680 348.865 250.000 1.00 50.82 85 PRO B O 1
ATOM 2007 N N . THR B 2 86 ? 175.026 347.421 248.942 1.00 52.19 86 THR B N 1
ATOM 2008 C CA . THR B 2 86 ? 175.894 347.250 250.097 1.00 55.72 86 THR B CA 1
ATOM 2009 C C . THR B 2 86 ? 176.847 348.423 250.290 1.00 53.45 86 THR B C 1
ATOM 2010 O O . THR B 2 86 ? 177.578 348.469 251.273 1.00 55.29 86 THR B O 1
ATOM 2014 N N . LYS B 2 87 ? 176.842 349.365 249.356 1.00 56.03 87 LYS B N 1
ATOM 2015 C CA . LYS B 2 87 ? 177.804 350.460 249.373 1.00 58.05 87 LYS B CA 1
ATOM 2016 C C . LYS B 2 87 ? 177.650 351.355 250.594 1.00 63.90 87 LYS B C 1
ATOM 2017 O O . LYS B 2 87 ? 176.539 351.668 251.007 1.00 77.56 87 LYS B O 1
ATOM 2023 N N . MET B 2 88 ? 178.777 351.769 251.166 1.00 69.35 88 MET B N 1
ATOM 2024 C CA . MET B 2 88 ? 178.773 352.567 252.387 1.00 70.38 88 MET B CA 1
ATOM 2025 C C . MET B 2 88 ? 178.399 354.012 252.110 1.00 67.72 88 MET B C 1
ATOM 2026 O O . MET B 2 88 ? 178.807 354.585 251.108 1.00 68.93 88 MET B O 1
ATOM 2031 N N . VAL B 2 89 ? 177.600 354.598 252.995 1.00 52.88 89 VAL B N 1
ATOM 2032 C CA . VAL B 2 89 ? 177.004 355.899 252.738 1.00 58.40 89 VAL B CA 1
ATOM 2033 C C . VAL B 2 89 ? 177.093 356.823 253.953 1.00 65.09 89 VAL B C 1
ATOM 2034 O O . VAL B 2 89 ? 176.974 356.371 255.087 1.00 69.37 89 VAL B O 1
ATOM 2038 N N . HIS B 2 90 ? 177.296 358.116 253.710 1.00 57.26 90 HIS B N 1
ATOM 2039 C CA . HIS B 2 90 ? 177.171 359.142 254.744 1.00 59.14 90 HIS B CA 1
ATOM 2040 C C . HIS B 2 90 ? 175.833 359.059 255.465 1.00 51.93 90 HIS B C 1
ATOM 2041 O O . HIS B 2 90 ? 174.791 358.940 254.833 1.00 51.26 90 HIS B O 1
ATOM 2048 N N . LEU B 2 91 ? 175.862 359.118 256.791 1.00 51.19 91 LEU B N 1
ATOM 2049 C CA . LEU B 2 91 ? 174.635 359.024 257.576 1.00 54.59 91 LEU B CA 1
ATOM 2050 C C . LEU B 2 91 ? 174.557 360.032 258.720 1.00 62.05 91 LEU B C 1
ATOM 2051 O O . LEU B 2 91 ? 175.371 359.998 259.638 1.00 64.39 91 LEU B O 1
ATOM 2056 N N . ALA B 2 92 ? 173.563 360.914 258.659 1.00 67.54 92 ALA B N 1
ATOM 2057 C CA . ALA B 2 92 ? 173.144 361.732 259.800 1.00 66.75 92 ALA B CA 1
ATOM 2058 C C . ALA B 2 92 ? 174.273 362.369 260.605 1.00 57.88 92 ALA B C 1
ATOM 2059 O O . ALA B 2 92 ? 174.557 361.942 261.718 1.00 52.77 92 ALA B O 1
ATOM 2061 N N . HIS B 2 93 ? 174.920 363.378 260.043 1.00 73.43 93 HIS B N 1
ATOM 2062 C CA . HIS B 2 93 ? 175.970 364.079 260.768 1.00 78.92 93 HIS B CA 1
ATOM 2063 C C . HIS B 2 93 ? 175.381 364.915 261.897 1.00 78.30 93 HIS B C 1
ATOM 2064 O O . HIS B 2 93 ? 174.191 365.218 261.895 1.00 81.79 93 HIS B O 1
ATOM 2071 N N . GLY B 2 94 ? 176.217 365.285 262.861 1.00 71.83 94 GLY B N 1
ATOM 2072 C CA . GLY B 2 94 ? 175.782 366.086 263.990 1.00 71.37 94 GLY B CA 1
ATOM 2073 C C . GLY B 2 94 ? 176.872 367.015 264.485 1.00 70.37 94 GLY B C 1
ATOM 2074 O O . GLY B 2 94 ? 178.040 366.836 264.155 1.00 68.91 94 GLY B O 1
ATOM 2075 N N . THR B 2 95 ? 176.494 368.013 265.278 1.00 59.13 95 THR B N 1
ATOM 2076 C CA . THR B 2 95 ? 177.446 369.025 265.717 1.00 59.67 95 THR B CA 1
ATOM 2077 C C . THR B 2 95 ? 177.594 369.060 267.228 1.00 55.31 95 THR B C 1
ATOM 2078 O O . THR B 2 95 ? 176.659 369.399 267.946 1.00 59.18 95 THR B O 1
ATOM 2082 N N . TRP B 2 96 ? 178.787 368.723 267.700 1.00 57.87 96 TRP B N 1
ATOM 2083 C CA . TRP B 2 96 ? 179.062 368.656 269.126 1.00 54.77 96 TRP B CA 1
ATOM 2084 C C . TRP B 2 96 ? 179.930 369.798 269.619 1.00 64.51 96 TRP B C 1
ATOM 2085 O O . TRP B 2 96 ? 181.107 369.886 269.290 1.00 65.36 96 TRP B O 1
ATOM 2096 N N . THR B 2 97 ? 179.323 370.672 270.416 1.00 45.16 97 THR B N 1
ATOM 2097 C CA . THR B 2 97 ? 179.954 371.912 270.860 1.00 58.86 97 THR B CA 1
ATOM 2098 C C . THR B 2 97 ? 180.412 371.857 272.305 1.00 56.63 97 THR B C 1
ATOM 2099 O O . THR B 2 97 ? 180.286 370.835 272.973 1.00 52.90 97 THR B O 1
ATOM 2103 N N . THR B 2 98 ? 180.939 372.978 272.785 1.00 53.24 98 THR B N 1
ATOM 2104 C CA . THR B 2 98 ? 181.316 373.113 274.182 1.00 61.89 98 THR B CA 1
ATOM 2105 C C . THR B 2 98 ? 180.109 372.944 275.088 1.00 63.32 98 THR B C 1
ATOM 2106 O O . THR B 2 98 ? 180.088 372.083 275.962 1.00 64.07 98 THR B O 1
ATOM 2110 N N . ASN B 2 99 ? 179.100 373.772 274.841 1.00 52.43 99 ASN B N 1
ATOM 2111 C CA . ASN B 2 99 ? 177.987 373.984 275.758 1.00 56.12 99 ASN B CA 1
ATOM 2112 C C . ASN B 2 99 ? 177.332 372.701 276.242 1.00 51.96 99 ASN B C 1
ATOM 2113 O O . ASN B 2 99 ? 176.883 372.622 277.382 1.00 55.14 99 ASN B O 1
ATOM 2118 N N . GLN B 2 100 ? 177.279 371.699 275.375 1.00 62.51 100 GLN B N 1
ATOM 2119 C CA . GLN B 2 100 ? 176.609 370.456 275.721 1.00 56.43 100 GLN B CA 1
ATOM 2120 C C . GLN B 2 100 ? 177.347 369.740 276.835 1.00 45.01 100 GLN B C 1
ATOM 2121 O O . GLN B 2 100 ? 178.549 369.509 276.754 1.00 38.88 100 GLN B O 1
ATOM 2127 N N . HIS B 2 101 ? 176.607 369.401 277.880 1.00 52.26 101 HIS B N 1
ATOM 2128 C CA . HIS B 2 101 ? 177.165 368.709 279.024 1.00 56.10 101 HIS B CA 1
ATOM 2129 C C . HIS B 2 101 ? 177.250 367.214 278.778 1.00 46.16 101 HIS B C 1
ATOM 2130 O O . HIS B 2 101 ? 177.085 366.744 277.657 1.00 43.84 101 HIS B O 1
ATOM 2137 N N . ARG B 2 102 ? 177.533 366.477 279.839 1.00 57.75 102 ARG B N 1
ATOM 2138 C CA . ARG B 2 102 ? 177.620 365.030 279.783 1.00 48.49 102 ARG B CA 1
ATOM 2139 C C . ARG B 2 102 ? 176.208 364.469 279.686 1.00 44.67 102 ARG B C 1
ATOM 2140 O O . ARG B 2 102 ? 175.248 365.182 279.963 1.00 45.12 102 ARG B O 1
ATOM 2148 N N . GLN B 2 103 ? 176.085 363.223 279.240 1.00 45.07 103 GLN B N 1
ATOM 2149 C CA . GLN B 2 103 ? 174.793 362.550 279.067 1.00 48.38 103 GLN B CA 1
ATOM 2150 C C . GLN B 2 103 ? 173.954 363.165 277.947 1.00 52.19 103 GLN B C 1
ATOM 2151 O O . GLN B 2 103 ? 172.884 362.658 277.625 1.00 52.73 103 GLN B O 1
ATOM 2157 N N . ALA B 2 104 ? 174.428 364.258 277.363 1.00 47.23 104 ALA B N 1
ATOM 2158 C CA . ALA B 2 104 ? 173.727 364.896 276.254 1.00 50.00 104 ALA B CA 1
ATOM 2159 C C . ALA B 2 104 ? 173.891 364.077 274.984 1.00 45.70 104 ALA B C 1
ATOM 2160 O O . ALA B 2 104 ? 174.786 363.244 274.890 1.00 41.47 104 ALA B O 1
ATOM 2162 N N . LEU B 2 105 ? 173.019 364.314 274.012 1.00 30.82 105 LEU B N 1
ATOM 2163 C CA . LEU B 2 105 ? 173.033 363.545 272.773 1.00 33.96 105 LEU B CA 1
ATOM 2164 C C . LEU B 2 105 ? 173.531 364.366 271.597 1.00 28.28 105 LEU B C 1
ATOM 2165 O O . LEU B 2 105 ? 172.921 365.362 271.223 1.00 29.95 105 LEU B O 1
ATOM 2170 N N . VAL B 2 106 ? 174.639 363.933 271.007 1.00 29.03 106 VAL B N 1
ATOM 2171 C CA . VAL B 2 106 ? 175.215 364.617 269.863 1.00 29.18 106 VAL B CA 1
ATOM 2172 C C . VAL B 2 106 ? 174.394 364.412 268.603 1.00 36.10 106 VAL B C 1
ATOM 2173 O O . VAL B 2 106 ? 173.991 365.375 267.956 1.00 42.66 106 VAL B O 1
ATOM 2177 N N . ALA B 2 107 ? 174.147 363.154 268.254 1.00 26.01 107 ALA B N 1
ATOM 2178 C CA . ALA B 2 107 ? 173.448 362.828 267.018 1.00 25.51 107 ALA B CA 1
ATOM 2179 C C . ALA B 2 107 ? 172.682 361.524 267.167 1.00 24.47 107 ALA B C 1
ATOM 2180 O O . ALA B 2 107 ? 172.966 360.732 268.060 1.00 24.20 107 ALA B O 1
ATOM 2182 N N . SER B 2 108 ? 171.710 361.301 266.291 1.00 19.97 108 SER B N 1
ATOM 2183 C CA . SER B 2 108 ? 170.863 360.122 266.402 1.00 26.03 108 SER B CA 1
ATOM 2184 C C . SER B 2 108 ? 170.608 359.471 265.054 1.00 23.46 108 SER B C 1
ATOM 2185 O O . SER B 2 108 ? 170.377 360.151 264.060 1.00 26.66 108 SER B O 1
ATOM 2188 N N . ILE B 2 109 ? 170.652 358.147 265.030 1.00 26.76 109 ILE B N 1
ATOM 2189 C CA . ILE B 2 109 ? 170.446 357.400 263.802 1.00 27.25 109 ILE B CA 1
ATOM 2190 C C . ILE B 2 109 ? 169.507 356.243 264.067 1.00 32.58 109 ILE B C 1
ATOM 2191 O O . ILE B 2 109 ? 169.754 355.428 264.949 1.00 36.27 109 ILE B O 1
ATOM 2196 N N . THR B 2 110 ? 168.425 356.169 263.304 1.00 42.32 110 THR B N 1
ATOM 2197 C CA . THR B 2 110 ? 167.529 355.029 263.394 1.00 41.48 110 THR B CA 1
ATOM 2198 C C . THR B 2 110 ? 167.964 354.008 262.369 1.00 27.53 110 THR B C 1
ATOM 2199 O O . THR B 2 110 ? 167.796 354.215 261.176 1.00 24.22 110 THR B O 1
ATOM 2203 N N . LEU B 2 111 ? 168.484 352.888 262.849 1.00 40.23 111 LEU B N 1
ATOM 2204 C CA . LEU B 2 111 ? 169.374 352.053 262.054 1.00 38.10 111 LEU B CA 1
ATOM 2205 C C . LEU B 2 111 ? 168.832 351.579 260.720 1.00 38.52 111 LEU B C 1
ATOM 2206 O O . LEU B 2 111 ? 169.443 351.823 259.686 1.00 46.43 111 LEU B O 1
ATOM 2211 N N . LEU B 2 112 ? 167.701 350.890 260.735 1.00 40.09 112 LEU B N 1
ATOM 2212 C CA . LEU B 2 112 ? 167.248 350.210 259.531 1.00 38.59 112 LEU B CA 1
ATOM 2213 C C . LEU B 2 112 ? 166.567 351.155 258.547 1.00 39.83 112 LEU B C 1
ATOM 2214 O O . LEU B 2 112 ? 166.584 350.931 257.340 1.00 38.87 112 LEU B O 1
ATOM 2219 N N . GLN B 2 113 ? 165.982 352.224 259.070 1.00 30.97 113 GLN B N 1
ATOM 2220 C CA . GLN B 2 113 ? 165.322 353.223 258.241 1.00 36.27 113 GLN B CA 1
ATOM 2221 C C . GLN B 2 113 ? 166.344 354.247 257.775 1.00 34.29 113 GLN B C 1
ATOM 2222 O O . GLN B 2 113 ? 166.020 355.190 257.061 1.00 32.31 113 GLN B O 1
ATOM 2228 N N . ALA B 2 114 ? 167.591 354.057 258.189 1.00 32.51 114 ALA B N 1
ATOM 2229 C CA . ALA B 2 114 ? 168.636 355.031 257.915 1.00 29.80 114 ALA B CA 1
ATOM 2230 C C . ALA B 2 114 ? 169.215 354.911 256.526 1.00 27.64 114 ALA B C 1
ATOM 2231 O O . ALA B 2 114 ? 169.644 355.901 255.952 1.00 30.26 114 ALA B O 1
ATOM 2233 N N . PHE B 2 115 ? 169.253 353.702 255.986 1.00 34.00 115 PHE B N 1
ATOM 2234 C CA . PHE B 2 115 ? 169.958 353.500 254.732 1.00 37.29 115 PHE B CA 1
ATOM 2235 C C . PHE B 2 115 ? 169.125 353.865 253.520 1.00 33.44 115 PHE B C 1
ATOM 2236 O O . PHE B 2 115 ? 169.662 354.008 252.429 1.00 32.04 115 PHE B O 1
ATOM 2244 N N . TRP B 2 116 ? 167.819 354.000 253.687 1.00 30.04 116 TRP B N 1
ATOM 2245 C CA . TRP B 2 116 ? 167.014 354.514 252.590 1.00 34.78 116 TRP B CA 1
ATOM 2246 C C . TRP B 2 116 ? 165.884 355.451 252.993 1.00 40.94 116 TRP B C 1
ATOM 2247 O O . TRP B 2 116 ? 164.730 355.197 252.677 1.00 49.14 116 TRP B O 1
ATOM 2258 N N . PRO B 2 117 ? 166.208 356.562 253.656 1.00 28.86 117 PRO B N 1
ATOM 2259 C CA . PRO B 2 117 ? 165.137 357.512 253.958 1.00 38.19 117 PRO B CA 1
ATOM 2260 C C . PRO B 2 117 ? 164.681 358.268 252.720 1.00 35.17 117 PRO B C 1
ATOM 2261 O O . PRO B 2 117 ? 163.538 358.712 252.644 1.00 29.34 117 PRO B O 1
ATOM 2265 N N . ASN B 2 118 ? 165.583 358.405 251.756 1.00 32.59 118 ASN B N 1
ATOM 2266 C CA . ASN B 2 118 ? 165.352 359.227 250.579 1.00 35.10 118 ASN B CA 1
ATOM 2267 C C . ASN B 2 118 ? 165.460 358.341 249.342 1.00 41.98 118 ASN B C 1
ATOM 2268 O O . ASN B 2 118 ? 165.714 357.152 249.463 1.00 40.17 118 ASN B O 1
ATOM 2273 N N . GLN B 2 119 ? 165.271 358.907 248.155 1.00 70.10 119 GLN B N 1
ATOM 2274 C CA . GLN B 2 119 ? 165.430 358.131 246.933 1.00 55.53 119 GLN B CA 1
ATOM 2275 C C . GLN B 2 119 ? 166.878 358.140 246.486 1.00 47.25 119 GLN B C 1
ATOM 2276 O O . GLN B 2 119 ? 167.261 357.397 245.588 1.00 41.12 119 GLN B O 1
ATOM 2282 N N . ASP B 2 120 ? 167.675 359.000 247.104 1.00 40.09 120 ASP B N 1
ATOM 2283 C CA . ASP B 2 120 ? 169.044 359.224 246.662 1.00 40.71 120 ASP B CA 1
ATOM 2284 C C . ASP B 2 120 ? 169.963 358.066 247.004 1.00 46.82 120 ASP B C 1
ATOM 2285 O O . ASP B 2 120 ? 170.909 357.785 246.279 1.00 44.51 120 ASP B O 1
ATOM 2290 N N . PHE B 2 121 ? 169.682 357.391 248.107 1.00 55.17 121 PHE B N 1
ATOM 2291 C CA . PHE B 2 121 ? 170.568 356.347 248.595 1.00 47.23 121 PHE B CA 1
ATOM 2292 C C . PHE B 2 121 ? 170.516 355.109 247.711 1.00 37.79 121 PHE B C 1
ATOM 2293 O O . PHE B 2 121 ? 169.480 354.793 247.141 1.00 26.78 121 PHE B O 1
ATOM 2301 N N . PRO B 2 122 ? 171.650 354.413 247.585 1.00 29.79 122 PRO B N 1
ATOM 2302 C CA . PRO B 2 122 ? 171.830 353.271 246.693 1.00 39.16 122 PRO B CA 1
ATOM 2303 C C . PRO B 2 122 ? 170.973 352.058 247.018 1.00 43.73 122 PRO B C 1
ATOM 2304 O O . PRO B 2 122 ? 170.653 351.293 246.115 1.00 46.42 122 PRO B O 1
ATOM 2308 N N . ALA B 2 123 ? 170.618 351.871 248.281 1.00 57.73 123 ALA B N 1
ATOM 2309 C CA . ALA B 2 123 ? 169.882 350.678 248.674 1.00 50.56 123 ALA B CA 1
ATOM 2310 C C . ALA B 2 123 ? 168.383 350.913 248.670 1.00 41.87 123 ALA B C 1
ATOM 2311 O O . ALA B 2 123 ? 167.608 350.024 248.996 1.00 36.62 123 ALA B O 1
ATOM 2313 N N . TRP B 2 124 ? 167.978 352.111 248.280 1.00 51.34 124 TRP B N 1
ATOM 2314 C CA . TRP B 2 124 ? 166.580 352.500 248.350 1.00 53.40 124 TRP B CA 1
ATOM 2315 C C . TRP B 2 124 ? 165.761 351.799 247.297 1.00 48.89 124 TRP B C 1
ATOM 2316 O O . TRP B 2 124 ? 164.827 351.072 247.623 1.00 46.47 124 TRP B O 1
ATOM 2327 N N . GLY B 2 125 ? 166.101 352.031 246.036 1.00 56.05 125 GLY B N 1
ATOM 2328 C CA . GLY B 2 125 ? 165.364 351.463 244.924 1.00 56.05 125 GLY B CA 1
ATOM 2329 C C . GLY B 2 125 ? 165.049 349.983 245.034 1.00 56.05 125 GLY B C 1
ATOM 2330 O O . GLY B 2 125 ? 163.974 349.550 244.629 1.00 56.05 125 GLY B O 1
ATOM 2331 N N . GLN B 2 126 ? 165.972 349.202 245.584 1.00 49.66 126 GLN B N 1
ATOM 2332 C CA . GLN B 2 126 ? 165.761 347.766 245.695 1.00 49.66 126 GLN B CA 1
ATOM 2333 C C . GLN B 2 126 ? 165.119 347.369 247.009 1.00 49.66 126 GLN B C 1
ATOM 2334 O O . GLN B 2 126 ? 164.758 346.214 247.197 1.00 49.66 126 GLN B O 1
ATOM 2340 N N . SER B 2 127 ? 164.998 348.318 247.927 1.00 48.18 127 SER B N 1
ATOM 2341 C CA . SER B 2 127 ? 164.315 348.062 249.185 1.00 48.18 127 SER B CA 1
ATOM 2342 C C . SER B 2 127 ? 162.889 348.551 249.123 1.00 48.18 127 SER B C 1
ATOM 2343 O O . SER B 2 127 ? 162.135 348.409 250.079 1.00 48.18 127 SER B O 1
ATOM 2346 N N . ARG B 2 128 ? 162.524 349.147 248.000 1.00 50.43 128 ARG B N 1
ATOM 2347 C CA . ARG B 2 128 ? 161.199 349.715 247.856 1.00 47.45 128 ARG B CA 1
ATOM 2348 C C . ARG B 2 128 ? 160.242 348.640 247.352 1.00 42.07 128 ARG B C 1
ATOM 2349 O O . ARG B 2 128 ? 159.058 348.883 247.143 1.00 37.42 128 ARG B O 1
ATOM 2357 N N . TYR B 2 129 ? 160.765 347.434 247.183 1.00 41.31 129 TYR B N 1
ATOM 2358 C CA . TYR B 2 129 ? 159.941 346.303 246.803 1.00 41.05 129 TYR B CA 1
ATOM 2359 C C . TYR B 2 129 ? 159.816 345.321 247.948 1.00 42.63 129 TYR B C 1
ATOM 2360 O O . TYR B 2 129 ? 158.738 345.117 248.484 1.00 43.11 129 TYR B O 1
ATOM 2369 N N . PHE B 2 130 ? 160.928 344.708 248.325 1.00 46.51 130 PHE B N 1
ATOM 2370 C CA . PHE B 2 130 ? 160.903 343.645 249.315 1.00 49.98 130 PHE B CA 1
ATOM 2371 C C . PHE B 2 130 ? 160.693 344.202 250.718 1.00 56.25 130 PHE B C 1
ATOM 2372 O O . PHE B 2 130 ? 161.265 345.226 251.075 1.00 56.59 130 PHE B O 1
ATOM 2380 N N . ALA B 2 131 ? 159.853 343.538 251.505 1.00 55.06 131 ALA B N 1
ATOM 2381 C CA . ALA B 2 131 ? 159.360 344.115 252.752 1.00 59.68 131 ALA B CA 1
ATOM 2382 C C . ALA B 2 131 ? 160.079 343.697 254.030 1.00 52.80 131 ALA B C 1
ATOM 2383 O O . ALA B 2 131 ? 159.723 344.162 255.107 1.00 52.47 131 ALA B O 1
ATOM 2385 N N . ALA B 2 132 ? 161.074 342.825 253.941 1.00 54.65 132 ALA B N 1
ATOM 2386 C CA . ALA B 2 132 ? 161.721 342.345 255.156 1.00 54.09 132 ALA B CA 1
ATOM 2387 C C . ALA B 2 132 ? 163.236 342.437 255.078 1.00 53.65 132 ALA B C 1
ATOM 2388 O O . ALA B 2 132 ? 163.802 342.420 253.992 1.00 56.68 132 ALA B O 1
ATOM 2390 N N . VAL B 2 133 ? 163.896 342.534 256.227 1.00 42.20 133 VAL B N 1
ATOM 2391 C CA . VAL B 2 133 ? 165.348 342.652 256.242 1.00 45.77 133 VAL B CA 1
ATOM 2392 C C . VAL B 2 133 ? 166.012 341.769 257.287 1.00 43.75 133 VAL B C 1
ATOM 2393 O O . VAL B 2 133 ? 165.729 341.878 258.475 1.00 44.63 133 VAL B O 1
ATOM 2397 N N . ARG B 2 134 ? 166.887 340.884 256.824 1.00 45.56 134 ARG B N 1
ATOM 2398 C CA . ARG B 2 134 ? 167.707 340.043 257.691 1.00 54.00 134 ARG B CA 1
ATOM 2399 C C . ARG B 2 134 ? 169.117 340.628 257.832 1.00 48.37 134 ARG B C 1
ATOM 2400 O O . ARG B 2 134 ? 169.960 340.094 258.544 1.00 44.73 134 ARG B O 1
ATOM 2408 N N . CYS B 2 135 ? 169.358 341.742 257.149 1.00 45.09 135 CYS B N 1
ATOM 2409 C CA . CYS B 2 135 ? 170.709 342.260 256.942 1.00 44.94 135 CYS B CA 1
ATOM 2410 C C . CYS B 2 135 ? 171.491 342.552 258.213 1.00 48.73 135 CYS B C 1
ATOM 2411 O O . CYS B 2 135 ? 170.919 342.903 259.239 1.00 46.87 135 CYS B O 1
ATOM 2414 N N . GLY B 2 136 ? 172.809 342.389 258.130 1.00 43.09 136 GLY B N 1
ATOM 2415 C CA . GLY B 2 136 ? 173.713 342.775 259.200 1.00 43.67 136 GLY B CA 1
ATOM 2416 C C . GLY B 2 136 ? 174.168 344.200 258.966 1.00 37.11 136 GLY B C 1
ATOM 2417 O O . GLY B 2 136 ? 173.818 344.787 257.949 1.00 35.29 136 GLY B O 1
ATOM 2418 N N . PHE B 2 137 ? 174.948 344.763 259.883 1.00 48.04 137 PHE B N 1
ATOM 2419 C CA . PHE B 2 137 ? 175.270 346.185 259.808 1.00 49.37 137 PHE B CA 1
ATOM 2420 C C . PHE B 2 137 ? 176.727 346.499 260.075 1.00 47.91 137 PHE B C 1
ATOM 2421 O O . PHE B 2 137 ? 177.346 345.921 260.963 1.00 41.91 137 PHE B O 1
ATOM 2429 N N . HIS B 2 138 ? 177.267 347.428 259.299 1.00 63.21 138 HIS B N 1
ATOM 2430 C CA . HIS B 2 138 ? 178.625 347.904 259.498 1.00 75.36 138 HIS B CA 1
ATOM 2431 C C . HIS B 2 138 ? 178.642 349.415 259.574 1.00 70.25 138 HIS B C 1
ATOM 2432 O O . HIS B 2 138 ? 178.368 350.086 258.588 1.00 59.67 138 HIS B O 1
ATOM 2439 N N . ILE B 2 139 ? 178.976 349.964 260.732 1.00 74.05 139 ILE B N 1
ATOM 2440 C CA . ILE B 2 139 ? 178.994 351.411 260.869 1.00 69.88 139 ILE B CA 1
ATOM 2441 C C . ILE B 2 139 ? 180.310 351.916 261.418 1.00 66.33 139 ILE B C 1
ATOM 2442 O O . ILE B 2 139 ? 180.781 351.468 262.455 1.00 59.31 139 ILE B O 1
ATOM 2447 N N . GLN B 2 140 ? 180.898 352.859 260.689 1.00 73.65 140 GLN B N 1
ATOM 2448 C CA . GLN B 2 140 ? 182.197 353.415 261.018 1.00 75.63 140 GLN B CA 1
ATOM 2449 C C . GLN B 2 140 ? 182.049 354.874 261.399 1.00 65.67 140 GLN B C 1
ATOM 2450 O O . GLN B 2 140 ? 181.774 355.702 260.541 1.00 60.90 140 GLN B O 1
ATOM 2456 N N . VAL B 2 141 ? 182.246 355.206 262.667 1.00 66.80 141 VAL B N 1
ATOM 2457 C CA . VAL B 2 141 ? 182.023 356.580 263.091 1.00 69.12 141 VAL B CA 1
ATOM 2458 C C . VAL B 2 141 ? 183.220 357.448 262.744 1.00 70.77 141 VAL B C 1
ATOM 2459 O O . VAL B 2 141 ? 184.321 357.228 263.235 1.00 77.56 141 VAL B O 1
ATOM 2463 N N . GLN B 2 142 ? 182.993 358.445 261.901 1.00 69.87 142 GLN B N 1
ATOM 2464 C CA . GLN B 2 142 ? 184.050 359.355 261.485 1.00 75.97 142 GLN B CA 1
ATOM 2465 C C . GLN B 2 142 ? 184.059 360.550 262.414 1.00 78.74 142 GLN B C 1
ATOM 2466 O O . GLN B 2 142 ? 183.007 361.045 262.803 1.00 82.57 142 GLN B O 1
ATOM 2472 N N . LEU B 2 143 ? 185.249 360.999 262.785 1.00 76.17 143 LEU B N 1
ATOM 2473 C CA . LEU B 2 143 ? 185.387 362.173 263.630 1.00 77.73 143 LEU B CA 1
ATOM 2474 C C . LEU B 2 143 ? 186.722 362.868 263.398 1.00 78.19 143 LEU B C 1
ATOM 2475 O O . LEU B 2 143 ? 187.726 362.218 263.119 1.00 78.62 143 LEU B O 1
ATOM 2480 N N . ASN B 2 144 ? 186.732 364.189 263.516 1.00 56.92 144 ASN B N 1
ATOM 2481 C CA . ASN B 2 144 ? 187.970 364.942 263.390 1.00 63.86 144 ASN B CA 1
ATOM 2482 C C . ASN B 2 144 ? 188.088 366.001 264.472 1.00 56.91 144 ASN B C 1
ATOM 2483 O O . ASN B 2 144 ? 187.264 366.906 264.562 1.00 56.12 144 ASN B O 1
ATOM 2488 N N . VAL B 2 145 ? 189.126 365.885 265.290 1.00 59.17 145 VAL B N 1
ATOM 2489 C CA . VAL B 2 145 ? 189.373 366.859 266.336 1.00 58.31 145 VAL B CA 1
ATOM 2490 C C . VAL B 2 145 ? 190.706 367.545 266.137 1.00 57.95 145 VAL B C 1
ATOM 2491 O O . VAL B 2 145 ? 191.743 366.893 266.038 1.00 58.28 145 VAL B O 1
ATOM 2495 N N . ASN B 2 146 ? 190.663 368.869 266.074 1.00 54.02 146 ASN B N 1
ATOM 2496 C CA . ASN B 2 146 ? 191.865 369.679 266.021 1.00 59.56 146 ASN B CA 1
ATOM 2497 C C . ASN B 2 146 ? 192.704 369.350 267.240 1.00 58.95 146 ASN B C 1
ATOM 2498 O O . ASN B 2 146 ? 192.212 369.402 268.361 1.00 71.44 146 ASN B O 1
ATOM 2503 N N . ILE B 2 147 ? 193.964 368.996 267.004 1.00 69.65 147 ILE B N 1
ATOM 2504 C CA . ILE B 2 147 ? 194.870 368.597 268.070 1.00 68.21 147 ILE B CA 1
ATOM 2505 C C . ILE B 2 147 ? 194.926 369.689 269.117 1.00 62.36 147 ILE B C 1
ATOM 2506 O O . ILE B 2 147 ? 195.070 370.864 268.788 1.00 62.97 147 ILE B O 1
ATOM 2511 N N . GLY B 2 148 ? 194.814 369.307 270.381 1.00 60.39 148 GLY B N 1
ATOM 2512 C CA . GLY B 2 148 ? 194.734 370.283 271.444 1.00 58.03 148 GLY B CA 1
ATOM 2513 C C . GLY B 2 148 ? 193.345 370.438 272.024 1.00 55.45 148 GLY B C 1
ATOM 2514 O O . GLY B 2 148 ? 193.092 371.361 272.793 1.00 55.88 148 GLY B O 1
ATOM 2515 N N . SER B 2 149 ? 192.436 369.546 271.648 1.00 60.85 149 SER B N 1
ATOM 2516 C CA . SER B 2 149 ? 191.129 369.490 272.292 1.00 57.11 149 SER B CA 1
ATOM 2517 C C . SER B 2 149 ? 190.951 368.148 272.982 1.00 53.20 149 SER B C 1
ATOM 2518 O O . SER B 2 149 ? 191.491 367.143 272.537 1.00 56.71 149 SER B O 1
ATOM 2521 N N . ALA B 2 150 ? 190.198 368.132 274.074 1.00 59.84 150 ALA B N 1
ATOM 2522 C CA . ALA B 2 150 ? 190.059 366.918 274.867 1.00 60.00 150 ALA B CA 1
ATOM 2523 C C . ALA B 2 150 ? 188.627 366.674 275.307 1.00 60.02 150 ALA B C 1
ATOM 2524 O O . ALA B 2 150 ? 187.956 367.577 275.796 1.00 63.59 150 ALA B O 1
ATOM 2526 N N . GLY B 2 151 ? 188.176 365.436 275.140 1.00 59.21 151 GLY B N 1
ATOM 2527 C CA . GLY B 2 151 ? 186.820 365.038 275.471 1.00 56.04 151 GLY B CA 1
ATOM 2528 C C . GLY B 2 151 ? 186.471 363.745 274.767 1.00 50.31 151 GLY B C 1
ATOM 2529 O O . GLY B 2 151 ? 187.245 363.262 273.952 1.00 48.52 151 GLY B O 1
ATOM 2530 N N . CYS B 2 152 ? 185.312 363.173 275.074 1.00 48.68 152 CYS B N 1
ATOM 2531 C CA . CYS B 2 152 ? 184.925 361.919 274.445 1.00 50.72 152 CYS B CA 1
ATOM 2532 C C . CYS B 2 152 ? 183.457 361.805 274.109 1.00 49.55 152 CYS B C 1
ATOM 2533 O O . CYS B 2 152 ? 182.592 362.212 274.879 1.00 48.10 152 CYS B O 1
ATOM 2536 N N . LEU B 2 153 ? 183.184 361.223 272.953 1.00 57.17 153 LEU B N 1
ATOM 2537 C CA . LEU B 2 153 ? 181.835 360.845 272.598 1.00 56.57 153 LEU B CA 1
ATOM 2538 C C . LEU B 2 153 ? 181.794 359.338 272.629 1.00 50.83 153 LEU B C 1
ATOM 2539 O O . LEU B 2 153 ? 182.811 358.693 272.399 1.00 45.86 153 LEU B O 1
ATOM 2544 N N . ILE B 2 154 ? 180.641 358.765 272.934 1.00 38.44 154 ILE B N 1
ATOM 2545 C CA . ILE B 2 154 ? 180.541 357.321 272.920 1.00 42.84 154 ILE B CA 1
ATOM 2546 C C . ILE B 2 154 ? 179.555 356.891 271.863 1.00 39.72 154 ILE B C 1
ATOM 2547 O O . ILE B 2 154 ? 178.455 357.424 271.762 1.00 36.21 154 ILE B O 1
ATOM 2552 N N . ALA B 2 155 ? 179.972 355.937 271.048 1.00 38.70 155 ALA B N 1
ATOM 2553 C CA . ALA B 2 155 ? 179.091 355.361 270.054 1.00 40.99 155 ALA B CA 1
ATOM 2554 C C . ALA B 2 155 ? 178.551 354.052 270.589 1.00 43.67 155 ALA B C 1
ATOM 2555 O O . ALA B 2 155 ? 179.299 353.097 270.783 1.00 43.80 155 ALA B O 1
ATOM 2557 N N . ALA B 2 156 ? 177.251 354.007 270.836 1.00 48.14 156 ALA B N 1
ATOM 2558 C CA . ALA B 2 156 ? 176.636 352.810 271.371 1.00 46.15 156 ALA B CA 1
ATOM 2559 C C . ALA B 2 156 ? 175.701 352.207 270.342 1.00 42.65 156 ALA B C 1
ATOM 2560 O O . ALA B 2 156 ? 175.556 352.737 269.249 1.00 40.10 156 ALA B O 1
ATOM 2562 N N . TYR B 2 157 ? 175.077 351.092 270.693 1.00 38.72 157 TYR B N 1
ATOM 2563 C CA . TYR B 2 157 ? 174.030 350.524 269.865 1.00 40.31 157 TYR B CA 1
ATOM 2564 C C . TYR B 2 157 ? 172.852 350.052 270.692 1.00 44.31 157 TYR B C 1
ATOM 2565 O O . TYR B 2 157 ? 172.994 349.174 271.533 1.00 42.97 157 TYR B O 1
ATOM 2574 N N . MET B 2 158 ? 171.685 350.629 270.447 1.00 42.13 158 MET B N 1
ATOM 2575 C CA . MET B 2 158 ? 170.500 350.256 271.200 1.00 50.73 158 MET B CA 1
ATOM 2576 C C . MET B 2 158 ? 169.452 349.646 270.278 1.00 48.99 158 MET B C 1
ATOM 2577 O O . MET B 2 158 ? 168.953 350.320 269.380 1.00 49.36 158 MET B O 1
ATOM 2582 N N . PRO B 2 159 ? 169.116 348.368 270.490 1.00 51.88 159 PRO B N 1
ATOM 2583 C CA . PRO B 2 159 ? 168.057 347.723 269.711 1.00 54.77 159 PRO B CA 1
ATOM 2584 C C . PRO B 2 159 ? 166.699 348.337 270.016 1.00 65.42 159 PRO B C 1
ATOM 2585 O O . PRO B 2 159 ? 166.571 349.009 271.038 1.00 73.06 159 PRO B O 1
ATOM 2589 N N . LYS B 2 160 ? 165.710 348.114 269.154 1.00 50.34 160 LYS B N 1
ATOM 2590 C CA . LYS B 2 160 ? 164.427 348.806 269.266 1.00 55.76 160 LYS B CA 1
ATOM 2591 C C . LYS B 2 160 ? 163.759 348.631 270.612 1.00 66.82 160 LYS B C 1
ATOM 2592 O O . LYS B 2 160 ? 163.510 349.601 271.322 1.00 72.18 160 LYS B O 1
ATOM 2598 N N . THR B 2 161 ? 163.478 347.383 270.959 1.00 55.38 161 THR B N 1
ATOM 2599 C CA . THR B 2 161 ? 162.781 347.066 272.195 1.00 64.09 161 THR B CA 1
ATOM 2600 C C . THR B 2 161 ? 163.530 347.562 273.424 1.00 71.91 161 THR B C 1
ATOM 2601 O O . THR B 2 161 ? 162.949 347.699 274.498 1.00 82.73 161 THR B O 1
ATOM 2605 N N . ALA B 2 162 ? 164.820 347.823 273.265 1.00 64.93 162 ALA B N 1
ATOM 2606 C CA . ALA B 2 162 ? 165.569 348.517 274.295 1.00 64.37 162 ALA B CA 1
ATOM 2607 C C . ALA B 2 162 ? 165.317 350.015 274.193 1.00 61.22 162 ALA B C 1
ATOM 2608 O O . ALA B 2 162 ? 165.115 350.691 275.198 1.00 61.00 162 ALA B O 1
ATOM 2610 N N . HIS B 2 163 ? 165.313 350.523 272.965 1.00 85.60 163 HIS B N 1
ATOM 2611 C CA . HIS B 2 163 ? 165.209 351.958 272.728 1.00 73.25 163 HIS B CA 1
ATOM 2612 C C . HIS B 2 163 ? 163.887 352.555 273.186 1.00 63.21 163 HIS B C 1
ATOM 2613 O O . HIS B 2 163 ? 163.773 353.769 273.354 1.00 57.17 163 HIS B O 1
ATOM 2620 N N . ASP B 2 164 ? 162.893 351.702 273.398 1.00 64.24 164 ASP B N 1
ATOM 2621 C CA . ASP B 2 164 ? 161.555 352.145 273.766 1.00 64.24 164 ASP B CA 1
ATOM 2622 C C . ASP B 2 164 ? 161.573 353.053 274.986 1.00 64.24 164 ASP B C 1
ATOM 2623 O O . ASP B 2 164 ? 160.739 353.943 275.127 1.00 64.24 164 ASP B O 1
ATOM 2628 N N . HIS B 2 165 ? 162.529 352.808 275.869 1.00 64.21 165 HIS B N 1
ATOM 2629 C CA . HIS B 2 165 ? 162.667 353.579 277.091 1.00 64.21 165 HIS B CA 1
ATOM 2630 C C . HIS B 2 165 ? 164.109 353.946 277.438 1.00 64.21 165 HIS B C 1
ATOM 2631 O O . HIS B 2 165 ? 164.937 353.079 277.705 1.00 64.21 165 HIS B O 1
ATOM 2638 N N . MET B 2 166 ? 164.390 355.245 277.437 1.00 67.07 166 MET B N 1
ATOM 2639 C CA . MET B 2 166 ? 165.676 355.768 277.879 1.00 67.07 166 MET B CA 1
ATOM 2640 C C . MET B 2 166 ? 165.703 355.879 279.391 1.00 67.07 166 MET B C 1
ATOM 2641 O O . MET B 2 166 ? 166.742 355.720 280.028 1.00 67.07 166 MET B O 1
ATOM 2646 N N . ASN B 2 167 ? 164.535 356.163 279.951 1.00 66.65 167 ASN B N 1
ATOM 2647 C CA . ASN B 2 167 ? 164.402 356.577 281.337 1.00 66.65 167 ASN B CA 1
ATOM 2648 C C . ASN B 2 167 ? 164.863 355.529 282.341 1.00 66.65 167 ASN B C 1
ATOM 2649 O O . ASN B 2 167 ? 165.133 355.843 283.497 1.00 66.65 167 ASN B O 1
ATOM 2654 N N . THR B 2 168 ? 164.945 354.285 281.900 1.00 67.21 168 THR B N 1
ATOM 2655 C CA . THR B 2 168 ? 165.278 353.200 282.802 1.00 67.21 168 THR B CA 1
ATOM 2656 C C . THR B 2 168 ? 166.771 353.093 283.080 1.00 67.21 168 THR B C 1
ATOM 2657 O O . THR B 2 168 ? 167.175 352.610 284.130 1.00 67.21 168 THR B O 1
ATOM 2661 N N . TYR B 2 169 ? 167.587 353.549 282.139 1.00 74.19 169 TYR B N 1
ATOM 2662 C CA . TYR B 2 169 ? 169.010 353.236 282.169 1.00 71.01 169 TYR B CA 1
ATOM 2663 C C . TYR B 2 169 ? 169.861 354.246 282.916 1.00 70.84 169 TYR B C 1
ATOM 2664 O O . TYR B 2 169 ? 169.738 355.448 282.704 1.00 66.87 169 TYR B O 1
ATOM 2673 N N . THR B 2 170 ? 170.731 353.747 283.786 1.00 71.21 170 THR B N 1
ATOM 2674 C CA . THR B 2 170 ? 171.762 354.577 284.388 1.00 65.16 170 THR B CA 1
ATOM 2675 C C . THR B 2 170 ? 172.752 354.950 283.307 1.00 60.25 170 THR B C 1
ATOM 2676 O O . THR B 2 170 ? 173.057 354.130 282.447 1.00 52.72 170 THR B O 1
ATOM 2680 N N . PHE B 2 171 ? 173.263 356.174 283.329 1.00 56.01 171 PHE B N 1
ATOM 2681 C CA . PHE B 2 171 ? 174.156 356.575 282.255 1.00 60.06 171 PHE B CA 1
ATOM 2682 C C . PHE B 2 171 ? 175.516 355.935 282.408 1.00 54.39 171 PHE B C 1
ATOM 2683 O O . PHE B 2 171 ? 176.112 355.493 281.434 1.00 42.80 171 PHE B O 1
ATOM 2691 N N . GLY B 2 172 ? 176.005 355.881 283.638 1.00 46.05 172 GLY B N 1
ATOM 2692 C CA . GLY B 2 172 ? 177.333 355.359 283.890 1.00 44.00 172 GLY B CA 1
ATOM 2693 C C . GLY B 2 172 ? 177.542 353.934 283.418 1.00 40.61 172 GLY B C 1
ATOM 2694 O O . GLY B 2 172 ? 178.673 353.469 283.313 1.00 39.08 172 GLY B O 1
ATOM 2695 N N . SER B 2 173 ? 176.447 353.235 283.149 1.00 53.60 173 SER B N 1
ATOM 2696 C CA . SER B 2 173 ? 176.520 351.841 282.743 1.00 52.76 173 SER B CA 1
ATOM 2697 C C . SER B 2 173 ? 176.394 351.565 281.242 1.00 51.45 173 SER B C 1
ATOM 2698 O O . SER B 2 173 ? 176.446 350.405 280.840 1.00 45.05 173 SER B O 1
ATOM 2701 N N . TYR B 2 174 ? 176.244 352.595 280.411 1.00 51.59 174 TYR B N 1
ATOM 2702 C CA . TYR B 2 174 ? 176.039 352.367 278.973 1.00 53.17 174 TYR B CA 1
ATOM 2703 C C . TYR B 2 174 ? 177.147 351.585 278.295 1.00 50.30 174 TYR B C 1
ATOM 2704 O O . TYR B 2 174 ? 176.977 351.120 277.174 1.00 53.87 174 TYR B O 1
ATOM 2713 N N . THR B 2 175 ? 178.275 351.425 278.964 1.00 44.54 175 THR B N 1
ATOM 2714 C CA . THR B 2 175 ? 179.374 350.700 278.363 1.00 45.63 175 THR B CA 1
ATOM 2715 C C . THR B 2 175 ? 179.106 349.194 278.314 1.00 45.92 175 THR B C 1
ATOM 2716 O O . THR B 2 175 ? 179.905 348.446 277.762 1.00 47.90 175 THR B O 1
ATOM 2720 N N . ASN B 2 176 ? 177.999 348.741 278.899 1.00 47.65 176 ASN B N 1
ATOM 2721 C CA . ASN B 2 176 ? 177.623 347.333 278.789 1.00 47.61 176 ASN B CA 1
ATOM 2722 C C . ASN B 2 176 ? 177.229 347.001 277.364 1.00 45.45 176 ASN B C 1
ATOM 2723 O O . ASN B 2 176 ? 177.337 345.862 276.927 1.00 46.90 176 ASN B O 1
ATOM 2728 N N . LEU B 2 177 ? 176.761 348.010 276.645 1.00 40.71 177 LEU B N 1
ATOM 2729 C CA . LEU B 2 177 ? 176.296 347.830 275.281 1.00 41.83 177 LEU B CA 1
ATOM 2730 C C . LEU B 2 177 ? 177.466 347.508 274.372 1.00 44.39 177 LEU B C 1
ATOM 2731 O O . LEU B 2 177 ? 178.606 347.799 274.713 1.00 46.24 177 LEU B O 1
ATOM 2736 N N . PRO B 2 178 ? 177.203 346.883 273.220 1.00 35.25 178 PRO B N 1
ATOM 2737 C CA . PRO B 2 178 ? 178.276 346.862 272.230 1.00 37.70 178 PRO B CA 1
ATOM 2738 C C . PRO B 2 178 ? 178.600 348.291 271.849 1.00 41.88 178 PRO B C 1
ATOM 2739 O O . PRO B 2 178 ? 177.685 349.016 271.478 1.00 44.83 178 PRO B O 1
ATOM 2743 N N . HIS B 2 179 ? 179.859 348.696 271.924 1.00 49.55 179 HIS B N 1
ATOM 2744 C CA . HIS B 2 179 ? 180.171 350.105 271.744 1.00 50.31 179 HIS B CA 1
ATOM 2745 C C . HIS B 2 179 ? 181.629 350.321 271.437 1.00 46.30 179 HIS B C 1
ATOM 2746 O O . HIS B 2 179 ? 182.421 349.383 271.421 1.00 43.51 179 HIS B O 1
ATOM 2753 N N . VAL B 2 180 ? 181.982 351.578 271.214 1.00 52.86 180 VAL B N 1
ATOM 2754 C CA . VAL B 2 180 ? 183.374 351.973 271.197 1.00 55.23 180 VAL B CA 1
ATOM 2755 C C . VAL B 2 180 ? 183.519 353.376 271.764 1.00 54.37 180 VAL B C 1
ATOM 2756 O O . VAL B 2 180 ? 182.778 354.284 271.401 1.00 48.34 180 VAL B O 1
ATOM 2760 N N . LEU B 2 181 ? 184.462 353.541 272.679 1.00 53.90 181 LEU B N 1
ATOM 2761 C CA . LEU B 2 181 ? 184.770 354.856 273.210 1.00 55.27 181 LEU B CA 1
ATOM 2762 C C . LEU B 2 181 ? 185.553 355.613 272.162 1.00 55.07 181 LEU B C 1
ATOM 2763 O O . LEU B 2 181 ? 186.268 355.010 271.371 1.00 54.04 181 LEU B O 1
ATOM 2768 N N . MET B 2 182 ? 185.422 356.930 272.142 1.00 58.81 182 MET B N 1
ATOM 2769 C CA . MET B 2 182 ? 186.231 357.723 271.233 1.00 61.09 182 MET B CA 1
ATOM 2770 C C . MET B 2 182 ? 186.918 358.861 271.959 1.00 60.14 182 MET B C 1
ATOM 2771 O O . MET B 2 182 ? 186.270 359.786 272.437 1.00 55.95 182 MET B O 1
ATOM 2776 N N . ASN B 2 183 ? 188.240 358.790 272.031 1.00 66.11 183 ASN B N 1
ATOM 2777 C CA . ASN B 2 183 ? 189.020 359.858 272.628 1.00 67.17 183 ASN B CA 1
ATOM 2778 C C . ASN B 2 183 ? 189.148 360.993 271.635 1.00 62.82 183 ASN B C 1
ATOM 2779 O O . ASN B 2 183 ? 189.216 360.760 270.435 1.00 61.62 183 ASN B O 1
ATOM 2784 N N . ALA B 2 184 ? 189.152 362.222 272.134 1.00 59.75 184 ALA B N 1
ATOM 2785 C CA . ALA B 2 184 ? 189.354 363.373 271.269 1.00 67.53 184 ALA B CA 1
ATOM 2786 C C . ALA B 2 184 ? 190.679 363.214 270.554 1.00 69.75 184 ALA B C 1
ATOM 2787 O O . ALA B 2 184 ? 190.728 363.062 269.334 1.00 71.60 184 ALA B O 1
ATOM 2789 N N . ALA B 2 185 ? 191.753 363.237 271.327 1.00 68.78 185 ALA B N 1
ATOM 2790 C CA . ALA B 2 185 ? 193.079 363.040 270.779 1.00 70.96 185 ALA B CA 1
ATOM 2791 C C . ALA B 2 185 ? 193.231 361.615 270.271 1.00 71.79 185 ALA B C 1
ATOM 2792 O O . ALA B 2 185 ? 192.539 360.709 270.729 1.00 66.12 185 ALA B O 1
ATOM 2794 N N . THR B 2 186 ? 194.115 361.451 269.294 1.00 73.65 186 THR B N 1
ATOM 2795 C CA . THR B 2 186 ? 194.590 360.158 268.789 1.00 74.40 186 THR B CA 1
ATOM 2796 C C . THR B 2 186 ? 193.523 359.090 268.517 1.00 71.47 186 THR B C 1
ATOM 2797 O O . THR B 2 186 ? 193.781 357.898 268.673 1.00 78.43 186 THR B O 1
ATOM 2801 N N . THR B 2 187 ? 192.340 359.512 268.087 1.00 90.42 187 THR B N 1
ATOM 2802 C CA . THR B 2 187 ? 191.409 358.590 267.440 1.00 89.73 187 THR B CA 1
ATOM 2803 C C . THR B 2 187 ? 190.819 359.230 266.195 1.00 87.13 187 THR B C 1
ATOM 2804 O O . THR B 2 187 ? 190.091 360.215 266.278 1.00 84.99 187 THR B O 1
ATOM 2808 N N . SER B 2 188 ? 191.143 358.667 265.037 1.00 82.73 188 SER B N 1
ATOM 2809 C CA . SER B 2 188 ? 190.603 359.151 263.777 1.00 84.24 188 SER B CA 1
ATOM 2810 C C . SER B 2 188 ? 189.222 358.573 263.507 1.00 78.80 188 SER B C 1
ATOM 2811 O O . SER B 2 188 ? 188.309 359.278 263.089 1.00 76.35 188 SER B O 1
ATOM 2814 N N . GLN B 2 189 ? 189.080 357.280 263.766 1.00 85.73 189 GLN B N 1
ATOM 2815 C CA . GLN B 2 189 ? 187.908 356.532 263.345 1.00 80.30 189 GLN B CA 1
ATOM 2816 C C . GLN B 2 189 ? 187.551 355.456 264.355 1.00 76.54 189 GLN B C 1
ATOM 2817 O O . GLN B 2 189 ? 188.420 354.913 265.026 1.00 78.14 189 GLN B O 1
ATOM 2823 N N . ALA B 2 190 ? 186.268 355.143 264.458 1.00 63.04 190 ALA B N 1
ATOM 2824 C CA . ALA B 2 190 ? 185.816 354.091 265.349 1.00 62.87 190 ALA B CA 1
ATOM 2825 C C . ALA B 2 190 ? 185.018 353.061 264.571 1.00 62.58 190 ALA B C 1
ATOM 2826 O O . ALA B 2 190 ? 183.935 353.350 264.075 1.00 65.00 190 ALA B O 1
ATOM 2828 N N . ASP B 2 191 ? 185.554 351.853 264.478 1.00 61.29 191 ASP B N 1
ATOM 2829 C CA . ASP B 2 191 ? 184.960 350.814 263.651 1.00 65.85 191 ASP B CA 1
ATOM 2830 C C . ASP B 2 191 ? 184.211 349.809 264.506 1.00 65.68 191 ASP B C 1
ATOM 2831 O O . ASP B 2 191 ? 184.819 349.097 265.303 1.00 70.80 191 ASP B O 1
ATOM 2836 N N . LEU B 2 192 ? 182.896 349.739 264.346 1.00 63.51 192 LEU B N 1
ATOM 2837 C CA . LEU B 2 192 ? 182.125 348.753 265.083 1.00 62.67 192 LEU B CA 1
ATOM 2838 C C . LEU B 2 192 ? 181.205 347.958 264.167 1.00 65.55 192 LEU B C 1
ATOM 2839 O O . LEU B 2 192 ? 180.526 348.516 263.312 1.00 73.12 192 LEU B O 1
ATOM 2844 N N . TYR B 2 193 ? 181.216 346.643 264.344 1.00 64.94 193 TYR B N 1
ATOM 2845 C CA . TYR B 2 193 ? 180.400 345.737 263.549 1.00 59.68 193 TYR B CA 1
ATOM 2846 C C . TYR B 2 193 ? 179.214 345.257 264.361 1.00 54.40 193 TYR B C 1
ATOM 2847 O O . TYR B 2 193 ? 179.382 344.777 265.475 1.00 58.42 193 TYR B O 1
ATOM 2856 N N . ILE B 2 194 ? 178.017 345.378 263.810 1.00 42.12 194 ILE B N 1
ATOM 2857 C CA . ILE B 2 194 ? 176.833 344.956 264.536 1.00 45.51 194 ILE B CA 1
ATOM 2858 C C . ILE B 2 194 ? 176.148 343.813 263.820 1.00 48.49 194 ILE B C 1
ATOM 2859 O O . ILE B 2 194 ? 175.660 343.983 262.710 1.00 57.38 194 ILE B O 1
ATOM 2864 N N . PRO B 2 195 ? 176.103 342.637 264.451 1.00 50.87 195 PRO B N 1
ATOM 2865 C CA . PRO B 2 195 ? 175.346 341.516 263.901 1.00 49.39 195 PRO B CA 1
ATOM 2866 C C . PRO B 2 195 ? 173.866 341.804 264.030 1.00 48.72 195 PRO B C 1
ATOM 2867 O O . PRO B 2 195 ? 173.505 342.714 264.764 1.00 49.56 195 PRO B O 1
ATOM 2871 N N . TYR B 2 196 ? 173.021 341.060 263.332 1.00 54.16 196 TYR B N 1
ATOM 2872 C CA . TYR B 2 196 ? 171.589 341.284 263.430 1.00 53.83 196 TYR B CA 1
ATOM 2873 C C . TYR B 2 196 ? 171.090 340.862 264.807 1.00 51.08 196 TYR B C 1
ATOM 2874 O O . TYR B 2 196 ? 171.232 339.700 265.179 1.00 52.11 196 TYR B O 1
ATOM 2883 N N . VAL B 2 197 ? 170.504 341.786 265.564 1.00 49.63 197 VAL B N 1
ATOM 2884 C CA . VAL B 2 197 ? 169.923 341.438 266.860 1.00 50.24 197 VAL B CA 1
ATOM 2885 C C . VAL B 2 197 ? 168.544 342.056 267.041 1.00 54.37 197 VAL B C 1
ATOM 2886 O O . VAL B 2 197 ? 168.400 343.268 267.141 1.00 57.77 197 VAL B O 1
ATOM 2890 N N . PHE B 2 198 ? 167.522 341.213 267.083 1.00 50.86 198 PHE B N 1
ATOM 2891 C CA . PHE B 2 198 ? 166.159 341.697 267.220 1.00 53.67 198 PHE B CA 1
ATOM 2892 C C . PHE B 2 198 ? 165.252 340.563 267.669 1.00 57.57 198 PHE B C 1
ATOM 2893 O O . PHE B 2 198 ? 165.595 339.400 267.498 1.00 59.65 198 PHE B O 1
ATOM 2901 N N . ASN B 2 199 ? 164.105 340.898 268.253 1.00 69.54 199 ASN B N 1
ATOM 2902 C CA . ASN B 2 199 ? 163.182 339.891 268.762 1.00 71.70 199 ASN B CA 1
ATOM 2903 C C . ASN B 2 199 ? 162.755 338.934 267.667 1.00 66.02 199 ASN B C 1
ATOM 2904 O O . ASN B 2 199 ? 163.136 337.770 267.649 1.00 63.89 199 ASN B O 1
ATOM 2909 N N . HIS B 2 200 ? 161.970 339.464 266.743 1.00 61.62 200 HIS B N 1
ATOM 2910 C CA . HIS B 2 200 ? 161.388 338.692 265.666 1.00 64.40 200 HIS B CA 1
ATOM 2911 C C . HIS B 2 200 ? 162.470 338.222 264.719 1.00 61.60 200 HIS B C 1
ATOM 2912 O O . HIS B 2 200 ? 163.553 338.794 264.675 1.00 60.23 200 HIS B O 1
ATOM 2919 N N . ASN B 2 201 ? 162.175 337.178 263.959 1.00 60.57 201 ASN B N 1
ATOM 2920 C CA . ASN B 2 201 ? 163.162 336.570 263.085 1.00 60.18 201 ASN B CA 1
ATOM 2921 C C . ASN B 2 201 ? 163.568 337.541 261.977 1.00 55.41 201 ASN B C 1
ATOM 2922 O O . ASN B 2 201 ? 164.747 337.813 261.787 1.00 53.92 201 ASN B O 1
ATOM 2927 N N . TYR B 2 202 ? 162.581 338.064 261.257 1.00 57.93 202 TYR B N 1
ATOM 2928 C CA . TYR B 2 202 ? 162.808 339.101 260.254 1.00 56.40 202 TYR B CA 1
ATOM 2929 C C . TYR B 2 202 ? 162.242 340.443 260.679 1.00 53.71 202 TYR B C 1
ATOM 2930 O O . TYR B 2 202 ? 161.270 340.510 261.418 1.00 53.64 202 TYR B O 1
ATOM 2939 N N . ALA B 2 203 ? 162.852 341.517 260.195 1.00 50.30 203 ALA B N 1
ATOM 2940 C CA . ALA B 2 203 ? 162.443 342.853 260.586 1.00 55.00 203 ALA B CA 1
ATOM 2941 C C . ALA B 2 203 ? 161.961 343.669 259.400 1.00 56.29 203 ALA B C 1
ATOM 2942 O O . ALA B 2 203 ? 162.489 343.550 258.301 1.00 60.36 203 ALA B O 1
ATOM 2944 N N . ARG B 2 204 ? 160.963 344.509 259.646 1.00 47.05 204 ARG B N 1
ATOM 2945 C CA . ARG B 2 204 ? 160.352 345.331 258.612 1.00 52.33 204 ARG B CA 1
ATOM 2946 C C . ARG B 2 204 ? 161.247 346.468 258.160 1.00 45.85 204 ARG B C 1
ATOM 2947 O O . ARG B 2 204 ? 161.812 347.177 258.982 1.00 41.69 204 ARG B O 1
ATOM 2955 N N . THR B 2 205 ? 161.355 346.644 256.848 1.00 30.56 205 THR B N 1
ATOM 2956 C CA . THR B 2 205 ? 162.262 347.628 256.274 1.00 35.41 205 THR B CA 1
ATOM 2957 C C . THR B 2 205 ? 161.907 349.035 256.691 1.00 48.04 205 THR B C 1
ATOM 2958 O O . THR B 2 205 ? 162.707 349.752 257.283 1.00 52.21 205 THR B O 1
ATOM 2962 N N . ASP B 2 206 ? 160.679 349.414 256.375 1.00 38.52 206 ASP B N 1
ATOM 2963 C CA . ASP B 2 206 ? 160.245 350.797 256.445 1.00 41.25 206 ASP B CA 1
ATOM 2964 C C . ASP B 2 206 ? 160.171 351.294 257.887 1.00 38.44 206 ASP B C 1
ATOM 2965 O O . ASP B 2 206 ? 159.939 352.471 258.134 1.00 39.61 206 ASP B O 1
ATOM 2970 N N . SER B 2 207 ? 160.358 350.396 258.843 1.00 35.38 207 SER B N 1
ATOM 2971 C CA . SER B 2 207 ? 160.278 350.777 260.245 1.00 50.12 207 SER B CA 1
ATOM 2972 C C . SER B 2 207 ? 161.639 350.869 260.920 1.00 46.13 207 SER B C 1
ATOM 2973 O O . SER B 2 207 ? 162.678 350.720 260.286 1.00 43.44 207 SER B O 1
ATOM 2976 N N . ASP B 2 208 ? 161.601 351.117 262.222 1.00 58.19 208 ASP B N 1
ATOM 2977 C CA . ASP B 2 208 ? 162.788 351.352 263.031 1.00 61.22 208 ASP B CA 1
ATOM 2978 C C . ASP B 2 208 ? 163.313 350.085 263.679 1.00 56.07 208 ASP B C 1
ATOM 2979 O O . ASP B 2 208 ? 164.216 350.140 264.509 1.00 56.63 208 ASP B O 1
ATOM 2984 N N . ASP B 2 209 ? 162.734 348.953 263.303 1.00 52.23 209 ASP B N 1
ATOM 2985 C CA . ASP B 2 209 ? 162.822 347.725 264.087 1.00 55.20 209 ASP B CA 1
ATOM 2986 C C . ASP B 2 209 ? 164.211 347.340 264.582 1.00 51.82 209 ASP B C 1
ATOM 2987 O O . ASP B 2 209 ? 164.339 346.759 265.651 1.00 61.20 209 ASP B O 1
ATOM 2992 N N . LEU B 2 210 ? 165.255 347.649 263.829 1.00 55.27 210 LEU B N 1
ATOM 2993 C CA . LEU B 2 210 ? 166.598 347.310 264.289 1.00 56.75 210 LEU B CA 1
ATOM 2994 C C . LEU B 2 210 ? 167.118 348.226 265.386 1.00 59.67 210 LEU B C 1
ATOM 2995 O O . LEU B 2 210 ? 168.216 348.021 265.892 1.00 61.22 210 LEU B O 1
ATOM 3000 N N . GLY B 2 211 ? 166.348 349.241 265.749 1.00 56.11 211 GLY B N 1
ATOM 3001 C CA . GLY B 2 211 ? 166.811 350.202 266.732 1.00 56.29 211 GLY B CA 1
ATOM 3002 C C . GLY B 2 211 ? 167.752 351.180 266.070 1.00 54.69 211 GLY B C 1
ATOM 3003 O O . GLY B 2 211 ? 167.534 351.561 264.926 1.00 50.88 211 GLY B O 1
ATOM 3004 N N . GLY B 2 212 ? 168.795 351.601 266.773 1.00 43.49 212 GLY B N 1
ATOM 3005 C CA . GLY B 2 212 ? 169.744 352.502 266.156 1.00 46.77 212 GLY B CA 1
ATOM 3006 C C . GLY B 2 212 ? 170.894 352.977 267.012 1.00 50.49 212 GLY B C 1
ATOM 3007 O O . GLY B 2 212 ? 170.844 352.913 268.237 1.00 61.76 212 GLY B O 1
ATOM 3008 N N . ILE B 2 213 ? 171.934 353.469 266.346 1.00 44.80 213 ILE B N 1
ATOM 3009 C CA . ILE B 2 213 ? 173.106 353.981 267.030 1.00 41.91 213 ILE B CA 1
ATOM 3010 C C . ILE B 2 213 ? 172.884 355.392 267.527 1.00 36.01 213 ILE B C 1
ATOM 3011 O O . ILE B 2 213 ? 172.442 356.264 266.790 1.00 32.79 213 ILE B O 1
ATOM 3016 N N . TYR B 2 214 ? 173.199 355.604 268.796 1.00 39.22 214 TYR B N 1
ATOM 3017 C CA . TYR B 2 214 ? 173.036 356.893 269.431 1.00 39.84 214 TYR B CA 1
ATOM 3018 C C . TYR B 2 214 ? 174.370 357.304 270.008 1.00 36.12 214 TYR B C 1
ATOM 3019 O O . TYR B 2 214 ? 175.032 356.506 270.660 1.00 36.71 214 TYR B O 1
ATOM 3028 N N . ILE B 2 215 ? 174.772 358.542 269.773 1.00 43.79 215 ILE B N 1
ATOM 3029 C CA . ILE B 2 215 ? 176.099 358.968 270.170 1.00 39.74 215 ILE B CA 1
ATOM 3030 C C . ILE B 2 215 ? 176.007 360.013 271.281 1.00 37.48 215 ILE B C 1
ATOM 3031 O O . ILE B 2 215 ? 175.372 361.051 271.133 1.00 37.42 215 ILE B O 1
ATOM 3036 N N . TRP B 2 216 ? 176.645 359.709 272.406 1.00 35.60 216 TRP B N 1
ATOM 3037 C CA . TRP B 2 216 ? 176.443 360.450 273.646 1.00 36.11 216 TRP B CA 1
ATOM 3038 C C . TRP B 2 216 ? 177.722 361.152 274.067 1.00 35.70 216 TRP B C 1
ATOM 3039 O O . TRP B 2 216 ? 178.810 360.747 273.670 1.00 37.59 216 TRP B O 1
ATOM 3050 N N . VAL B 2 217 ? 177.603 362.194 274.882 1.00 50.58 217 VAL B N 1
ATOM 3051 C CA . VAL B 2 217 ? 178.788 362.908 275.333 1.00 49.60 217 VAL B CA 1
ATOM 3052 C C . VAL B 2 217 ? 179.312 362.298 276.613 1.00 49.74 217 VAL B C 1
ATOM 3053 O O . VAL B 2 217 ? 178.664 362.365 277.650 1.00 53.22 217 VAL B O 1
ATOM 3057 N N . TRP B 2 218 ? 180.500 361.714 276.538 1.00 47.11 218 TRP B N 1
ATOM 3058 C CA . TRP B 2 218 ? 181.084 361.010 277.667 1.00 47.50 218 TRP B CA 1
ATOM 3059 C C . TRP B 2 218 ? 181.731 362.010 278.601 1.00 46.45 218 TRP B C 1
ATOM 3060 O O . TRP B 2 218 ? 181.688 361.852 279.817 1.00 45.63 218 TRP B O 1
ATOM 3071 N N . SER B 2 219 ? 182.342 363.035 278.021 1.00 46.20 219 SER B N 1
ATOM 3072 C CA . SER B 2 219 ? 182.822 364.183 278.774 1.00 47.79 219 SER B CA 1
ATOM 3073 C C . SER B 2 219 ? 182.835 365.400 277.871 1.00 49.29 219 SER B C 1
ATOM 3074 O O . SER B 2 219 ? 183.029 365.271 276.667 1.00 46.30 219 SER B O 1
ATOM 3077 N N . ALA B 2 220 ? 182.638 366.577 278.445 1.00 59.48 220 ALA B N 1
ATOM 3078 C CA . ALA B 2 220 ? 182.643 367.811 277.668 1.00 65.61 220 ALA B CA 1
ATOM 3079 C C . ALA B 2 220 ? 183.990 368.016 276.999 1.00 64.53 220 ALA B C 1
ATOM 3080 O O . ALA B 2 220 ? 185.012 367.594 277.529 1.00 62.95 220 ALA B O 1
ATOM 3082 N N . LEU B 2 221 ? 183.999 368.640 275.827 1.00 57.57 221 LEU B N 1
ATOM 3083 C CA . LEU B 2 221 ? 185.263 369.014 275.210 1.00 59.86 221 LEU B CA 1
ATOM 3084 C C . LEU B 2 221 ? 185.805 370.283 275.835 1.00 61.14 221 LEU B C 1
ATOM 3085 O O . LEU B 2 221 ? 185.055 371.095 276.368 1.00 61.65 221 LEU B O 1
ATOM 3090 N N . THR B 2 222 ? 187.118 370.440 275.766 1.00 53.12 222 THR B N 1
ATOM 3091 C CA . THR B 2 222 ? 187.784 371.594 276.342 1.00 60.89 222 THR B CA 1
ATOM 3092 C C . THR B 2 222 ? 188.581 372.342 275.284 1.00 63.74 222 THR B C 1
ATOM 3093 O O . THR B 2 222 ? 189.551 371.827 274.737 1.00 64.03 222 THR B O 1
ATOM 3097 N N . VAL B 2 223 ? 188.161 373.567 275.002 1.00 50.68 223 VAL B N 1
ATOM 3098 C CA . VAL B 2 223 ? 188.756 374.337 273.925 1.00 54.69 223 VAL B CA 1
ATOM 3099 C C . VAL B 2 223 ? 189.553 375.532 274.421 1.00 60.41 223 VAL B C 1
ATOM 3100 O O . VAL B 2 223 ? 189.033 376.380 275.143 1.00 59.77 223 VAL B O 1
ATOM 3104 N N . PRO B 2 224 ? 190.837 375.580 274.053 1.00 47.08 224 PRO B N 1
ATOM 3105 C CA . PRO B 2 224 ? 191.703 376.749 274.202 1.00 49.04 224 PRO B CA 1
ATOM 3106 C C . PRO B 2 224 ? 191.432 377.769 273.106 1.00 50.83 224 PRO B C 1
ATOM 3107 O O . PRO B 2 224 ? 190.918 377.397 272.056 1.00 46.52 224 PRO B O 1
ATOM 3111 N N . SER B 2 225 ? 191.784 379.028 273.331 1.00 50.87 225 SER B N 1
ATOM 3112 C CA . SER B 2 225 ? 191.485 380.071 272.359 1.00 58.14 225 SER B CA 1
ATOM 3113 C C . SER B 2 225 ? 192.735 380.542 271.616 1.00 58.05 225 SER B C 1
ATOM 3114 O O . SER B 2 225 ? 193.814 380.627 272.202 1.00 55.06 225 SER B O 1
ATOM 3117 N N . GLY B 2 226 ? 192.591 380.844 270.327 1.00 48.23 226 GLY B N 1
ATOM 3118 C CA . GLY B 2 226 ? 191.361 380.598 269.598 1.00 45.43 226 GLY B CA 1
ATOM 3119 C C . GLY B 2 226 ? 191.309 379.238 268.930 1.00 41.25 226 GLY B C 1
ATOM 3120 O O . GLY B 2 226 ? 192.329 378.712 268.494 1.00 35.17 226 GLY B O 1
ATOM 3121 N N . SER B 2 227 ? 190.112 378.670 268.860 1.00 33.56 227 SER B N 1
ATOM 3122 C CA . SER B 2 227 ? 189.874 377.435 268.127 1.00 33.18 227 SER B CA 1
ATOM 3123 C C . SER B 2 227 ? 188.448 377.428 267.598 1.00 37.18 227 SER B C 1
ATOM 3124 O O . SER B 2 227 ? 187.581 378.092 268.160 1.00 38.39 227 SER B O 1
ATOM 3127 N N . PRO B 2 228 ? 188.196 376.691 266.508 1.00 49.57 228 PRO B N 1
ATOM 3128 C CA . PRO B 2 228 ? 186.799 376.481 266.129 1.00 48.60 228 PRO B CA 1
ATOM 3129 C C . PRO B 2 228 ? 186.054 375.723 267.215 1.00 40.49 228 PRO B C 1
ATOM 3130 O O . PRO B 2 228 ? 186.527 374.683 267.670 1.00 32.60 228 PRO B O 1
ATOM 3134 N N . THR B 2 229 ? 184.909 376.246 267.631 1.00 43.67 229 THR B N 1
ATOM 3135 C CA . THR B 2 229 ? 184.157 375.651 268.725 1.00 42.09 229 THR B CA 1
ATOM 3136 C C . THR B 2 229 ? 183.506 374.336 268.335 1.00 35.99 229 THR B C 1
ATOM 3137 O O . THR B 2 229 ? 183.716 373.315 268.983 1.00 36.60 229 THR B O 1
ATOM 3141 N N . THR B 2 230 ? 182.729 374.359 267.261 1.00 52.85 230 THR B N 1
ATOM 3142 C CA . THR B 2 230 ? 181.966 373.192 266.855 1.00 51.86 230 THR B CA 1
ATOM 3143 C C . THR B 2 230 ? 182.874 372.117 266.278 1.00 40.48 230 THR B C 1
ATOM 3144 O O . THR B 2 230 ? 183.633 372.370 265.349 1.00 41.49 230 THR B O 1
ATOM 3148 N N . VAL B 2 231 ? 182.798 370.920 266.839 1.00 64.51 231 VAL B N 1
ATOM 3149 C CA . VAL B 2 231 ? 183.535 369.788 266.304 1.00 61.13 231 VAL B CA 1
ATOM 3150 C C . VAL B 2 231 ? 182.554 368.885 265.583 1.00 61.74 231 VAL B C 1
ATOM 3151 O O . VAL B 2 231 ? 181.710 368.252 266.213 1.00 61.12 231 VAL B O 1
ATOM 3155 N N . ASP B 2 232 ? 182.664 368.825 264.263 1.00 71.19 232 ASP B N 1
ATOM 3156 C CA . ASP B 2 232 ? 181.666 368.150 263.446 1.00 76.18 232 ASP B CA 1
ATOM 3157 C C . ASP B 2 232 ? 181.811 366.640 263.502 1.00 67.24 232 ASP B C 1
ATOM 3158 O O . ASP B 2 232 ? 182.915 366.115 263.419 1.00 73.90 232 ASP B O 1
ATOM 3163 N N . VAL B 2 233 ? 180.686 365.949 263.647 1.00 80.72 233 VAL B N 1
ATOM 3164 C CA . VAL B 2 233 ? 180.674 364.495 263.732 1.00 75.88 233 VAL B CA 1
ATOM 3165 C C . VAL B 2 233 ? 179.784 363.890 262.665 1.00 73.79 233 VAL B C 1
ATOM 3166 O O . VAL B 2 233 ? 178.593 364.181 262.606 1.00 72.36 233 VAL B O 1
ATOM 3170 N N . THR B 2 234 ? 180.365 363.032 261.835 1.00 78.80 234 THR B N 1
ATOM 3171 C CA . THR B 2 234 ? 179.632 362.390 260.759 1.00 80.27 234 THR B CA 1
ATOM 3172 C C . THR B 2 234 ? 179.697 360.887 260.921 1.00 74.33 234 THR B C 1
ATOM 3173 O O . THR B 2 234 ? 180.779 360.312 260.964 1.00 72.32 234 THR B O 1
ATOM 3177 N N . ILE B 2 235 ? 178.542 360.243 260.993 1.00 66.69 235 ILE B N 1
ATOM 3178 C CA . ILE B 2 235 ? 178.518 358.803 261.153 1.00 66.66 235 ILE B CA 1
ATOM 3179 C C . ILE B 2 235 ? 178.488 358.193 259.779 1.00 66.17 235 ILE B C 1
ATOM 3180 O O . ILE B 2 235 ? 177.490 358.275 259.073 1.00 71.18 235 ILE B O 1
ATOM 3185 N N . PHE B 2 236 ? 179.585 357.563 259.397 1.00 68.81 236 PHE B N 1
ATOM 3186 C CA . PHE B 2 236 ? 179.727 357.129 258.029 1.00 71.33 236 PHE B CA 1
ATOM 3187 C C . PHE B 2 236 ? 179.459 355.639 258.018 1.00 71.11 236 PHE B C 1
ATOM 3188 O O . PHE B 2 236 ? 180.297 354.846 258.430 1.00 74.32 236 PHE B O 1
ATOM 3196 N N . GLY B 2 237 ? 178.292 355.258 257.523 1.00 72.68 237 GLY B N 1
ATOM 3197 C CA . GLY B 2 237 ? 177.809 353.907 257.719 1.00 71.58 237 GLY B CA 1
ATOM 3198 C C . GLY B 2 237 ? 178.098 352.973 256.572 1.00 69.84 237 GLY B C 1
ATOM 3199 O O . GLY B 2 237 ? 178.835 353.319 255.665 1.00 68.63 237 GLY B O 1
ATOM 3200 N N . SER B 2 238 ? 177.508 351.787 256.629 1.00 63.66 238 SER B N 1
ATOM 3201 C CA . SER B 2 238 ? 177.641 350.780 255.586 1.00 69.76 238 SER B CA 1
ATOM 3202 C C . SER B 2 238 ? 176.652 349.667 255.841 1.00 72.23 238 SER B C 1
ATOM 3203 O O . SER B 2 238 ? 175.880 349.726 256.786 1.00 68.39 238 SER B O 1
ATOM 3206 N N . LEU B 2 239 ? 176.683 348.638 255.010 1.00 49.85 239 LEU B N 1
ATOM 3207 C CA . LEU B 2 239 ? 175.808 347.501 255.220 1.00 53.12 239 LEU B CA 1
ATOM 3208 C C . LEU B 2 239 ? 176.448 346.246 254.655 1.00 54.25 239 LEU B C 1
ATOM 3209 O O . LEU B 2 239 ? 177.188 346.309 253.678 1.00 53.64 239 LEU B O 1
ATOM 3214 N N . LEU B 2 240 ? 176.174 345.111 255.281 1.00 31.77 240 LEU B N 1
ATOM 3215 C CA . LEU B 2 240 ? 176.752 343.844 254.856 1.00 36.09 240 LEU B CA 1
ATOM 3216 C C . LEU B 2 240 ? 175.767 342.699 255.061 1.00 37.69 240 LEU B C 1
ATOM 3217 O O . LEU B 2 240 ? 174.778 342.850 255.775 1.00 33.59 240 LEU B O 1
ATOM 3222 N N . ASP B 2 241 ? 176.043 341.563 254.426 1.00 39.39 241 ASP B N 1
ATOM 3223 C CA . ASP B 2 241 ? 175.185 340.382 254.505 1.00 48.13 241 ASP B CA 1
ATOM 3224 C C . ASP B 2 241 ? 173.761 340.703 254.071 1.00 48.54 241 ASP B C 1
ATOM 3225 O O . ASP B 2 241 ? 172.805 340.430 254.791 1.00 49.09 241 ASP B O 1
ATOM 3230 N N . LEU B 2 242 ? 173.635 341.282 252.884 1.00 43.69 242 LEU B N 1
ATOM 3231 C CA . LEU B 2 242 ? 172.359 341.765 252.372 1.00 46.05 242 LEU B CA 1
ATOM 3232 C C . LEU B 2 242 ? 171.298 340.674 252.245 1.00 48.77 242 LEU B C 1
ATOM 3233 O O . LEU B 2 242 ? 171.590 339.587 251.757 1.00 54.22 242 LEU B O 1
ATOM 3238 N N . ASP B 2 243 ? 170.072 340.976 252.668 1.00 65.31 243 ASP B N 1
ATOM 3239 C CA . ASP B 2 243 ? 168.928 340.066 252.523 1.00 61.03 243 ASP B CA 1
ATOM 3240 C C . ASP B 2 243 ? 167.597 340.794 252.356 1.00 41.46 243 ASP B C 1
ATOM 3241 O O . ASP B 2 243 ? 167.366 341.834 252.962 1.00 40.81 243 ASP B O 1
ATOM 3246 N N . PHE B 2 244 ? 166.723 340.230 251.535 1.00 46.97 244 PHE B N 1
ATOM 3247 C CA . PHE B 2 244 ? 165.369 340.738 251.379 1.00 41.45 244 PHE B CA 1
ATOM 3248 C C . PHE B 2 244 ? 164.413 339.594 251.088 1.00 40.78 244 PHE B C 1
ATOM 3249 O O . PHE B 2 244 ? 164.814 338.583 250.528 1.00 42.68 244 PHE B O 1
ATOM 3257 N N . GLN B 2 245 ? 163.147 339.771 251.456 1.00 42.91 245 GLN B N 1
ATOM 3258 C CA . GLN B 2 245 ? 162.135 338.721 251.365 1.00 45.08 245 GLN B CA 1
ATOM 3259 C C . GLN B 2 245 ? 160.740 339.338 251.267 1.00 47.87 245 GLN B C 1
ATOM 3260 O O . GLN B 2 245 ? 160.579 340.543 251.439 1.00 46.71 245 GLN B O 1
ATOM 3266 N N . CYS B 2 246 ? 159.744 338.509 250.963 1.00 37.81 246 CYS B N 1
ATOM 3267 C CA . CYS B 2 246 ? 158.334 338.886 251.105 1.00 36.48 246 CYS B CA 1
ATOM 3268 C C . CYS B 2 246 ? 157.897 340.099 250.286 1.00 30.96 246 CYS B C 1
ATOM 3269 O O . CYS B 2 246 ? 157.725 341.185 250.829 1.00 34.96 246 CYS B O 1
ATOM 3272 N N . PRO B 2 247 ? 157.745 339.919 248.966 1.00 27.30 247 PRO B N 1
ATOM 3273 C CA . PRO B 2 247 ? 157.329 340.951 248.011 1.00 26.34 247 PRO B CA 1
ATOM 3274 C C . PRO B 2 247 ? 156.072 341.711 248.413 1.00 28.33 247 PRO B C 1
ATOM 3275 O O . PRO B 2 247 ? 155.163 341.120 248.986 1.00 22.16 247 PRO B O 1
ATOM 3279 N N . ARG B 2 248 ? 156.032 343.004 248.116 1.00 25.47 248 ARG B N 1
ATOM 3280 C CA . ARG B 2 248 ? 154.846 343.818 248.346 1.00 32.99 248 ARG B CA 1
ATOM 3281 C C . ARG B 2 248 ? 154.690 344.834 247.234 1.00 29.09 248 ARG B C 1
ATOM 3282 O O . ARG B 2 248 ? 155.652 345.126 246.535 1.00 15.75 248 ARG B O 1
ATOM 3290 N N . PRO B 2 249 ? 153.474 345.366 247.058 1.00 26.11 249 PRO B N 1
ATOM 3291 C CA . PRO B 2 249 ? 153.290 346.545 246.214 1.00 27.37 249 PRO B CA 1
ATOM 3292 C C . PRO B 2 249 ? 154.269 347.634 246.614 1.00 28.02 249 PRO B C 1
ATOM 3293 O O . PRO B 2 249 ? 154.508 347.815 247.804 1.00 34.65 249 PRO B O 1
ATOM 3297 N N . PRO B 2 250 ? 154.831 348.344 245.631 1.00 36.89 250 PRO B N 1
ATOM 3298 C CA . PRO B 2 250 ? 155.946 349.282 245.788 1.00 36.43 250 PRO B CA 1
ATOM 3299 C C . PRO B 2 250 ? 155.813 350.308 246.909 1.00 39.23 250 PRO B C 1
ATOM 3300 O O . PRO B 2 250 ? 156.785 350.541 247.621 1.00 39.70 250 PRO B O 1
ATOM 3304 N N . GLY B 2 251 ? 154.645 350.916 247.065 1.00 35.67 251 GLY B N 1
ATOM 3305 C CA . GLY B 2 251 ? 154.494 351.975 248.046 1.00 38.68 251 GLY B CA 1
ATOM 3306 C C . GLY B 2 251 ? 153.799 351.607 249.340 1.00 42.07 251 GLY B C 1
ATOM 3307 O O . GLY B 2 251 ? 153.859 352.356 250.313 1.00 35.51 251 GLY B O 1
ATOM 3308 N N . ALA B 2 252 ? 153.148 350.451 249.361 1.00 43.70 252 ALA B N 1
ATOM 3309 C CA . ALA B 2 252 ? 152.297 350.077 250.484 1.00 41.40 252 ALA B CA 1
ATOM 3310 C C . ALA B 2 252 ? 153.061 349.367 251.591 1.00 31.79 252 ALA B C 1
ATOM 3311 O O . ALA B 2 252 ? 153.975 348.589 251.334 1.00 23.82 252 ALA B O 1
ATOM 3313 N N . ASP B 2 253 ? 152.678 349.655 252.829 1.00 28.10 253 ASP B N 1
ATOM 3314 C CA . ASP B 2 253 ? 153.211 348.962 253.990 1.00 28.10 253 ASP B CA 1
ATOM 3315 C C . ASP B 2 253 ? 152.512 347.622 254.197 1.00 28.10 253 ASP B C 1
ATOM 3316 O O . ASP B 2 253 ? 151.368 347.445 253.787 1.00 28.10 253 ASP B O 1
ATOM 3321 N N . THR B 2 254 ? 153.202 346.681 254.836 1.00 25.81 254 THR B N 1
ATOM 3322 C CA . THR B 2 254 ? 152.606 345.392 255.168 1.00 25.81 254 THR B CA 1
ATOM 3323 C C . THR B 2 254 ? 153.081 344.870 256.524 1.00 25.81 254 THR B C 1
ATOM 3324 O O . THR B 2 254 ? 154.260 344.953 256.856 1.00 25.81 254 THR B O 1
ATOM 3328 N N . VAL B 2 255 ? 152.153 344.347 257.317 1.00 28.88 255 VAL B N 1
ATOM 3329 C CA . VAL B 2 255 ? 152.507 343.788 258.611 1.00 28.88 255 VAL B CA 1
ATOM 3330 C C . VAL B 2 255 ? 152.984 342.366 258.404 1.00 28.88 255 VAL B C 1
ATOM 3331 O O . VAL B 2 255 ? 152.505 341.673 257.513 1.00 28.88 255 VAL B O 1
ATOM 3335 N N . ILE B 2 256 ? 153.946 341.930 259.208 1.00 33.24 256 ILE B N 1
ATOM 3336 C CA . ILE B 2 256 ? 154.423 340.562 259.113 1.00 33.24 256 ILE B CA 1
ATOM 3337 C C . ILE B 2 256 ? 154.477 339.874 260.477 1.00 33.24 256 ILE B C 1
ATOM 3338 O O . ILE B 2 256 ? 153.758 338.902 260.706 1.00 33.24 256 ILE B O 1
ATOM 3343 N N . TYR B 2 257 ? 155.316 340.360 261.381 1.00 32.83 257 TYR B N 1
ATOM 3344 C CA . TYR B 2 257 ? 155.503 339.684 262.653 1.00 32.83 257 TYR B CA 1
ATOM 3345 C C . TYR B 2 257 ? 154.426 339.951 263.699 1.00 32.83 257 TYR B C 1
ATOM 3346 O O . TYR B 2 257 ? 154.062 339.044 264.445 1.00 32.83 257 TYR B O 1
ATOM 3355 N N . THR B 2 258 ? 153.915 341.172 263.768 1.00 30.82 258 THR B N 1
ATOM 3356 C CA . THR B 2 258 ? 152.999 341.517 264.853 1.00 30.82 258 THR B CA 1
ATOM 3357 C C . THR B 2 258 ? 151.704 340.718 264.782 1.00 30.82 258 THR B C 1
ATOM 3358 O O . THR B 2 258 ? 151.443 339.882 265.646 1.00 30.82 258 THR B O 1
ATOM 3362 N N . THR C 3 4 ? 146.507 270.910 298.381 1.00 63.75 4 THR C N 1
ATOM 3363 C CA . THR C 3 4 ? 147.041 270.280 297.182 1.00 63.75 4 THR C CA 1
ATOM 3364 C C . THR C 3 4 ? 148.206 269.368 297.531 1.00 63.75 4 THR C C 1
ATOM 3365 O O . THR C 3 4 ? 149.227 269.824 298.045 1.00 63.75 4 THR C O 1
ATOM 3369 N N . VAL C 3 5 ? 148.042 268.080 297.251 1.00 65.83 5 VAL C N 1
ATOM 3370 C CA . VAL C 3 5 ? 149.084 267.094 297.495 1.00 65.83 5 VAL C CA 1
ATOM 3371 C C . VAL C 3 5 ? 150.321 267.461 296.697 1.00 65.83 5 VAL C C 1
ATOM 3372 O O . VAL C 3 5 ? 151.449 267.255 297.144 1.00 65.83 5 VAL C O 1
ATOM 3376 N N . ARG C 3 6 ? 150.105 268.016 295.512 1.00 71.94 6 ARG C N 1
ATOM 3377 C CA . ARG C 3 6 ? 151.217 268.446 294.686 1.00 71.94 6 ARG C CA 1
ATOM 3378 C C . ARG C 3 6 ? 151.249 269.962 294.574 1.00 71.94 6 ARG C C 1
ATOM 3379 O O . ARG C 3 6 ? 150.434 270.560 293.876 1.00 71.94 6 ARG C O 1
ATOM 3387 N N . LYS C 3 7 ? 152.208 270.576 295.261 1.00 82.18 7 LYS C N 1
ATOM 3388 C CA . LYS C 3 7 ? 152.438 272.010 295.154 1.00 82.18 7 LYS C CA 1
ATOM 3389 C C . LYS C 3 7 ? 153.936 272.269 295.166 1.00 82.18 7 LYS C C 1
ATOM 3390 O O . LYS C 3 7 ? 154.665 271.726 295.993 1.00 82.18 7 LYS C O 1
ATOM 3396 N N . THR C 3 8 ? 154.401 273.085 294.232 1.00 86.73 8 THR C N 1
ATOM 3397 C CA . THR C 3 8 ? 155.818 273.384 294.155 1.00 86.73 8 THR C CA 1
ATOM 3398 C C . THR C 3 8 ? 156.146 274.380 295.257 1.00 86.73 8 THR C C 1
ATOM 3399 O O . THR C 3 8 ? 155.328 275.238 295.583 1.00 86.73 8 THR C O 1
ATOM 3403 N N . LYS C 3 9 ? 157.330 274.263 295.845 1.00 88.30 9 LYS C N 1
ATOM 3404 C CA . LYS C 3 9 ? 157.718 275.180 296.907 1.00 88.30 9 LYS C CA 1
ATOM 3405 C C . LYS C 3 9 ? 158.485 276.367 296.335 1.00 88.30 9 LYS C C 1
ATOM 3406 O O . LYS C 3 9 ? 159.615 276.232 295.869 1.00 88.30 9 LYS C O 1
ATOM 3412 N N . THR C 3 10 ? 157.854 277.534 296.389 1.00 87.12 10 THR C N 1
ATOM 3413 C CA . THR C 3 10 ? 158.367 278.757 295.783 1.00 87.12 10 THR C CA 1
ATOM 3414 C C . THR C 3 10 ? 157.991 279.947 296.643 1.00 87.12 10 THR C C 1
ATOM 3415 O O . THR C 3 10 ? 157.607 279.792 297.793 1.00 87.12 10 THR C O 1
ATOM 3419 N N . SER C 3 11 ? 158.127 281.144 296.090 1.00 81.34 11 SER C N 1
ATOM 3420 C CA . SER C 3 11 ? 157.686 282.343 296.784 1.00 81.34 11 SER C CA 1
ATOM 3421 C C . SER C 3 11 ? 156.162 282.410 296.823 1.00 81.34 11 SER C C 1
ATOM 3422 O O . SER C 3 11 ? 155.588 283.283 297.466 1.00 81.34 11 SER C O 1
ATOM 3425 N N . LYS C 3 12 ? 155.514 281.485 296.126 1.00 93.19 12 LYS C N 1
ATOM 3426 C CA . LYS C 3 12 ? 154.058 281.426 296.055 1.00 93.19 12 LYS C CA 1
ATOM 3427 C C . LYS C 3 12 ? 153.380 280.909 297.315 1.00 93.19 12 LYS C C 1
ATOM 3428 O O . LYS C 3 12 ? 152.157 280.812 297.352 1.00 93.19 12 LYS C O 1
ATOM 3434 N N . PHE C 3 13 ? 154.153 280.526 298.325 1.00 99.72 13 PHE C N 1
ATOM 3435 C CA . PHE C 3 13 ? 153.563 280.327 299.644 1.00 99.72 13 PHE C CA 1
ATOM 3436 C C . PHE C 3 13 ? 152.906 281.610 300.115 1.00 99.72 13 PHE C C 1
ATOM 3437 O O . PHE C 3 13 ? 151.790 281.607 300.631 1.00 99.72 13 PHE C O 1
ATOM 3445 N N . LYS C 3 14 ? 153.628 282.709 299.940 1.00 81.75 14 LYS C N 1
ATOM 3446 C CA . LYS C 3 14 ? 153.323 283.953 300.623 1.00 81.75 14 LYS C CA 1
ATOM 3447 C C . LYS C 3 14 ? 152.526 284.964 299.790 1.00 81.75 14 LYS C C 1
ATOM 3448 O O . LYS C 3 14 ? 152.387 286.113 300.193 1.00 81.75 14 LYS C O 1
ATOM 3454 N N . TRP C 3 15 ? 152.094 284.565 298.594 1.00 77.42 15 TRP C N 1
ATOM 3455 C CA . TRP C 3 15 ? 151.059 285.264 297.798 1.00 77.42 15 TRP C CA 1
ATOM 3456 C C . TRP C 3 15 ? 151.476 286.678 297.358 1.00 77.42 15 TRP C C 1
ATOM 3457 O O . TRP C 3 15 ? 150.703 287.417 296.754 1.00 77.42 15 TRP C O 1
ATOM 3468 N N . VAL C 3 16 ? 152.709 287.029 297.692 1.00 74.10 16 VAL C N 1
ATOM 3469 C CA . VAL C 3 16 ? 153.346 288.304 297.387 1.00 74.10 16 VAL C CA 1
ATOM 3470 C C . VAL C 3 16 ? 152.541 289.447 298.023 1.00 74.10 16 VAL C C 1
ATOM 3471 O O . VAL C 3 16 ? 151.902 289.240 299.051 1.00 74.10 16 VAL C O 1
ATOM 3475 N N . ARG C 3 17 ? 152.532 290.614 297.386 1.00 53.96 17 ARG C N 1
ATOM 3476 C CA . ARG C 3 17 ? 151.988 291.844 297.946 1.00 63.01 17 ARG C CA 1
ATOM 3477 C C . ARG C 3 17 ? 152.354 292.997 297.028 1.00 68.21 17 ARG C C 1
ATOM 3478 O O . ARG C 3 17 ? 153.123 292.827 296.086 1.00 76.01 17 ARG C O 1
ATOM 3480 N N . ASN C 3 18 ? 151.812 294.174 297.311 1.00 45.19 18 ASN C N 1
ATOM 3481 C CA . ASN C 3 18 ? 152.350 295.396 296.742 1.00 45.50 18 ASN C CA 1
ATOM 3482 C C . ASN C 3 18 ? 153.526 295.813 297.609 1.00 47.38 18 ASN C C 1
ATOM 3483 O O . ASN C 3 18 ? 153.524 295.568 298.811 1.00 50.75 18 ASN C O 1
ATOM 3488 N N . LYS C 3 19 ? 154.536 296.427 297.008 1.00 43.08 19 LYS C N 1
ATOM 3489 C CA . LYS C 3 19 ? 155.706 296.859 297.762 1.00 49.23 19 LYS C CA 1
ATOM 3490 C C . LYS C 3 19 ? 155.332 298.000 298.703 1.00 40.79 19 LYS C C 1
ATOM 3491 O O . LYS C 3 19 ? 154.437 298.785 298.404 1.00 42.19 19 LYS C O 1
ATOM 3497 N N . ILE C 3 20 ? 156.013 298.089 299.840 1.00 40.37 20 ILE C N 1
ATOM 3498 C CA . ILE C 3 20 ? 155.647 299.054 300.870 1.00 42.03 20 ILE C CA 1
ATOM 3499 C C . ILE C 3 20 ? 156.757 300.074 301.105 1.00 35.01 20 ILE C C 1
ATOM 3500 O O . ILE C 3 20 ? 157.925 299.712 301.205 1.00 32.79 20 ILE C O 1
ATOM 3505 N N . ASP C 3 21 ? 156.382 301.345 301.201 1.00 39.93 21 ASP C N 1
ATOM 3506 C CA . ASP C 3 21 ? 157.330 302.438 301.390 1.00 40.29 21 ASP C CA 1
ATOM 3507 C C . ASP C 3 21 ? 156.873 303.376 302.496 1.00 47.24 21 ASP C C 1
ATOM 3508 O O . ASP C 3 21 ? 155.762 303.251 303.000 1.00 47.55 21 ASP C O 1
ATOM 3513 N N . ILE C 3 22 ? 157.745 304.300 302.887 1.00 52.49 22 ILE C N 1
ATOM 3514 C CA . ILE C 3 22 ? 157.394 305.303 303.886 1.00 57.71 22 ILE C CA 1
ATOM 3515 C C . ILE C 3 22 ? 157.675 306.711 303.367 1.00 53.90 22 ILE C C 1
ATOM 3516 O O . ILE C 3 22 ? 158.715 306.959 302.763 1.00 48.53 22 ILE C O 1
ATOM 3521 N N . ALA C 3 23 ? 156.743 307.630 303.602 1.00 75.07 23 ALA C N 1
ATOM 3522 C CA . ALA C 3 23 ? 156.914 309.016 303.182 1.00 77.00 23 ALA C CA 1
ATOM 3523 C C . ALA C 3 23 ? 157.384 309.886 304.348 1.00 78.00 23 ALA C C 1
ATOM 3524 O O . ALA C 3 23 ? 156.789 309.858 305.422 1.00 75.72 23 ALA C O 1
ATOM 3526 N N . GLU C 3 24 ? 158.449 310.659 304.139 1.00 96.39 24 GLU C N 1
ATOM 3527 C CA . GLU C 3 24 ? 158.978 311.527 305.193 1.00 95.63 24 GLU C CA 1
ATOM 3528 C C . GLU C 3 24 ? 158.242 312.861 305.232 1.00 93.22 24 GLU C C 1
ATOM 3529 O O . GLU C 3 24 ? 157.439 313.112 306.128 1.00 90.32 24 GLU C O 1
ATOM 3535 N N . GLY C 3 25 ? 158.547 313.724 304.270 1.00 100.53 25 GLY C N 1
ATOM 3536 C CA . GLY C 3 25 ? 157.758 314.917 304.031 1.00 102.21 25 GLY C CA 1
ATOM 3537 C C . GLY C 3 25 ? 156.438 314.571 303.373 1.00 100.71 25 GLY C C 1
ATOM 3538 O O . GLY C 3 25 ? 156.415 313.910 302.339 1.00 102.61 25 GLY C O 1
ATOM 3539 N N . PRO C 3 26 ? 155.325 315.029 303.953 1.00 95.20 26 PRO C N 1
ATOM 3540 C CA . PRO C 3 26 ? 154.017 314.679 303.398 1.00 95.04 26 PRO C CA 1
ATOM 3541 C C . PRO C 3 26 ? 153.607 315.572 302.237 1.00 94.81 26 PRO C C 1
ATOM 3542 O O . PRO C 3 26 ? 152.516 316.134 302.261 1.00 93.39 26 PRO C O 1
ATOM 3546 N N . GLY C 3 27 ? 154.468 315.692 301.232 1.00 88.51 27 GLY C N 1
ATOM 3547 C CA . GLY C 3 27 ? 154.162 316.470 300.046 1.00 88.70 27 GLY C CA 1
ATOM 3548 C C . GLY C 3 27 ? 154.339 317.969 300.189 1.00 84.77 27 GLY C C 1
ATOM 3549 O O . GLY C 3 27 ? 153.575 318.746 299.623 1.00 81.14 27 GLY C O 1
ATOM 3550 N N . ALA C 3 28 ? 155.350 318.377 300.944 1.00 71.16 28 ALA C N 1
ATOM 3551 C CA . ALA C 3 28 ? 155.637 319.793 301.129 1.00 71.74 28 ALA C CA 1
ATOM 3552 C C . ALA C 3 28 ? 156.514 320.321 299.999 1.00 69.68 28 ALA C C 1
ATOM 3553 O O . ALA C 3 28 ? 157.576 319.771 299.716 1.00 66.35 28 ALA C O 1
ATOM 3555 N N . MET C 3 29 ? 156.061 321.391 299.359 1.00 58.14 29 MET C N 1
ATOM 3556 C CA . MET C 3 29 ? 156.791 321.996 298.252 1.00 58.03 29 MET C CA 1
ATOM 3557 C C . MET C 3 29 ? 158.096 322.607 298.717 1.00 51.07 29 MET C C 1
ATOM 3558 O O . MET C 3 29 ? 158.185 323.129 299.823 1.00 58.45 29 MET C O 1
ATOM 3563 N N . ASN C 3 30 ? 159.110 322.543 297.866 1.00 63.92 30 ASN C N 1
ATOM 3564 C CA . ASN C 3 30 ? 160.378 323.185 298.158 1.00 57.92 30 ASN C CA 1
ATOM 3565 C C . ASN C 3 30 ? 160.743 324.156 297.052 1.00 54.23 30 ASN C C 1
ATOM 3566 O O . ASN C 3 30 ? 160.907 323.768 295.899 1.00 51.18 30 ASN C O 1
ATOM 3571 N N . ILE C 3 31 ? 160.868 325.423 297.416 1.00 65.05 31 ILE C N 1
ATOM 3572 C CA . ILE C 3 31 ? 161.159 326.478 296.467 1.00 65.63 31 ILE C CA 1
ATOM 3573 C C . ILE C 3 31 ? 162.640 326.578 296.166 1.00 62.03 31 ILE C C 1
ATOM 3574 O O . ILE C 3 31 ? 163.060 326.395 295.031 1.00 56.59 31 ILE C O 1
ATOM 3579 N N . ALA C 3 32 ? 163.417 326.883 297.197 1.00 63.19 32 ALA C N 1
ATOM 3580 C CA . ALA C 3 32 ? 164.802 327.312 297.044 1.00 73.31 32 ALA C CA 1
ATOM 3581 C C . ALA C 3 32 ? 165.668 326.348 296.242 1.00 58.34 32 ALA C C 1
ATOM 3582 O O . ALA C 3 32 ? 166.291 326.747 295.269 1.00 49.23 32 ALA C O 1
ATOM 3584 N N . ASN C 3 33 ? 165.701 325.087 296.651 1.00 52.28 33 ASN C N 1
ATOM 3585 C CA . ASN C 3 33 ? 166.597 324.111 296.043 1.00 54.99 33 ASN C CA 1
ATOM 3586 C C . ASN C 3 33 ? 166.382 323.994 294.540 1.00 54.22 33 ASN C C 1
ATOM 3587 O O . ASN C 3 33 ? 165.269 323.784 294.076 1.00 50.41 33 ASN C O 1
ATOM 3592 N N . VAL C 3 34 ? 167.466 324.122 293.787 1.00 52.48 34 VAL C N 1
ATOM 3593 C CA . VAL C 3 34 ? 167.391 324.090 292.337 1.00 58.63 34 VAL C CA 1
ATOM 3594 C C . VAL C 3 34 ? 167.115 322.676 291.838 1.00 54.28 34 VAL C C 1
ATOM 3595 O O . VAL C 3 34 ? 166.332 322.489 290.912 1.00 56.06 34 VAL C O 1
ATOM 3599 N N . LEU C 3 35 ? 167.735 321.683 292.467 1.00 54.85 35 LEU C N 1
ATOM 3600 C CA . LEU C 3 35 ? 167.582 320.292 292.053 1.00 53.78 35 LEU C CA 1
ATOM 3601 C C . LEU C 3 35 ? 166.126 319.861 292.001 1.00 49.00 35 LEU C C 1
ATOM 3602 O O . LEU C 3 35 ? 165.660 319.358 290.983 1.00 39.50 35 LEU C O 1
ATOM 3607 N N . SER C 3 36 ? 165.407 320.059 293.099 1.00 45.32 36 SER C N 1
ATOM 3608 C CA . SER C 3 36 ? 164.002 319.686 293.152 1.00 45.70 36 SER C CA 1
ATOM 3609 C C . SER C 3 36 ? 163.176 320.542 292.202 1.00 39.12 36 SER C C 1
ATOM 3610 O O . SER C 3 36 ? 162.147 320.110 291.691 1.00 37.18 36 SER C O 1
ATOM 3613 N N . THR C 3 37 ? 163.643 321.759 291.967 1.00 42.74 37 THR C N 1
ATOM 3614 C CA . THR C 3 37 ? 162.914 322.714 291.148 1.00 42.43 37 THR C CA 1
ATOM 3615 C C . THR C 3 37 ? 162.981 322.349 289.669 1.00 41.17 37 THR C C 1
ATOM 3616 O O . THR C 3 37 ? 162.000 322.497 288.945 1.00 43.19 37 THR C O 1
ATOM 3620 N N . THR C 3 38 ? 164.137 321.861 289.229 1.00 35.18 38 THR C N 1
ATOM 3621 C CA . THR C 3 38 ? 164.345 321.544 287.819 1.00 40.81 38 THR C CA 1
ATOM 3622 C C . THR C 3 38 ? 163.384 320.478 287.325 1.00 48.51 38 THR C C 1
ATOM 3623 O O . THR C 3 38 ? 162.640 320.703 286.373 1.00 41.94 38 THR C O 1
ATOM 3627 N N . GLY C 3 39 ? 163.402 319.317 287.962 1.00 37.65 39 GLY C N 1
ATOM 3628 C CA . GLY C 3 39 ? 162.443 318.282 287.634 1.00 43.30 39 GLY C CA 1
ATOM 3629 C C . GLY C 3 39 ? 161.045 318.751 287.974 1.00 44.82 39 GLY C C 1
ATOM 3630 O O . GLY C 3 39 ? 160.860 319.507 288.926 1.00 51.99 39 GLY C O 1
ATOM 3631 N N . GLY C 3 40 ? 160.058 318.325 287.196 1.00 47.21 40 GLY C N 1
ATOM 3632 C CA . GLY C 3 40 ? 158.688 318.707 287.466 1.00 44.28 40 GLY C CA 1
ATOM 3633 C C . GLY C 3 40 ? 157.737 318.418 286.327 1.00 41.85 40 GLY C C 1
ATOM 3634 O O . GLY C 3 40 ? 158.158 318.116 285.214 1.00 42.56 40 GLY C O 1
ATOM 3635 N N . GLN C 3 41 ? 156.444 318.525 286.607 1.00 41.84 41 GLN C N 1
ATOM 3636 C CA . GLN C 3 41 ? 155.417 318.207 285.630 1.00 40.35 41 GLN C CA 1
ATOM 3637 C C . GLN C 3 41 ? 155.400 319.228 284.506 1.00 35.41 41 GLN C C 1
ATOM 3638 O O . GLN C 3 41 ? 155.491 320.426 284.750 1.00 33.61 41 GLN C O 1
ATOM 3644 N N . THR C 3 42 ? 155.283 318.751 283.274 1.00 29.78 42 THR C N 1
ATOM 3645 C CA . THR C 3 42 ? 155.185 319.644 282.128 1.00 30.66 42 THR C CA 1
ATOM 3646 C C . THR C 3 42 ? 153.749 319.725 281.647 1.00 23.00 42 THR C C 1
ATOM 3647 O O . THR C 3 42 ? 153.047 318.720 281.639 1.00 18.87 42 THR C O 1
ATOM 3651 N N . ILE C 3 43 ? 153.303 320.909 281.245 1.00 30.64 43 ILE C N 1
ATOM 3652 C CA . ILE C 3 43 ? 151.979 321.024 280.655 1.00 30.20 43 ILE C CA 1
ATOM 3653 C C . ILE C 3 43 ? 152.101 320.962 279.141 1.00 25.25 43 ILE C C 1
ATOM 3654 O O . ILE C 3 43 ? 151.127 321.158 278.421 1.00 23.44 43 ILE C O 1
ATOM 3659 N N . ALA C 3 44 ? 153.311 320.703 278.662 1.00 28.57 44 ALA C N 1
ATOM 3660 C CA . ALA C 3 44 ? 153.519 320.419 277.249 1.00 30.15 44 ALA C CA 1
ATOM 3661 C C . ALA C 3 44 ? 152.900 319.085 276.903 1.00 35.45 44 ALA C C 1
ATOM 3662 O O . ALA C 3 44 ? 152.707 318.239 277.773 1.00 43.30 44 ALA C O 1
ATOM 3664 N N . LEU C 3 45 ? 152.597 318.879 275.630 1.00 48.18 45 LEU C N 1
ATOM 3665 C CA . LEU C 3 45 ? 152.166 317.569 275.196 1.00 46.26 45 LEU C CA 1
ATOM 3666 C C . LEU C 3 45 ? 153.413 316.729 275.002 1.00 46.86 45 LEU C C 1
ATOM 3667 O O . LEU C 3 45 ? 154.371 317.181 274.384 1.00 47.09 45 LEU C O 1
ATOM 3672 N N . VAL C 3 46 ? 153.393 315.530 275.578 1.00 50.37 46 VAL C N 1
ATOM 3673 C CA . VAL C 3 46 ? 154.518 314.589 275.646 1.00 55.47 46 VAL C CA 1
ATOM 3674 C C . VAL C 3 46 ? 155.820 315.279 276.050 1.00 52.55 46 VAL C C 1
ATOM 3675 O O . VAL C 3 46 ? 156.902 314.882 275.623 1.00 55.24 46 VAL C O 1
ATOM 3679 N N . GLY C 3 47 ? 155.698 316.301 276.891 1.00 61.38 47 GLY C N 1
ATOM 3680 C CA . GLY C 3 47 ? 156.828 316.920 277.562 1.00 61.34 47 GLY C CA 1
ATOM 3681 C C . GLY C 3 47 ? 158.043 317.236 276.718 1.00 62.35 47 GLY C C 1
ATOM 3682 O O . GLY C 3 47 ? 159.173 317.130 277.187 1.00 60.87 47 GLY C O 1
ATOM 3683 N N . GLU C 3 48 ? 157.813 317.626 275.474 1.00 59.52 48 GLU C N 1
ATOM 3684 C CA . GLU C 3 48 ? 158.896 317.876 274.535 1.00 61.73 48 GLU C CA 1
ATOM 3685 C C . GLU C 3 48 ? 159.518 319.254 274.709 1.00 56.33 48 GLU C C 1
ATOM 3686 O O . GLU C 3 48 ? 158.876 320.175 275.202 1.00 51.65 48 GLU C O 1
ATOM 3692 N N . ARG C 3 49 ? 160.781 319.377 274.313 1.00 60.07 49 ARG C N 1
ATOM 3693 C CA . ARG C 3 49 ? 161.514 320.629 274.447 1.00 71.99 49 ARG C CA 1
ATOM 3694 C C . ARG C 3 49 ? 161.697 321.301 273.098 1.00 74.46 49 ARG C C 1
ATOM 3695 O O . ARG C 3 49 ? 162.092 320.662 272.127 1.00 78.24 49 ARG C O 1
ATOM 3703 N N . ALA C 3 50 ? 161.420 322.597 273.042 1.00 70.57 50 ALA C N 1
ATOM 3704 C CA . ALA C 3 50 ? 161.593 323.348 271.810 1.00 73.32 50 ALA C CA 1
ATOM 3705 C C . ALA C 3 50 ? 163.069 323.554 271.516 1.00 73.16 50 ALA C C 1
ATOM 3706 O O . ALA C 3 50 ? 163.903 323.475 272.413 1.00 79.35 50 ALA C O 1
ATOM 3708 N N . PHE C 3 51 ? 163.391 323.804 270.254 1.00 73.03 51 PHE C N 1
ATOM 3709 C CA . PHE C 3 51 ? 164.756 324.123 269.877 1.00 70.96 51 PHE C CA 1
ATOM 3710 C C . PHE C 3 51 ? 164.901 325.630 269.827 1.00 76.49 51 PHE C C 1
ATOM 3711 O O . PHE C 3 51 ? 164.345 326.281 268.950 1.00 88.62 51 PHE C O 1
ATOM 3719 N N . TYR C 3 52 ? 165.660 326.181 270.760 1.00 72.11 52 TYR C N 1
ATOM 3720 C CA . TYR C 3 52 ? 165.729 327.623 270.926 1.00 65.75 52 TYR C CA 1
ATOM 3721 C C . TYR C 3 52 ? 166.599 328.211 269.831 1.00 63.02 52 TYR C C 1
ATOM 3722 O O . TYR C 3 52 ? 167.440 327.513 269.272 1.00 59.93 52 TYR C O 1
ATOM 3731 N N . ASP C 3 53 ? 166.405 329.487 269.517 1.00 50.80 53 ASP C N 1
ATOM 3732 C CA . ASP C 3 53 ? 167.090 330.082 268.373 1.00 55.74 53 ASP C CA 1
ATOM 3733 C C . ASP C 3 53 ? 167.940 331.280 268.755 1.00 51.58 53 ASP C C 1
ATOM 3734 O O . ASP C 3 53 ? 167.457 332.406 268.775 1.00 47.77 53 ASP C O 1
ATOM 3739 N N . PRO C 3 54 ? 169.218 331.032 269.057 1.00 44.86 54 PRO C N 1
ATOM 3740 C CA . PRO C 3 54 ? 170.175 332.048 269.489 1.00 43.86 54 PRO C CA 1
ATOM 3741 C C . PRO C 3 54 ? 170.600 332.997 268.383 1.00 45.76 54 PRO C C 1
ATOM 3742 O O . PRO C 3 54 ? 170.939 334.139 268.665 1.00 49.20 54 PRO C O 1
ATOM 3746 N N . ARG C 3 55 ? 170.579 332.531 267.139 1.00 46.86 55 ARG C N 1
ATOM 3747 C CA . ARG C 3 55 ? 171.169 333.285 266.039 1.00 51.49 55 ARG C CA 1
ATOM 3748 C C . ARG C 3 55 ? 170.388 334.557 265.727 1.00 43.12 55 ARG C C 1
ATOM 3749 O O . ARG C 3 55 ? 170.929 335.507 265.164 1.00 39.40 55 ARG C O 1
ATOM 3757 N N . THR C 3 56 ? 169.115 334.577 266.100 1.00 55.23 56 THR C N 1
ATOM 3758 C CA . THR C 3 56 ? 168.301 335.770 265.939 1.00 47.38 56 THR C CA 1
ATOM 3759 C C . THR C 3 56 ? 168.860 336.864 266.834 1.00 42.71 56 THR C C 1
ATOM 3760 O O . THR C 3 56 ? 168.807 338.042 266.509 1.00 41.50 56 THR C O 1
ATOM 3764 N N . ALA C 3 57 ? 169.388 336.429 267.973 1.00 41.38 57 ALA C N 1
ATOM 3765 C CA . ALA C 3 57 ? 169.996 337.300 268.968 1.00 53.04 57 ALA C CA 1
ATOM 3766 C C . ALA C 3 57 ? 171.384 337.734 268.514 1.00 60.37 57 ALA C C 1
ATOM 3767 O O . ALA C 3 57 ? 171.966 337.134 267.611 1.00 67.09 57 ALA C O 1
ATOM 3769 N N . GLY C 3 58 ? 171.908 338.778 269.142 1.00 69.05 58 GLY C N 1
ATOM 3770 C CA . GLY C 3 58 ? 173.220 339.291 268.799 1.00 70.14 58 GLY C CA 1
ATOM 3771 C C . GLY C 3 58 ? 174.330 338.279 269.017 1.00 75.27 58 GLY C C 1
ATOM 3772 O O . GLY C 3 58 ? 175.259 338.193 268.214 1.00 75.56 58 GLY C O 1
ATOM 3773 N N . ALA C 3 59 ? 174.243 337.511 270.099 1.00 64.65 59 ALA C N 1
ATOM 3774 C CA . ALA C 3 59 ? 175.268 336.514 270.396 1.00 77.09 59 ALA C CA 1
ATOM 3775 C C . ALA C 3 59 ? 174.792 335.087 270.133 1.00 69.00 59 ALA C C 1
ATOM 3776 O O . ALA C 3 59 ? 173.768 334.650 270.657 1.00 52.89 59 ALA C O 1
ATOM 3778 N N . ALA C 3 60 ? 175.554 334.371 269.312 1.00 59.18 60 ALA C N 1
ATOM 3779 C CA . ALA C 3 60 ? 175.249 332.989 268.950 1.00 58.36 60 ALA C CA 1
ATOM 3780 C C . ALA C 3 60 ? 175.298 332.020 270.130 1.00 56.86 60 ALA C C 1
ATOM 3781 O O . ALA C 3 60 ? 174.471 331.115 270.233 1.00 57.90 60 ALA C O 1
ATOM 3783 N N . VAL C 3 61 ? 176.275 332.209 271.012 1.00 64.89 61 VAL C N 1
ATOM 3784 C CA . VAL C 3 61 ? 176.444 331.332 272.168 1.00 64.09 61 VAL C CA 1
ATOM 3785 C C . VAL C 3 61 ? 175.824 331.890 273.445 1.00 52.89 61 VAL C C 1
ATOM 3786 O O . VAL C 3 61 ? 176.036 333.049 273.802 1.00 48.63 61 VAL C O 1
ATOM 3790 N N . ARG C 3 62 ? 175.055 331.047 274.127 1.00 43.87 62 ARG C N 1
ATOM 3791 C CA . ARG C 3 62 ? 174.389 331.429 275.366 1.00 45.84 62 ARG C CA 1
ATOM 3792 C C . ARG C 3 62 ? 175.377 331.746 276.487 1.00 49.69 62 ARG C C 1
ATOM 3793 O O . ARG C 3 62 ? 176.426 331.114 276.610 1.00 46.37 62 ARG C O 1
ATOM 3801 N N . CYS C 3 63 ? 175.022 332.737 277.297 1.00 43.88 63 CYS C N 1
ATOM 3802 C CA . CYS C 3 63 ? 175.838 333.183 278.419 1.00 41.66 63 CYS C CA 1
ATOM 3803 C C . CYS C 3 63 ? 175.739 332.197 279.578 1.00 37.39 63 CYS C C 1
ATOM 3804 O O . CYS C 3 63 ? 174.708 332.109 280.241 1.00 26.33 63 CYS C O 1
ATOM 3807 N N . LYS C 3 64 ? 176.824 331.467 279.828 1.00 32.00 64 LYS C N 1
ATOM 3808 C CA . LYS C 3 64 ? 176.837 330.435 280.860 1.00 38.79 64 LYS C CA 1
ATOM 3809 C C . LYS C 3 64 ? 176.897 331.029 282.255 1.00 40.74 64 LYS C C 1
ATOM 3810 O O . LYS C 3 64 ? 176.085 330.699 283.116 1.00 46.61 64 LYS C O 1
ATOM 3816 N N . ASP C 3 65 ? 177.873 331.902 282.472 1.00 46.12 65 ASP C N 1
ATOM 3817 C CA . ASP C 3 65 ? 178.051 332.560 283.758 1.00 53.59 65 ASP C CA 1
ATOM 3818 C C . ASP C 3 65 ? 177.689 334.023 283.623 1.00 39.42 65 ASP C C 1
ATOM 3819 O O . ASP C 3 65 ? 178.131 334.686 282.689 1.00 37.30 65 ASP C O 1
ATOM 3824 N N . LEU C 3 66 ? 176.898 334.539 284.551 1.00 47.64 66 LEU C N 1
ATOM 3825 C CA . LEU C 3 66 ? 176.495 335.929 284.455 1.00 45.29 66 LEU C CA 1
ATOM 3826 C C . LEU C 3 66 ? 177.493 336.810 285.174 1.00 44.33 66 LEU C C 1
ATOM 3827 O O . LEU C 3 66 ? 177.297 338.016 285.286 1.00 44.82 66 LEU C O 1
ATOM 3832 N N . MET C 3 67 ? 178.562 336.205 285.671 1.00 41.47 67 MET C N 1
ATOM 3833 C CA . MET C 3 67 ? 179.633 336.978 286.277 1.00 49.39 67 MET C CA 1
ATOM 3834 C C . MET C 3 67 ? 180.256 337.933 285.263 1.00 47.53 67 MET C C 1
ATOM 3835 O O . MET C 3 67 ? 180.697 339.026 285.611 1.00 42.89 67 MET C O 1
ATOM 3840 N N . GLU C 3 68 ? 180.258 337.524 284.000 1.00 46.77 68 GLU C N 1
ATOM 3841 C CA . GLU C 3 68 ? 180.898 338.293 282.940 1.00 42.46 68 GLU C CA 1
ATOM 3842 C C . GLU C 3 68 ? 180.285 339.679 282.763 1.00 27.01 68 GLU C C 1
ATOM 3843 O O . GLU C 3 68 ? 180.845 340.518 282.069 1.00 23.11 68 GLU C O 1
ATOM 3849 N N . ILE C 3 69 ? 179.126 339.911 283.368 1.00 34.56 69 ILE C N 1
ATOM 3850 C CA . ILE C 3 69 ? 178.528 341.237 283.349 1.00 36.35 69 ILE C CA 1
ATOM 3851 C C . ILE C 3 69 ? 179.178 342.108 284.410 1.00 33.45 69 ILE C C 1
ATOM 3852 O O . ILE C 3 69 ? 179.357 343.309 284.216 1.00 29.82 69 ILE C O 1
ATOM 3857 N N . ALA C 3 70 ? 179.551 341.499 285.528 1.00 42.52 70 ALA C N 1
ATOM 3858 C CA . ALA C 3 70 ? 180.214 342.237 286.592 1.00 40.06 70 ALA C CA 1
ATOM 3859 C C . ALA C 3 70 ? 181.544 342.787 286.108 1.00 35.13 70 ALA C C 1
ATOM 3860 O O . ALA C 3 70 ? 181.978 343.847 286.546 1.00 34.58 70 ALA C O 1
ATOM 3862 N N . ARG C 3 71 ? 182.177 342.071 285.188 1.00 36.30 71 ARG C N 1
ATOM 3863 C CA . ARG C 3 71 ? 183.473 342.469 284.651 1.00 38.41 71 ARG C CA 1
ATOM 3864 C C . ARG C 3 71 ? 183.397 343.736 283.823 1.00 36.55 71 ARG C C 1
ATOM 3865 O O . ARG C 3 71 ? 184.418 344.295 283.448 1.00 32.86 71 ARG C O 1
ATOM 3873 N N . MET C 3 72 ? 182.187 344.181 283.526 1.00 31.13 72 MET C N 1
ATOM 3874 C CA . MET C 3 72 ? 182.009 345.384 282.731 1.00 39.61 72 MET C CA 1
ATOM 3875 C C . MET C 3 72 ? 182.151 346.613 283.615 1.00 31.91 72 MET C C 1
ATOM 3876 O O . MET C 3 72 ? 181.491 346.721 284.645 1.00 29.59 72 MET C O 1
ATOM 3881 N N . PRO C 3 73 ? 183.018 347.547 283.210 1.00 37.25 73 PRO C N 1
ATOM 3882 C CA . PRO C 3 73 ? 183.303 348.767 283.962 1.00 36.02 73 PRO C CA 1
ATOM 3883 C C . PRO C 3 73 ? 182.058 349.598 284.193 1.00 33.99 73 P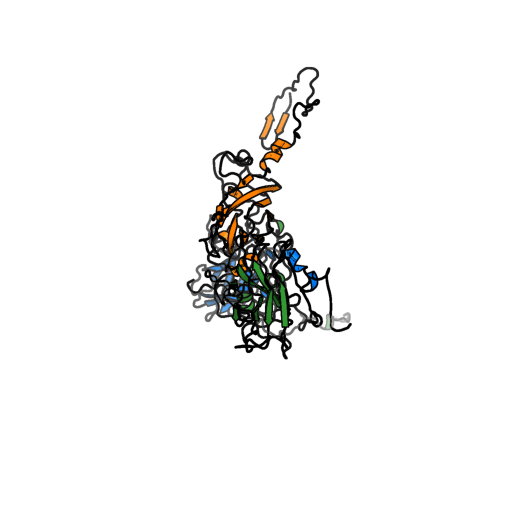RO C C 1
ATOM 3884 O O . PRO C 3 73 ? 181.125 349.504 283.411 1.00 33.07 73 PRO C O 1
ATOM 3888 N N . SER C 3 74 ? 182.029 350.378 285.263 1.00 41.99 74 SER C N 1
ATOM 3889 C CA . SER C 3 74 ? 180.939 351.316 285.471 1.00 45.53 74 SER C CA 1
ATOM 3890 C C . SER C 3 74 ? 181.447 352.576 286.138 1.00 40.91 74 SER C C 1
ATOM 3891 O O . SER C 3 74 ? 182.185 352.504 287.114 1.00 41.22 74 SER C O 1
ATOM 3894 N N . VAL C 3 75 ? 181.039 353.727 285.622 1.00 55.32 75 VAL C N 1
ATOM 3895 C CA . VAL C 3 75 ? 181.494 354.996 286.161 1.00 56.82 75 VAL C CA 1
ATOM 3896 C C . VAL C 3 75 ? 181.050 355.147 287.598 1.00 56.14 75 VAL C C 1
ATOM 3897 O O . VAL C 3 75 ? 179.886 354.952 287.913 1.00 55.58 75 VAL C O 1
ATOM 3901 N N . PHE C 3 76 ? 181.979 355.511 288.467 1.00 61.93 76 PHE C N 1
ATOM 3902 C CA . PHE C 3 76 ? 181.656 355.674 289.870 1.00 67.28 76 PHE C CA 1
ATOM 3903 C C . PHE C 3 76 ? 180.774 356.884 290.093 1.00 76.23 76 PHE C C 1
ATOM 3904 O O . PHE C 3 76 ? 181.181 358.007 289.813 1.00 80.34 76 PHE C O 1
ATOM 3912 N N . LEU C 3 77 ? 179.585 356.646 290.637 1.00 74.38 77 LEU C N 1
ATOM 3913 C CA . LEU C 3 77 ? 178.674 357.707 291.052 1.00 78.81 77 LEU C CA 1
ATOM 3914 C C . LEU C 3 77 ? 178.472 358.745 289.941 1.00 80.96 77 LEU C C 1
ATOM 3915 O O . LEU C 3 77 ? 178.367 359.938 290.199 1.00 74.61 77 LEU C O 1
ATOM 3920 N N . GLY C 3 78 ? 178.391 358.276 288.703 1.00 76.49 78 GLY C N 1
ATOM 3921 C CA . GLY C 3 78 ? 178.460 359.162 287.555 1.00 85.48 78 GLY C CA 1
ATOM 3922 C C . GLY C 3 78 ? 177.148 359.778 287.121 1.00 93.08 78 GLY C C 1
ATOM 3923 O O . GLY C 3 78 ? 176.996 360.187 285.970 1.00 85.72 78 GLY C O 1
ATOM 3924 N N . GLU C 3 79 ? 176.198 359.853 288.044 1.00 95.02 79 GLU C N 1
ATOM 3925 C CA . GLU C 3 79 ? 174.855 360.333 287.734 1.00 98.46 79 GLU C CA 1
ATOM 3926 C C . GLU C 3 79 ? 174.776 361.836 287.474 1.00 93.91 79 GLU C C 1
ATOM 3927 O O . GLU C 3 79 ? 173.724 362.349 287.100 1.00 95.94 79 GLU C O 1
ATOM 3933 N N . SER C 3 80 ? 175.883 362.540 287.676 1.00 94.80 80 SER C N 1
ATOM 3934 C CA . SER C 3 80 ? 175.876 363.995 287.590 1.00 84.57 80 SER C CA 1
ATOM 3935 C C . SER C 3 80 ? 176.301 364.530 286.233 1.00 81.72 80 SER C C 1
ATOM 3936 O O . SER C 3 80 ? 177.215 364.004 285.602 1.00 83.61 80 SER C O 1
ATOM 3939 N N . THR C 3 81 ? 175.627 365.583 285.791 1.00 84.34 81 THR C N 1
ATOM 3940 C CA . THR C 3 81 ? 176.021 366.294 284.586 1.00 83.04 81 THR C CA 1
ATOM 3941 C C . THR C 3 81 ? 177.150 367.277 284.879 1.00 80.59 81 THR C C 1
ATOM 3942 O O . THR C 3 81 ? 178.042 367.466 284.056 1.00 78.60 81 THR C O 1
ATOM 3946 N N . GLU C 3 82 ? 177.104 367.908 286.050 1.00 79.37 82 GLU C N 1
ATOM 3947 C CA . GLU C 3 82 ? 178.144 368.854 286.446 1.00 85.26 82 GLU C CA 1
ATOM 3948 C C . GLU C 3 82 ? 179.485 368.161 286.637 1.00 82.51 82 GLU C C 1
ATOM 3949 O O . GLU C 3 82 ? 179.547 367.043 287.143 1.00 78.25 82 GLU C O 1
ATOM 3955 N N . PRO C 3 83 ? 180.566 368.836 286.235 1.00 82.10 83 PRO C N 1
ATOM 3956 C CA . PRO C 3 83 ? 181.917 368.280 286.215 1.00 76.52 83 PRO C CA 1
ATOM 3957 C C . PRO C 3 83 ? 182.558 368.010 287.567 1.00 68.71 83 PRO C C 1
ATOM 3958 O O . PRO C 3 83 ? 183.568 367.329 287.584 1.00 60.89 83 PRO C O 1
ATOM 3962 N N . ASP C 3 84 ? 182.028 368.533 288.665 1.00 68.48 84 ASP C N 1
ATOM 3963 C CA . ASP C 3 84 ? 182.796 368.516 289.906 1.00 79.70 84 ASP C CA 1
ATOM 3964 C C . ASP C 3 84 ? 182.049 367.951 291.111 1.00 71.00 84 ASP C C 1
ATOM 3965 O O . ASP C 3 84 ? 180.867 367.633 291.015 1.00 78.07 84 ASP C O 1
ATOM 3970 N N . GLY C 3 85 ? 182.747 367.814 292.241 1.00 75.76 85 GLY C N 1
ATOM 3971 C CA . GLY C 3 85 ? 184.154 367.447 292.252 1.00 70.80 85 GLY C CA 1
ATOM 3972 C C . GLY C 3 85 ? 184.439 366.075 292.838 1.00 71.56 85 GLY C C 1
ATOM 3973 O O . GLY C 3 85 ? 185.490 365.493 292.598 1.00 71.46 85 GLY C O 1
ATOM 3974 N N . ARG C 3 86 ? 183.498 365.573 293.630 1.00 89.32 86 ARG C N 1
ATOM 3975 C CA . ARG C 3 86 ? 183.622 364.278 294.298 1.00 88.22 86 ARG C CA 1
ATOM 3976 C C . ARG C 3 86 ? 182.835 363.165 293.624 1.00 75.57 86 ARG C C 1
ATOM 3977 O O . ARG C 3 86 ? 182.771 362.051 294.130 1.00 71.53 86 ARG C O 1
ATOM 3985 N N . ARG C 3 87 ? 182.206 363.479 292.506 1.00 85.33 87 ARG C N 1
ATOM 3986 C CA . ARG C 3 87 ? 181.161 362.627 291.967 1.00 83.92 87 ARG C CA 1
ATOM 3987 C C . ARG C 3 87 ? 181.680 361.511 291.077 1.00 79.05 87 ARG C C 1
ATOM 3988 O O . ARG C 3 87 ? 180.900 360.762 290.506 1.00 78.08 87 ARG C O 1
ATOM 3996 N N . GLY C 3 88 ? 182.995 361.395 290.954 1.00 73.96 88 GLY C N 1
ATOM 3997 C CA . GLY C 3 88 ? 183.579 360.346 290.135 1.00 73.43 88 GLY C CA 1
ATOM 3998 C C . GLY C 3 88 ? 183.839 360.836 288.730 1.00 71.55 88 GLY C C 1
ATOM 3999 O O . GLY C 3 88 ? 184.628 360.264 287.985 1.00 69.25 88 GLY C O 1
ATOM 4000 N N . TYR C 3 89 ? 183.137 361.900 288.368 1.00 71.01 89 TYR C N 1
ATOM 4001 C CA . TYR C 3 89 ? 183.442 362.667 287.177 1.00 67.62 89 TYR C CA 1
ATOM 4002 C C . TYR C 3 89 ? 183.949 364.007 287.659 1.00 62.74 89 TYR C C 1
ATOM 4003 O O . TYR C 3 89 ? 183.170 364.813 288.153 1.00 62.30 89 TYR C O 1
ATOM 4012 N N . PHE C 3 90 ? 185.246 364.250 287.527 1.00 62.40 90 PHE C N 1
ATOM 4013 C CA . PHE C 3 90 ? 185.851 365.396 288.194 1.00 62.84 90 PHE C CA 1
ATOM 4014 C C . PHE C 3 90 ? 186.796 366.178 287.310 1.00 62.25 90 PHE C C 1
ATOM 4015 O O . PHE C 3 90 ? 187.185 365.718 286.242 1.00 63.05 90 PHE C O 1
ATOM 4023 N N . THR C 3 91 ? 187.163 367.371 287.760 1.00 53.58 91 THR C N 1
ATOM 4024 C CA . THR C 3 91 ? 188.005 368.244 286.962 1.00 59.23 91 THR C CA 1
ATOM 4025 C C . THR C 3 91 ? 189.396 368.413 287.543 1.00 60.04 91 THR C C 1
ATOM 4026 O O . THR C 3 91 ? 189.576 368.968 288.621 1.00 62.62 91 THR C O 1
ATOM 4030 N N . TRP C 3 92 ? 190.377 367.937 286.795 1.00 68.92 92 TRP C N 1
ATOM 4031 C CA . TRP C 3 92 ? 191.777 368.123 287.115 1.00 65.14 92 TRP C CA 1
ATOM 4032 C C . TRP C 3 92 ? 192.153 369.530 286.702 1.00 64.34 92 TRP C C 1
ATOM 4033 O O . TRP C 3 92 ? 192.071 369.873 285.529 1.00 64.77 92 TRP C O 1
ATOM 4044 N N . SER C 3 93 ? 192.556 370.355 287.656 1.00 68.10 93 SER C N 1
ATOM 4045 C CA . SER C 3 93 ? 192.814 371.758 287.356 1.00 76.08 93 SER C CA 1
ATOM 4046 C C . SER C 3 93 ? 194.233 372.150 287.728 1.00 83.03 93 SER C C 1
ATOM 4047 O O . SER C 3 93 ? 194.868 371.483 288.539 1.00 84.98 93 SER C O 1
ATOM 4050 N N . HIS C 3 94 ? 194.734 373.231 287.140 1.00 75.28 94 HIS C N 1
ATOM 4051 C CA . HIS C 3 94 ? 196.110 373.634 287.388 1.00 82.93 94 HIS C CA 1
ATOM 4052 C C . HIS C 3 94 ? 196.161 374.671 288.494 1.00 83.18 94 HIS C C 1
ATOM 4053 O O . HIS C 3 94 ? 197.231 375.139 288.871 1.00 82.46 94 HIS C O 1
ATOM 4060 N N . THR C 3 95 ? 194.994 375.034 289.009 1.00 82.60 95 THR C N 1
ATOM 4061 C CA . THR C 3 95 ? 194.911 376.038 290.056 1.00 92.89 95 THR C CA 1
ATOM 4062 C C . THR C 3 95 ? 195.405 375.485 291.387 1.00 97.88 95 THR C C 1
ATOM 4063 O O . THR C 3 95 ? 195.504 376.217 292.370 1.00 96.90 95 THR C O 1
ATOM 4067 N N . ILE C 3 96 ? 195.708 374.192 291.417 1.00 112.99 96 ILE C N 1
ATOM 4068 C CA . ILE C 3 96 ? 196.099 373.522 292.651 1.00 108.60 96 ILE C CA 1
ATOM 4069 C C . ILE C 3 96 ? 197.549 373.040 292.615 1.00 106.26 96 ILE C C 1
ATOM 4070 O O . ILE C 3 96 ? 197.999 372.435 291.645 1.00 103.82 96 ILE C O 1
ATOM 4075 N N . SER C 3 97 ? 198.272 373.327 293.691 1.00 106.86 97 SER C N 1
ATOM 4076 C CA . SER C 3 97 ? 199.672 372.940 293.823 1.00 112.87 97 SER C CA 1
ATOM 4077 C C . SER C 3 97 ? 199.807 371.431 293.966 1.00 108.11 97 SER C C 1
ATOM 4078 O O . SER C 3 97 ? 198.818 370.744 294.205 1.00 104.77 97 SER C O 1
ATOM 4081 N N . PRO C 3 98 ? 201.030 370.906 293.802 1.00 102.43 98 PRO C N 1
ATOM 4082 C CA . PRO C 3 98 ? 201.267 369.490 294.079 1.00 108.57 98 PRO C CA 1
ATOM 4083 C C . PRO C 3 98 ? 200.823 369.053 295.473 1.00 110.03 98 PRO C C 1
ATOM 4084 O O . PRO C 3 98 ? 200.884 369.834 296.422 1.00 100.69 98 PRO C O 1
ATOM 4088 N N . VAL C 3 99 ? 200.377 367.802 295.564 1.00 115.35 99 VAL C N 1
ATOM 4089 C CA . VAL C 3 99 ? 199.890 367.188 296.795 1.00 109.39 99 VAL C CA 1
ATOM 4090 C C . VAL C 3 99 ? 198.688 367.960 297.351 1.00 105.41 99 VAL C C 1
ATOM 4091 O O . VAL C 3 99 ? 198.776 368.657 298.360 1.00 102.08 99 VAL C O 1
ATOM 4095 N N . ASN C 3 100 ? 197.571 367.855 296.642 1.00 97.05 100 ASN C N 1
ATOM 4096 C CA . ASN C 3 100 ? 196.276 368.298 297.138 1.00 96.22 100 ASN C CA 1
ATOM 4097 C C . ASN C 3 100 ? 195.210 367.452 296.448 1.00 88.94 100 ASN C C 1
ATOM 4098 O O . ASN C 3 100 ? 195.392 367.054 295.303 1.00 78.11 100 ASN C O 1
ATOM 4103 N N . TRP C 3 101 ? 194.100 367.175 297.127 1.00 89.91 101 TRP C N 1
ATOM 4104 C CA . TRP C 3 101 ? 193.155 366.206 296.587 1.00 84.02 101 TRP C CA 1
ATOM 4105 C C . TRP C 3 101 ? 192.363 366.795 295.435 1.00 76.47 101 TRP C C 1
ATOM 4106 O O . TRP C 3 101 ? 191.788 367.873 295.545 1.00 73.86 101 TRP C O 1
ATOM 4117 N N . VAL C 3 102 ? 192.385 366.102 294.307 1.00 89.74 102 VAL C N 1
ATOM 4118 C CA . VAL C 3 102 ? 191.433 366.359 293.246 1.00 85.05 102 VAL C CA 1
ATOM 4119 C C . VAL C 3 102 ? 190.154 365.589 293.531 1.00 83.01 102 VAL C C 1
ATOM 4120 O O . VAL C 3 102 ? 189.054 366.089 293.323 1.00 77.19 102 VAL C O 1
ATOM 4124 N N . PHE C 3 103 ? 190.312 364.354 293.994 1.00 80.64 103 PHE C N 1
ATOM 4125 C CA . PHE C 3 103 ? 189.174 363.494 294.281 1.00 79.98 103 PHE C CA 1
ATOM 4126 C C . PHE C 3 103 ? 189.359 362.729 295.580 1.00 79.65 103 PHE C C 1
ATOM 4127 O O . PHE C 3 103 ? 190.291 361.941 295.700 1.00 74.40 103 PHE C O 1
ATOM 4135 N N . ASP C 3 104 ? 188.481 362.939 296.553 1.00 78.79 104 ASP C N 1
ATOM 4136 C CA . ASP C 3 104 ? 188.487 362.096 297.744 1.00 85.03 104 ASP C CA 1
ATOM 4137 C C . ASP C 3 104 ? 187.084 361.716 298.211 1.00 91.63 104 ASP C C 1
ATOM 4138 O O . ASP C 3 104 ? 186.282 362.577 298.559 1.00 92.23 104 ASP C O 1
ATOM 4143 N N . ASP C 3 105 ? 186.788 360.420 298.210 1.00 74.85 105 ASP C N 1
ATOM 4144 C CA . ASP C 3 105 ? 185.516 359.940 298.732 1.00 83.55 105 ASP C CA 1
ATOM 4145 C C . ASP C 3 105 ? 185.603 358.456 299.065 1.00 72.48 105 ASP C C 1
ATOM 4146 O O . ASP C 3 105 ? 186.471 357.754 298.555 1.00 68.81 105 ASP C O 1
ATOM 4151 N N . HIS C 3 106 ? 184.697 357.984 299.916 1.00 65.64 106 HIS C N 1
ATOM 4152 C CA . HIS C 3 106 ? 184.551 356.557 300.157 1.00 66.00 106 HIS C CA 1
ATOM 4153 C C . HIS C 3 106 ? 184.041 355.942 298.880 1.00 62.72 106 HIS C C 1
ATOM 4154 O O . HIS C 3 106 ? 183.466 356.638 298.050 1.00 62.31 106 HIS C O 1
ATOM 4161 N N . ILE C 3 107 ? 184.238 354.646 298.700 1.00 53.14 107 ILE C N 1
ATOM 4162 C CA . ILE C 3 107 ? 183.480 353.970 297.669 1.00 46.01 107 ILE C CA 1
ATOM 4163 C C . ILE C 3 107 ? 182.690 352.833 298.318 1.00 44.37 107 ILE C C 1
ATOM 4164 O O . ILE C 3 107 ? 183.247 351.849 298.786 1.00 41.68 107 ILE C O 1
ATOM 4169 N N . TYR C 3 108 ? 181.378 353.001 298.396 1.00 57.38 108 TYR C N 1
ATOM 4170 C CA . TYR C 3 108 ? 180.517 351.906 298.803 1.00 58.87 108 TYR C CA 1
ATOM 4171 C C . TYR C 3 108 ? 180.285 351.051 297.586 1.00 57.27 108 TYR C C 1
ATOM 4172 O O . TYR C 3 108 ? 180.403 351.530 296.463 1.00 59.18 108 TYR C O 1
ATOM 4181 N N . LEU C 3 109 ? 179.959 349.785 297.787 1.00 55.37 109 LEU C N 1
ATOM 4182 C CA . LEU C 3 109 ? 179.680 348.935 296.650 1.00 54.40 109 LEU C CA 1
ATOM 4183 C C . LEU C 3 109 ? 178.334 349.340 296.057 1.00 55.85 109 LEU C C 1
ATOM 4184 O O . LEU C 3 109 ? 177.994 348.972 294.941 1.00 60.85 109 LEU C O 1
ATOM 4189 N N . GLU C 3 110 ? 177.576 350.113 296.823 1.00 63.17 110 GLU C N 1
ATOM 4190 C CA . GLU C 3 110 ? 176.237 350.511 296.422 1.00 66.42 110 GLU C CA 1
ATOM 4191 C C . GLU C 3 110 ? 176.210 351.827 295.654 1.00 68.30 110 GLU C C 1
ATOM 4192 O O . GLU C 3 110 ? 175.166 352.229 295.151 1.00 67.55 110 GLU C O 1
ATOM 4198 N N . ASN C 3 111 ? 177.348 352.506 295.573 1.00 63.96 111 ASN C N 1
ATOM 4199 C CA . ASN C 3 111 ? 177.417 353.751 294.815 1.00 72.74 111 ASN C CA 1
ATOM 4200 C C . ASN C 3 111 ? 177.572 353.504 293.324 1.00 77.63 111 ASN C C 1
ATOM 4201 O O . ASN C 3 111 ? 176.963 354.192 292.510 1.00 81.02 111 ASN C O 1
ATOM 4206 N N . MET C 3 112 ? 178.399 352.530 292.966 1.00 64.21 112 MET C N 1
ATOM 4207 C CA . MET C 3 112 ? 178.639 352.231 291.562 1.00 66.72 112 MET C CA 1
ATOM 4208 C C . MET C 3 112 ? 177.398 351.604 290.930 1.00 62.79 112 MET C C 1
ATOM 4209 O O . MET C 3 112 ? 176.831 350.654 291.461 1.00 69.42 112 MET C O 1
ATOM 4214 N N . PRO C 3 113 ? 176.972 352.148 289.784 1.00 67.55 113 PRO C N 1
ATOM 4215 C CA . PRO C 3 113 ? 175.666 351.888 289.176 1.00 65.04 113 PRO C CA 1
ATOM 4216 C C . PRO C 3 113 ? 175.423 350.440 288.795 1.00 55.92 113 PRO C C 1
ATOM 4217 O O . PRO C 3 113 ? 174.353 349.910 289.083 1.00 57.90 113 PRO C O 1
ATOM 4221 N N . ASN C 3 114 ? 176.395 349.811 288.150 1.00 55.83 114 ASN C N 1
ATOM 4222 C CA . ASN C 3 114 ? 176.200 348.465 287.643 1.00 55.35 114 ASN C CA 1
ATOM 4223 C C . ASN C 3 114 ? 176.042 347.488 288.792 1.00 53.73 114 ASN C C 1
ATOM 4224 O O . ASN C 3 114 ? 175.063 346.755 288.864 1.00 49.68 114 ASN C O 1
ATOM 4229 N N . LEU C 3 115 ? 177.009 347.483 289.696 1.00 57.38 115 LEU C N 1
ATOM 4230 C CA . LEU C 3 115 ? 176.985 346.556 290.814 1.00 54.24 115 LEU C CA 1
ATOM 4231 C C . LEU C 3 115 ? 175.955 346.921 291.862 1.00 50.44 115 LEU C C 1
ATOM 4232 O O . LEU C 3 115 ? 175.741 346.166 292.801 1.00 50.03 115 LEU C O 1
ATOM 4237 N N . ARG C 3 116 ? 175.313 348.071 291.713 1.00 58.51 116 ARG C N 1
ATOM 4238 C CA . ARG C 3 116 ? 174.354 348.509 292.715 1.00 60.00 116 ARG C CA 1
ATOM 4239 C C . ARG C 3 116 ? 173.183 347.547 292.839 1.00 57.02 116 ARG C C 1
ATOM 4240 O O . ARG C 3 116 ? 172.768 347.227 293.948 1.00 59.92 116 ARG C O 1
ATOM 4248 N N . LEU C 3 117 ? 172.649 347.082 291.716 1.00 56.13 117 LEU C N 1
ATOM 4249 C CA . LEU C 3 117 ? 171.575 346.097 291.776 1.00 57.33 117 LEU C CA 1
ATOM 4250 C C . LEU C 3 117 ? 172.175 344.730 291.988 1.00 57.23 117 LEU C C 1
ATOM 4251 O O . LEU C 3 117 ? 171.531 343.826 292.508 1.00 61.18 117 LEU C O 1
ATOM 4256 N N . PHE C 3 118 ? 173.420 344.587 291.564 1.00 60.87 118 PHE C N 1
ATOM 4257 C CA . PHE C 3 118 ? 174.082 343.298 291.571 1.00 61.61 118 PHE C CA 1
ATOM 4258 C C . PHE C 3 118 ? 174.414 343.021 293.024 1.00 56.27 118 PHE C C 1
ATOM 4259 O O . PHE C 3 118 ? 174.606 341.885 293.431 1.00 53.84 118 PHE C O 1
ATOM 4267 N N . SER C 3 119 ? 174.475 344.103 293.796 1.00 53.33 119 SER C N 1
ATOM 4268 C CA . SER C 3 119 ? 174.709 344.058 295.232 1.00 57.48 119 SER C CA 1
ATOM 4269 C C . SER C 3 119 ? 173.445 343.738 295.999 1.00 55.28 119 SER C C 1
ATOM 4270 O O . SER C 3 119 ? 173.488 343.098 297.043 1.00 54.24 119 SER C O 1
ATOM 4273 N N . SER C 3 120 ? 172.315 344.209 295.493 1.00 54.68 120 SER C N 1
ATOM 4274 C CA . SER C 3 120 ? 171.048 343.982 296.163 1.00 58.17 120 SER C CA 1
ATOM 4275 C C . SER C 3 120 ? 170.627 342.534 296.003 1.00 57.71 120 SER C C 1
ATOM 4276 O O . SER C 3 120 ? 169.834 342.024 296.785 1.00 63.35 120 SER C O 1
ATOM 4279 N N . CYS C 3 121 ? 171.149 341.880 294.974 1.00 60.83 121 CYS C N 1
ATOM 4280 C CA . CYS C 3 121 ? 170.781 340.501 294.692 1.00 57.80 121 CYS C CA 1
ATOM 4281 C C . CYS C 3 121 ? 171.544 339.504 295.562 1.00 48.14 121 CYS C C 1
ATOM 4282 O O . CYS C 3 121 ? 170.958 338.562 296.084 1.00 42.33 121 CYS C O 1
ATOM 4285 N N . TYR C 3 122 ? 172.846 339.712 295.722 1.00 52.20 122 TYR C N 1
ATOM 4286 C CA . TYR C 3 122 ? 173.674 338.816 296.523 1.00 52.25 122 TYR C CA 1
ATOM 4287 C C . TYR C 3 122 ? 174.143 339.501 297.798 1.00 54.21 122 TYR C C 1
ATOM 4288 O O . TYR C 3 122 ? 174.472 340.676 297.776 1.00 53.93 122 TYR C O 1
ATOM 4297 N N . ASN C 3 123 ? 174.199 338.775 298.905 1.00 34.62 123 ASN C N 1
ATOM 4298 C CA . ASN C 3 123 ? 174.664 339.382 300.146 1.00 41.48 123 ASN C CA 1
ATOM 4299 C C . ASN C 3 123 ? 176.170 339.474 300.267 1.00 40.58 123 ASN C C 1
ATOM 4300 O O . ASN C 3 123 ? 176.687 340.410 300.864 1.00 47.17 123 ASN C O 1
ATOM 4305 N N . TYR C 3 124 ? 176.881 338.509 299.707 1.00 37.77 124 TYR C N 1
ATOM 4306 C CA . TYR C 3 124 ? 178.314 338.429 299.932 1.00 34.95 124 TYR C CA 1
ATOM 4307 C C . TYR C 3 124 ? 179.092 338.336 298.639 1.00 30.21 124 TYR C C 1
ATOM 4308 O O . TYR C 3 124 ? 178.557 337.908 297.626 1.00 31.79 124 TYR C O 1
ATOM 4317 N N . TRP C 3 125 ? 180.362 338.713 298.680 1.00 24.09 125 TRP C N 1
ATOM 4318 C CA . TRP C 3 125 ? 181.204 338.586 297.507 1.00 25.12 125 TRP C CA 1
ATOM 4319 C C . TRP C 3 125 ? 182.665 338.514 297.886 1.00 24.69 125 TRP C C 1
ATOM 4320 O O . TRP C 3 125 ? 183.049 338.939 298.963 1.00 28.74 125 TRP C O 1
ATOM 4331 N N . ARG C 3 126 ? 183.475 337.971 296.990 1.00 26.33 126 ARG C N 1
ATOM 4332 C CA . ARG C 3 126 ? 184.917 337.941 297.168 1.00 27.97 126 ARG C CA 1
ATOM 4333 C C . ARG C 3 126 ? 185.563 338.497 295.925 1.00 32.33 126 ARG C C 1
ATOM 4334 O O . ARG C 3 126 ? 184.879 338.965 295.028 1.00 37.57 126 ARG C O 1
ATOM 4342 N N . GLY C 3 127 ? 186.884 338.430 295.863 1.00 41.87 127 GLY C N 1
ATOM 4343 C CA . GLY C 3 127 ? 187.580 338.742 294.634 1.00 42.65 127 GLY C CA 1
ATOM 4344 C C . GLY C 3 127 ? 188.124 340.145 294.556 1.00 40.93 127 GLY C C 1
ATOM 4345 O O . GLY C 3 127 ? 187.603 341.066 295.175 1.00 37.40 127 GLY C O 1
ATOM 4346 N N . SER C 3 128 ? 189.181 340.306 293.775 1.00 33.87 128 SER C N 1
ATOM 4347 C CA . SER C 3 128 ? 189.883 341.571 293.699 1.00 35.10 128 SER C CA 1
ATOM 4348 C C . SER C 3 128 ? 189.137 342.603 292.878 1.00 35.22 128 SER C C 1
ATOM 4349 O O . SER C 3 128 ? 188.311 342.262 292.045 1.00 32.58 128 SER C O 1
ATOM 4352 N N . PHE C 3 129 ? 189.412 343.871 293.150 1.00 24.33 129 PHE C N 1
ATOM 4353 C CA . PHE C 3 129 ? 189.060 344.959 292.250 1.00 26.55 129 PHE C CA 1
ATOM 4354 C C . PHE C 3 129 ? 190.033 345.148 291.124 1.00 23.13 129 PHE C C 1
ATOM 4355 O O . PHE C 3 129 ? 191.185 344.746 291.211 1.00 23.14 129 PHE C O 1
ATOM 4363 N N . VAL C 3 130 ? 189.554 345.756 290.054 1.00 23.00 130 VAL C N 1
ATOM 4364 C CA . VAL C 3 130 ? 190.435 346.517 289.198 1.00 22.90 130 VAL C CA 1
ATOM 4365 C C . VAL C 3 130 ? 189.731 347.828 288.939 1.00 20.57 130 VAL C C 1
ATOM 4366 O O . VAL C 3 130 ? 188.698 347.873 288.286 1.00 21.85 130 VAL C O 1
ATOM 4370 N N . ILE C 3 131 ? 190.295 348.905 289.461 1.00 24.53 131 ILE C N 1
ATOM 4371 C CA . ILE C 3 131 ? 189.652 350.199 289.352 1.00 28.47 131 ILE C CA 1
ATOM 4372 C C . ILE C 3 131 ? 190.559 351.091 288.545 1.00 29.41 131 ILE C C 1
ATOM 4373 O O . ILE C 3 131 ? 191.754 351.176 288.799 1.00 28.84 131 ILE C O 1
ATOM 4378 N N . LYS C 3 132 ? 189.989 351.742 287.544 1.00 33.19 132 LYS C N 1
ATOM 4379 C CA . LYS C 3 132 ? 190.799 352.425 286.559 1.00 37.67 132 LYS C CA 1
ATOM 4380 C C . LYS C 3 132 ? 190.412 353.873 286.361 1.00 35.96 132 LYS C C 1
ATOM 4381 O O . LYS C 3 132 ? 189.250 354.210 286.162 1.00 35.61 132 LYS C O 1
ATOM 4387 N N . LEU C 3 133 ? 191.419 354.727 286.428 1.00 34.95 133 LEU C N 1
ATOM 4388 C CA . LEU C 3 133 ? 191.247 356.148 286.250 1.00 32.71 133 LEU C CA 1
ATOM 4389 C C . LEU C 3 133 ? 191.489 356.492 284.798 1.00 33.94 133 LEU C C 1
ATOM 4390 O O . LEU C 3 133 ? 192.332 355.885 284.151 1.00 36.17 133 LEU C O 1
ATOM 4395 N N . THR C 3 134 ? 190.742 357.454 284.277 1.00 35.44 134 THR C N 1
ATOM 4396 C CA . THR C 3 134 ? 190.904 357.827 282.883 1.00 40.20 134 THR C CA 1
ATOM 4397 C C . THR C 3 134 ? 190.939 359.336 282.700 1.00 37.18 134 THR C C 1
ATOM 4398 O O . THR C 3 134 ? 189.983 360.029 283.028 1.00 38.89 134 THR C O 1
ATOM 4402 N N . VAL C 3 135 ? 192.046 359.842 282.172 1.00 42.39 135 VAL C N 1
ATOM 4403 C CA . VAL C 3 135 ? 192.194 361.267 281.929 1.00 43.27 135 VAL C CA 1
ATOM 4404 C C . VAL C 3 135 ? 192.083 361.512 280.443 1.00 43.05 135 VAL C C 1
ATOM 4405 O O . VAL C 3 135 ? 192.613 360.739 279.655 1.00 42.08 135 VAL C O 1
ATOM 4409 N N . TYR C 3 136 ? 191.415 362.585 280.042 1.00 48.08 136 TYR C N 1
ATOM 4410 C CA . TYR C 3 136 ? 191.354 362.901 278.628 1.00 50.33 136 TYR C CA 1
ATOM 4411 C C . TYR C 3 136 ? 192.015 364.236 278.362 1.00 45.88 136 TYR C C 1
ATOM 4412 O O . TYR C 3 136 ? 191.533 365.272 278.807 1.00 44.25 136 TYR C O 1
ATOM 4421 N N . ALA C 3 137 ? 193.129 364.210 277.646 1.00 43.40 137 ALA C N 1
ATOM 4422 C CA . ALA C 3 137 ? 193.892 365.422 277.404 1.00 49.98 137 ALA C CA 1
ATOM 4423 C C . ALA C 3 137 ? 194.527 365.422 276.030 1.00 49.69 137 ALA C C 1
ATOM 4424 O O . ALA C 3 137 ? 194.620 364.388 275.375 1.00 45.59 137 ALA C O 1
ATOM 4426 N N . SER C 3 138 ? 194.975 366.595 275.606 1.00 48.42 138 SER C N 1
ATOM 4427 C CA . SER C 3 138 ? 195.672 366.742 274.343 1.00 58.24 138 SER C CA 1
ATOM 4428 C C . SER C 3 138 ? 196.992 366.004 274.403 1.00 57.73 138 SER C C 1
ATOM 4429 O O . SER C 3 138 ? 197.489 365.698 275.483 1.00 53.21 138 SER C O 1
ATOM 4432 N N . THR C 3 139 ? 197.557 365.709 273.241 1.00 61.63 139 THR C N 1
ATOM 4433 C CA . THR C 3 139 ? 198.860 365.075 273.192 1.00 65.07 139 THR C CA 1
ATOM 4434 C C . THR C 3 139 ? 199.902 366.032 273.769 1.00 61.26 139 THR C C 1
ATOM 4435 O O . THR C 3 139 ? 200.931 365.605 274.290 1.00 58.02 139 THR C O 1
ATOM 4439 N N . PHE C 3 140 ? 199.620 367.327 273.682 1.00 59.49 140 PHE C N 1
ATOM 4440 C CA . PHE C 3 140 ? 200.490 368.342 274.264 1.00 60.65 140 PHE C CA 1
ATOM 4441 C C . PHE C 3 140 ? 200.524 368.247 275.779 1.00 56.75 140 PHE C C 1
ATOM 4442 O O . PHE C 3 140 ? 201.584 368.144 276.392 1.00 61.89 140 PHE C O 1
ATOM 4450 N N . ASN C 3 141 ? 199.336 368.299 276.367 1.00 47.09 141 ASN C N 1
ATOM 4451 C CA . ASN C 3 141 ? 199.164 368.430 277.803 1.00 48.24 141 ASN C CA 1
ATOM 4452 C C . ASN C 3 141 ? 199.838 367.286 278.553 1.00 46.31 141 ASN C C 1
ATOM 4453 O O . ASN C 3 141 ? 199.668 366.125 278.201 1.00 41.64 141 ASN C O 1
ATOM 4458 N N . LYS C 3 142 ? 200.610 367.619 279.582 1.00 41.43 142 LYS C N 1
ATOM 4459 C CA . LYS C 3 142 ? 201.303 366.601 280.367 1.00 51.40 142 LYS C CA 1
ATOM 4460 C C . LYS C 3 142 ? 201.279 366.876 281.862 1.00 50.83 142 LYS C C 1
ATOM 4461 O O . LYS C 3 142 ? 201.328 368.023 282.297 1.00 57.05 142 LYS C O 1
ATOM 4467 N N . GLY C 3 143 ? 201.208 365.801 282.640 1.00 54.30 143 GLY C N 1
ATOM 4468 C CA . GLY C 3 143 ? 201.180 365.889 284.086 1.00 52.32 143 GLY C CA 1
ATOM 4469 C C . GLY C 3 143 ? 201.051 364.524 284.730 1.00 47.10 143 GLY C C 1
ATOM 4470 O O . GLY C 3 143 ? 200.623 363.569 284.091 1.00 50.18 143 GLY C O 1
ATOM 4471 N N . ARG C 3 144 ? 201.408 364.432 286.004 1.00 67.72 144 ARG C N 1
ATOM 4472 C CA . ARG C 3 144 ? 201.431 363.152 286.690 1.00 68.70 144 ARG C CA 1
ATOM 4473 C C . ARG C 3 144 ? 200.624 363.198 287.976 1.00 66.55 144 ARG C C 1
ATOM 4474 O O . ARG C 3 144 ? 200.816 364.088 288.798 1.00 70.94 144 ARG C O 1
ATOM 4482 N N . LEU C 3 145 ? 199.723 362.239 288.150 1.00 64.20 145 LEU C N 1
ATOM 4483 C CA . LEU C 3 145 ? 198.924 362.164 289.366 1.00 60.77 145 LEU C CA 1
ATOM 4484 C C . LEU C 3 145 ? 198.870 360.729 289.865 1.00 56.94 145 LEU C C 1
ATOM 4485 O O . LEU C 3 145 ? 198.888 359.798 289.067 1.00 55.04 145 LEU C O 1
ATOM 4490 N N . ARG C 3 146 ? 198.798 360.549 291.178 1.00 54.87 146 ARG C N 1
ATOM 4491 C CA . ARG C 3 146 ? 198.832 359.209 291.754 1.00 55.94 146 ARG C CA 1
ATOM 4492 C C . ARG C 3 146 ? 197.600 358.877 292.580 1.00 55.95 146 ARG C C 1
ATOM 4493 O O . ARG C 3 146 ? 196.945 359.761 293.119 1.00 60.03 146 ARG C O 1
ATOM 4501 N N . MET C 3 147 ? 197.307 357.588 292.688 1.00 51.10 147 MET C N 1
ATOM 4502 C CA . MET C 3 147 ? 196.090 357.135 293.337 1.00 53.12 147 MET C CA 1
ATOM 4503 C C . MET C 3 147 ? 196.370 356.352 294.607 1.00 50.07 147 MET C C 1
ATOM 4504 O O . MET C 3 147 ? 196.792 355.207 294.539 1.00 48.46 147 MET C O 1
ATOM 4509 N N . ALA C 3 148 ? 196.097 356.942 295.759 1.00 60.38 148 ALA C N 1
ATOM 4510 C CA . ALA C 3 148 ? 196.323 356.249 297.019 1.00 56.71 148 ALA C CA 1
ATOM 4511 C C . ALA C 3 148 ? 195.041 355.583 297.470 1.00 54.87 148 ALA C C 1
ATOM 4512 O O . ALA C 3 148 ? 193.985 356.198 297.437 1.00 53.91 148 ALA C O 1
ATOM 4514 N N . PHE C 3 149 ? 195.129 354.324 297.878 1.00 48.70 149 PHE C N 1
ATOM 4515 C CA . PHE C 3 149 ? 193.942 353.597 298.298 1.00 53.02 149 PHE C CA 1
ATOM 4516 C C . PHE C 3 149 ? 194.182 352.830 299.598 1.00 53.03 149 PHE C C 1
ATOM 4517 O O . PHE C 3 149 ? 194.949 351.876 299.617 1.00 53.35 149 PHE C O 1
ATOM 4525 N N . PHE C 3 150 ? 193.518 353.236 300.676 1.00 47.47 150 PHE C N 1
ATOM 4526 C CA . PHE C 3 150 ? 193.428 352.404 301.877 1.00 48.25 150 PHE C CA 1
ATOM 4527 C C . PHE C 3 150 ? 192.154 351.603 301.893 1.00 47.05 150 PHE C C 1
ATOM 4528 O O . PHE C 3 150 ? 191.081 352.155 302.097 1.00 51.02 150 PHE C O 1
ATOM 4536 N N . PRO C 3 151 ? 192.267 350.292 301.695 1.00 45.30 151 PRO C N 1
ATOM 4537 C CA . PRO C 3 151 ? 191.113 349.424 301.891 1.00 43.76 151 PRO C CA 1
ATOM 4538 C C . PRO C 3 151 ? 190.638 349.488 303.333 1.00 39.36 151 PRO C C 1
ATOM 4539 O O . PRO C 3 151 ? 191.472 349.552 304.228 1.00 36.54 151 PRO C O 1
ATOM 4543 N N . ASN C 3 152 ? 189.324 349.492 303.537 1.00 33.26 152 ASN C N 1
ATOM 4544 C CA . ASN C 3 152 ? 188.726 349.506 304.866 1.00 38.16 152 ASN C CA 1
ATOM 4545 C C . ASN C 3 152 ? 189.045 350.766 305.674 1.00 41.76 152 ASN C C 1
ATOM 4546 O O . ASN C 3 152 ? 189.451 350.671 306.826 1.00 45.32 152 ASN C O 1
ATOM 4551 N N . ARG C 3 153 ? 188.845 351.942 305.091 1.00 43.72 153 ARG C N 1
ATOM 4552 C CA . ARG C 3 153 ? 189.221 353.183 305.765 1.00 50.23 153 ARG C CA 1
ATOM 4553 C C . ARG C 3 153 ? 188.189 354.297 305.557 1.00 57.63 153 ARG C C 1
ATOM 4554 O O . ARG C 3 153 ? 187.440 354.275 304.588 1.00 53.52 153 ARG C O 1
ATOM 4562 N N . GLU C 3 154 ? 188.138 355.249 306.488 1.00 52.98 154 GLU C N 1
ATOM 4563 C CA . GLU C 3 154 ? 187.256 356.416 306.375 1.00 60.88 154 GLU C CA 1
ATOM 4564 C C . GLU C 3 154 ? 187.928 357.707 306.835 1.00 62.12 154 GLU C C 1
ATOM 4565 O O . GLU C 3 154 ? 188.849 357.672 307.652 1.00 63.40 154 GLU C O 1
ATOM 4571 N N . GLY C 3 155 ? 187.448 358.838 306.315 1.00 60.26 155 GLY C N 1
ATOM 4572 C CA . GLY C 3 155 ? 187.937 360.159 306.684 1.00 69.00 155 GLY C CA 1
ATOM 4573 C C . GLY C 3 155 ? 189.448 360.236 306.647 1.00 72.28 155 GLY C C 1
ATOM 4574 O O . GLY C 3 155 ? 190.086 360.700 307.592 1.00 66.57 155 GLY C O 1
ATOM 4575 N N . ALA C 3 156 ? 190.022 359.787 305.541 1.00 65.75 156 ALA C N 1
ATOM 4576 C CA . ALA C 3 156 ? 191.373 359.260 305.580 1.00 63.63 156 ALA C CA 1
ATOM 4577 C C . ALA C 3 156 ? 192.530 360.234 305.479 1.00 53.37 156 ALA C C 1
ATOM 4578 O O . ALA C 3 156 ? 192.393 361.445 305.314 1.00 43.08 156 ALA C O 1
ATOM 4580 N N . TYR C 3 157 ? 193.682 359.594 305.593 1.00 67.41 157 TYR C N 1
ATOM 4581 C CA . TYR C 3 157 ? 195.024 360.133 305.520 1.00 69.44 157 TYR C CA 1
ATOM 4582 C C . TYR C 3 157 ? 195.275 361.264 306.495 1.00 70.46 157 TYR C C 1
ATOM 4583 O O . TYR C 3 157 ? 194.526 361.456 307.455 1.00 75.13 157 TYR C O 1
ATOM 4592 N N . THR C 3 158 ? 196.327 362.027 306.234 1.00 73.91 158 THR C N 1
ATOM 4593 C CA . THR C 3 158 ? 196.461 363.389 306.699 1.00 75.90 158 THR C CA 1
ATOM 4594 C C . THR C 3 158 ? 196.445 364.320 305.503 1.00 75.30 158 THR C C 1
ATOM 4595 O O . THR C 3 158 ? 196.338 365.529 305.664 1.00 71.89 158 THR C O 1
ATOM 4599 N N . GLN C 3 159 ? 196.461 363.687 304.328 1.00 69.67 159 GLN C N 1
ATOM 4600 C CA . GLN C 3 159 ? 196.921 364.179 303.014 1.00 81.51 159 GLN C CA 1
ATOM 4601 C C . GLN C 3 159 ? 198.447 364.109 302.903 1.00 83.85 159 GLN C C 1
ATOM 4602 O O . GLN C 3 159 ? 198.991 364.172 301.803 1.00 90.02 159 GLN C O 1
ATOM 4608 N N . ASP C 3 160 ? 199.137 363.982 304.031 1.00 79.33 160 ASP C N 1
ATOM 4609 C CA . ASP C 3 160 ? 200.586 363.784 304.013 1.00 79.31 160 ASP C CA 1
ATOM 4610 C C . ASP C 3 160 ? 200.969 362.322 303.821 1.00 71.43 160 ASP C C 1
ATOM 4611 O O . ASP C 3 160 ? 201.914 362.017 303.096 1.00 64.38 160 ASP C O 1
ATOM 4616 N N . ASP C 3 161 ? 200.239 361.418 304.470 1.00 73.79 161 ASP C N 1
ATOM 4617 C CA . ASP C 3 161 ? 200.608 360.010 304.423 1.00 73.28 161 ASP C CA 1
ATOM 4618 C C . ASP C 3 161 ? 199.927 359.266 303.288 1.00 70.35 161 ASP C C 1
ATOM 4619 O O . ASP C 3 161 ? 198.727 359.007 303.294 1.00 70.54 161 ASP C O 1
ATOM 4624 N N . ALA C 3 162 ? 200.752 358.921 302.313 1.00 51.85 162 ALA C N 1
ATOM 4625 C CA . ALA C 3 162 ? 200.376 358.164 301.137 1.00 66.59 162 ALA C CA 1
ATOM 4626 C C . ALA C 3 162 ? 200.786 356.736 301.393 1.00 59.17 162 ALA C C 1
ATOM 4627 O O . ALA C 3 162 ? 199.998 355.800 301.294 1.00 59.69 162 ALA C O 1
ATOM 4629 N N . GLN C 3 163 ? 202.064 356.604 301.708 1.00 55.29 163 GLN C N 1
ATOM 4630 C CA . GLN C 3 163 ? 202.747 355.339 301.851 1.00 56.37 163 GLN C CA 1
ATOM 4631 C C . GLN C 3 163 ? 202.109 354.479 302.923 1.00 46.35 163 GLN C C 1
ATOM 4632 O O . GLN C 3 163 ? 201.367 354.971 303.770 1.00 50.34 163 GLN C O 1
ATOM 4638 N N . ASN C 3 164 ? 202.404 353.187 302.845 1.00 55.35 164 ASN C N 1
ATOM 4639 C CA . ASN C 3 164 ? 201.731 352.144 303.602 1.00 41.73 164 ASN C CA 1
ATOM 4640 C C . ASN C 3 164 ? 200.309 352.033 303.077 1.00 34.98 164 ASN C C 1
ATOM 4641 O O . ASN C 3 164 ? 199.399 351.613 303.787 1.00 34.57 164 ASN C O 1
ATOM 4646 N N . ALA C 3 165 ? 200.137 352.406 301.813 1.00 38.15 165 ALA C N 1
ATOM 4647 C CA . ALA C 3 165 ? 198.884 352.217 301.096 1.00 36.92 165 ALA C CA 1
ATOM 4648 C C . ALA C 3 165 ? 199.185 352.017 299.622 1.00 32.46 165 ALA C C 1
ATOM 4649 O O . ALA C 3 165 ? 200.125 352.607 299.103 1.00 37.54 165 ALA C O 1
ATOM 4651 N N . ILE C 3 166 ? 198.400 351.178 298.957 1.00 40.47 166 ILE C N 1
ATOM 4652 C CA . ILE C 3 166 ? 198.586 350.911 297.541 1.00 39.54 166 ILE C CA 1
ATOM 4653 C C . ILE C 3 166 ? 198.524 352.216 296.769 1.00 41.17 166 ILE C C 1
ATOM 4654 O O . ILE C 3 166 ? 197.626 353.017 297.003 1.00 41.84 166 ILE C O 1
ATOM 4659 N N . PHE C 3 167 ? 199.468 352.450 295.866 1.00 46.36 167 PHE C N 1
ATOM 4660 C CA . PHE C 3 167 ? 199.326 353.569 294.941 1.00 52.11 167 PHE C CA 1
ATOM 4661 C C . PHE C 3 167 ? 200.026 353.354 293.612 1.00 52.12 167 PHE C C 1
ATOM 4662 O O . PHE C 3 167 ? 201.030 352.655 293.533 1.00 52.71 167 PHE C O 1
ATOM 4670 N N . VAL C 3 168 ? 199.480 353.969 292.572 1.00 44.32 168 VAL C N 1
ATOM 4671 C CA . VAL C 3 168 ? 200.072 353.921 291.247 1.00 43.13 168 VAL C CA 1
ATOM 4672 C C . VAL C 3 168 ? 200.370 355.320 290.748 1.00 42.84 168 VAL C C 1
ATOM 4673 O O . VAL C 3 168 ? 199.456 356.075 290.438 1.00 40.98 168 VAL C O 1
ATOM 4677 N N . VAL C 3 169 ? 201.644 355.668 290.647 1.00 50.22 169 VAL C N 1
ATOM 4678 C CA . VAL C 3 169 ? 202.011 356.952 290.080 1.00 55.88 169 VAL C CA 1
ATOM 4679 C C . VAL C 3 169 ? 202.087 356.753 288.580 1.00 58.85 169 VAL C C 1
ATOM 4680 O O . VAL C 3 169 ? 202.722 355.811 288.111 1.00 61.31 169 VAL C O 1
ATOM 4684 N N . CYS C 3 170 ? 201.421 357.600 287.810 1.00 54.79 170 CYS C N 1
ATOM 4685 C CA . CYS C 3 170 ? 201.470 357.399 286.373 1.00 63.17 170 CYS C CA 1
ATOM 4686 C C . CYS C 3 170 ? 201.198 358.685 285.602 1.00 72.44 170 CYS C C 1
ATOM 4687 O O . CYS C 3 170 ? 200.584 359.614 286.120 1.00 72.26 170 CYS C O 1
ATOM 4690 N N . ASP C 3 171 ? 201.644 358.713 284.351 1.00 68.75 171 ASP C N 1
ATOM 4691 C CA . ASP C 3 171 ? 201.710 359.942 283.568 1.00 72.93 171 ASP C CA 1
ATOM 4692 C C . ASP C 3 171 ? 200.687 360.011 282.439 1.00 63.10 171 ASP C C 1
ATOM 4693 O O . ASP C 3 171 ? 200.351 359.002 281.825 1.00 65.78 171 ASP C O 1
ATOM 4698 N N . ILE C 3 172 ? 200.215 361.220 282.164 1.00 72.78 172 ILE C N 1
ATOM 4699 C CA . ILE C 3 172 ? 199.376 361.478 281.006 1.00 75.00 172 ILE C CA 1
ATOM 4700 C C . ILE C 3 172 ? 200.234 361.335 279.756 1.00 79.14 172 ILE C C 1
ATOM 4701 O O . ILE C 3 172 ? 201.419 361.652 279.774 1.00 81.66 172 ILE C O 1
ATOM 4706 N N . GLY C 3 173 ? 199.639 360.846 278.676 1.00 95.62 173 GLY C N 1
ATOM 4707 C CA . GLY C 3 173 ? 200.370 360.611 277.446 1.00 98.19 173 GLY C CA 1
ATOM 4708 C C . GLY C 3 173 ? 199.471 360.102 276.341 1.00 98.26 173 GLY C C 1
ATOM 4709 O O . GLY C 3 173 ? 198.260 360.306 276.371 1.00 92.82 173 GLY C O 1
ATOM 4710 N N . LEU C 3 174 ? 200.070 359.449 275.354 1.00 84.81 174 LEU C N 1
ATOM 4711 C CA . LEU C 3 174 ? 199.316 358.848 274.263 1.00 87.28 174 LEU C CA 1
ATOM 4712 C C . LEU C 3 174 ? 198.366 357.777 274.795 1.00 74.37 174 LEU C C 1
ATOM 4713 O O . LEU C 3 174 ? 197.365 357.451 274.160 1.00 72.86 174 LEU C O 1
ATOM 4718 N N . ASN C 3 175 ? 198.680 357.247 275.971 1.00 91.15 175 ASN C N 1
ATOM 4719 C CA . ASN C 3 175 ? 197.838 356.258 276.632 1.00 81.11 175 ASN C CA 1
ATOM 4720 C C . ASN C 3 175 ? 197.222 356.879 277.875 1.00 74.87 175 ASN C C 1
ATOM 4721 O O . ASN C 3 175 ? 197.792 357.796 278.457 1.00 74.59 175 ASN C O 1
ATOM 4726 N N . ASN C 3 176 ? 196.055 356.397 278.279 1.00 58.25 176 ASN C N 1
ATOM 4727 C CA . ASN C 3 176 ? 195.304 357.085 279.322 1.00 61.87 176 ASN C CA 1
ATOM 4728 C C . ASN C 3 176 ? 194.879 356.218 280.499 1.00 60.80 176 ASN C C 1
ATOM 4729 O O . ASN C 3 176 ? 195.244 356.500 281.632 1.00 58.42 176 ASN C O 1
ATOM 4734 N N . THR C 3 177 ? 194.068 355.202 280.244 1.00 47.15 177 THR C N 1
ATOM 4735 C CA . THR C 3 177 ? 193.543 354.375 281.324 1.00 52.04 177 THR C CA 1
ATOM 4736 C C . THR C 3 177 ? 194.634 353.681 282.143 1.00 45.24 177 THR C C 1
ATOM 4737 O O . THR C 3 177 ? 195.516 353.028 281.596 1.00 45.85 177 THR C O 1
ATOM 4741 N N . PHE C 3 178 ? 194.563 353.845 283.459 1.00 48.06 178 PHE C N 1
ATOM 4742 C CA . PHE C 3 178 ? 195.499 353.217 284.379 1.00 50.44 178 PHE C CA 1
ATOM 4743 C C . PHE C 3 178 ? 194.749 352.217 285.238 1.00 49.88 178 PHE C C 1
ATOM 4744 O O . PHE C 3 178 ? 193.965 352.615 286.091 1.00 56.23 178 PHE C O 1
ATOM 4752 N N . GLU C 3 179 ? 194.984 350.927 285.048 1.00 43.12 179 GLU C N 1
ATOM 4753 C CA . GLU C 3 179 ? 194.287 349.938 285.859 1.00 43.91 179 GLU C CA 1
ATOM 4754 C C . GLU C 3 179 ? 195.145 349.477 287.028 1.00 42.06 179 GLU C C 1
ATOM 4755 O O . GLU C 3 179 ? 196.347 349.272 286.880 1.00 39.71 179 GLU C O 1
ATOM 4761 N N . MET C 3 180 ? 194.521 349.321 288.191 1.00 40.83 180 MET C N 1
ATOM 4762 C CA . MET C 3 180 ? 195.205 348.833 289.383 1.00 39.14 180 MET C CA 1
ATOM 4763 C C . MET C 3 180 ? 194.311 347.892 290.180 1.00 35.06 180 MET C C 1
ATOM 4764 O O . MET C 3 180 ? 193.129 348.165 290.376 1.00 35.18 180 MET C O 1
ATOM 4769 N N . THR C 3 181 ? 194.869 346.776 290.636 1.00 26.20 181 THR C N 1
ATOM 4770 C CA . THR C 3 181 ? 194.067 345.745 291.281 1.00 24.75 181 THR C CA 1
ATOM 4771 C C . THR C 3 181 ? 194.246 345.655 292.783 1.00 23.06 181 THR C C 1
ATOM 4772 O O . THR C 3 181 ? 195.359 345.582 293.287 1.00 29.80 181 THR C O 1
ATOM 4776 N N . ILE C 3 182 ? 193.124 345.647 293.489 1.00 20.94 182 ILE C N 1
ATOM 4777 C CA . ILE C 3 182 ? 193.112 345.553 294.936 1.00 17.34 182 ILE C CA 1
ATOM 4778 C C . ILE C 3 182 ? 192.449 344.258 295.364 1.00 15.87 182 ILE C C 1
ATOM 4779 O O . ILE C 3 182 ? 191.243 344.105 295.216 1.00 18.50 182 ILE C O 1
ATOM 4784 N N . PRO C 3 183 ? 193.230 343.321 295.900 1.00 13.58 183 PRO C N 1
ATOM 4785 C CA . PRO C 3 183 ? 192.711 342.058 296.414 1.00 13.80 183 PRO C CA 1
ATOM 4786 C C . PRO C 3 183 ? 191.773 342.322 297.571 1.00 14.47 183 PRO C C 1
ATOM 4787 O O . PRO C 3 183 ? 191.937 343.345 298.224 1.00 15.83 183 PRO C O 1
ATOM 4791 N N . TYR C 3 184 ? 190.815 341.442 297.837 1.00 17.37 184 TYR C N 1
ATOM 4792 C CA . TYR C 3 184 ? 189.869 341.728 298.903 1.00 17.13 184 TYR C CA 1
ATOM 4793 C C . TYR C 3 184 ? 190.604 341.480 300.204 1.00 14.36 184 TYR C C 1
ATOM 4794 O O . TYR C 3 184 ? 191.478 340.620 300.270 1.00 14.13 184 TYR C O 1
ATOM 4803 N N . THR C 3 185 ? 190.275 342.253 301.232 1.00 17.77 185 THR C N 1
ATOM 4804 C CA . THR C 3 185 ? 190.935 342.110 302.518 1.00 21.33 185 THR C CA 1
ATOM 4805 C C . THR C 3 185 ? 189.947 341.978 303.673 1.00 20.31 185 THR C C 1
ATOM 4806 O O . THR C 3 185 ? 189.256 342.928 304.013 1.00 21.68 185 THR C O 1
ATOM 4810 N N . TRP C 3 186 ? 189.914 340.803 304.286 1.00 20.27 186 TRP C N 1
ATOM 4811 C CA . TRP C 3 186 ? 189.067 340.533 305.444 1.00 21.52 186 TRP C CA 1
ATOM 4812 C C . TRP C 3 186 ? 189.608 339.427 306.316 1.00 22.05 186 TRP C C 1
ATOM 4813 O O . TRP C 3 186 ? 190.400 338.603 305.870 1.00 24.65 186 TRP C O 1
ATOM 4824 N N . GLY C 3 187 ? 189.165 339.407 307.565 1.00 23.12 187 GLY C N 1
ATOM 4825 C CA . GLY C 3 187 ? 189.430 338.278 308.430 1.00 24.69 187 GLY C CA 1
ATOM 4826 C C . GLY C 3 187 ? 188.496 337.148 308.055 1.00 23.25 187 GLY C C 1
ATOM 4827 O O . GLY C 3 187 ? 188.812 335.969 308.217 1.00 23.59 187 GLY C O 1
ATOM 4828 N N . ASN C 3 188 ? 187.332 337.526 307.548 1.00 28.19 188 ASN C N 1
ATOM 4829 C CA . ASN C 3 188 ? 186.332 336.572 307.111 1.00 27.50 188 ASN C CA 1
ATOM 4830 C C . ASN C 3 188 ? 186.704 335.937 305.785 1.00 26.15 188 ASN C C 1
ATOM 4831 O O . ASN C 3 188 ? 187.529 336.458 305.046 1.00 26.01 188 ASN C O 1
ATOM 4836 N N . TRP C 3 189 ? 186.088 334.801 305.491 1.00 24.72 189 TRP C N 1
ATOM 4837 C CA . TRP C 3 189 ? 186.312 334.119 304.231 1.00 26.38 189 TRP C CA 1
ATOM 4838 C C . TRP C 3 189 ? 185.407 334.663 303.127 1.00 24.58 189 TRP C C 1
ATOM 4839 O O . TRP C 3 189 ? 185.413 334.157 302.014 1.00 26.77 189 TRP C O 1
ATOM 4850 N N . MET C 3 190 ? 184.682 335.736 303.434 1.00 23.57 190 MET C N 1
ATOM 4851 C CA . MET C 3 190 ? 183.800 336.422 302.482 1.00 23.54 190 MET C CA 1
ATOM 4852 C C . MET C 3 190 ? 183.343 337.725 303.139 1.00 24.00 190 MET C C 1
ATOM 4853 O O . MET C 3 190 ? 183.456 337.856 304.353 1.00 28.19 190 MET C O 1
ATOM 4858 N N . ARG C 3 191 ? 182.841 338.694 302.376 1.00 27.15 191 ARG C N 1
ATOM 4859 C CA . ARG C 3 191 ? 182.435 339.946 303.001 1.00 27.44 191 ARG C CA 1
ATOM 4860 C C . ARG C 3 191 ? 181.003 340.317 302.683 1.00 26.94 191 ARG C C 1
ATOM 4861 O O . ARG C 3 191 ? 180.466 339.897 301.668 1.00 27.70 191 ARG C O 1
ATOM 4869 N N . PRO C 3 192 ? 180.377 341.112 303.560 1.00 31.98 192 PRO C N 1
ATOM 4870 C CA . PRO C 3 192 ? 179.074 341.704 303.266 1.00 32.80 192 PRO C CA 1
ATOM 4871 C C . PRO C 3 192 ? 179.159 342.577 302.033 1.00 31.83 192 PRO C C 1
ATOM 4872 O O . PRO C 3 192 ? 180.173 343.234 301.834 1.00 29.76 192 PRO C O 1
ATOM 4876 N N . THR C 3 193 ? 178.117 342.576 301.215 1.00 33.82 193 THR C N 1
ATOM 4877 C CA . THR C 3 193 ? 178.141 343.326 299.973 1.00 36.76 193 THR C CA 1
ATOM 4878 C C . THR C 3 193 ? 177.778 344.773 300.227 1.00 41.39 193 THR C C 1
ATOM 4879 O O . THR C 3 193 ? 178.597 345.668 300.044 1.00 44.40 193 THR C O 1
ATOM 4883 N N . ARG C 3 194 ? 176.539 345.000 300.640 1.00 38.73 194 ARG C N 1
ATOM 4884 C CA . ARG C 3 194 ? 176.114 346.338 301.010 1.00 44.38 194 ARG C CA 1
ATOM 4885 C C . ARG C 3 194 ? 176.241 346.480 302.505 1.00 45.05 194 ARG C C 1
ATOM 4886 O O . ARG C 3 194 ? 175.580 345.783 303.268 1.00 44.47 194 ARG C O 1
ATOM 4894 N N . GLY C 3 195 ? 177.104 347.393 302.919 1.00 51.82 195 GLY C N 1
ATOM 4895 C CA . GLY C 3 195 ? 177.590 347.401 304.277 1.00 56.96 195 GLY C CA 1
ATOM 4896 C C . GLY C 3 195 ? 178.736 348.371 304.428 1.00 56.22 195 GLY C C 1
ATOM 4897 O O . GLY C 3 195 ? 178.821 349.372 303.722 1.00 53.26 195 GLY C O 1
ATOM 4898 N N . ASN C 3 196 ? 179.614 348.060 305.369 1.00 54.31 196 ASN C N 1
ATOM 4899 C CA . ASN C 3 196 ? 180.709 348.931 305.755 1.00 58.74 196 ASN C CA 1
ATOM 4900 C C . ASN C 3 196 ? 181.585 349.389 304.595 1.00 56.60 196 ASN C C 1
ATOM 4901 O O . ASN C 3 196 ? 181.753 348.676 303.607 1.00 57.17 196 ASN C O 1
ATOM 4906 N N . SER C 3 197 ? 182.133 350.592 304.751 1.00 59.08 197 SER C N 1
ATOM 4907 C CA . SER C 3 197 ? 182.909 351.274 303.721 1.00 52.69 197 SER C CA 1
ATOM 4908 C C . SER C 3 197 ? 184.020 350.400 303.192 1.00 45.56 197 SER C C 1
ATOM 4909 O O . SER C 3 197 ? 184.606 349.615 303.929 1.00 43.81 197 SER C O 1
ATOM 4912 N N . LEU C 3 198 ? 184.295 350.530 301.904 1.00 39.49 198 LEU C N 1
ATOM 4913 C CA . LEU C 3 198 ? 185.296 349.698 301.266 1.00 41.36 198 LEU C CA 1
ATOM 4914 C C . LEU C 3 198 ? 186.644 350.413 301.280 1.00 42.87 198 LEU C C 1
ATOM 4915 O O . LEU C 3 198 ? 187.674 349.833 300.949 1.00 44.77 198 LEU C O 1
ATOM 4920 N N . GLY C 3 199 ? 186.623 351.676 301.694 1.00 53.05 199 GLY C N 1
ATOM 4921 C CA . GLY C 3 199 ? 187.830 352.462 301.902 1.00 51.92 199 GLY C CA 1
ATOM 4922 C C . GLY C 3 199 ? 188.089 353.564 300.897 1.00 48.29 199 GLY C C 1
ATOM 4923 O O . GLY C 3 199 ? 187.669 353.473 299.750 1.00 49.66 199 GLY C O 1
ATOM 4924 N N . HIS C 3 200 ? 188.801 354.602 301.325 1.00 59.85 200 HIS C N 1
ATOM 4925 C CA . HIS C 3 200 ? 189.101 355.737 300.457 1.00 62.63 200 HIS C CA 1
ATOM 4926 C C . HIS C 3 200 ? 190.030 355.438 299.311 1.00 63.84 200 HIS C C 1
ATOM 4927 O O . HIS C 3 200 ? 190.900 354.579 299.403 1.00 63.56 200 HIS C O 1
ATOM 4934 N N . LEU C 3 201 ? 189.833 356.176 298.227 1.00 56.27 201 LEU C N 1
ATOM 4935 C CA . LEU C 3 201 ? 190.866 356.347 297.232 1.00 54.05 201 LEU C CA 1
ATOM 4936 C C . LEU C 3 201 ? 191.084 357.839 297.106 1.00 55.24 201 LEU C C 1
ATOM 4937 O O . LEU C 3 201 ? 190.133 358.605 297.009 1.00 55.07 201 LEU C O 1
ATOM 4942 N N . ARG C 3 202 ? 192.341 358.255 297.150 1.00 58.67 202 ARG C N 1
ATOM 4943 C CA . ARG C 3 202 ? 192.676 359.665 297.097 1.00 57.98 202 ARG C CA 1
ATOM 4944 C C . ARG C 3 202 ? 193.437 359.963 295.828 1.00 57.69 202 ARG C C 1
ATOM 4945 O O . ARG C 3 202 ? 194.287 359.185 295.408 1.00 58.47 202 ARG C O 1
ATOM 4953 N N . ILE C 3 203 ? 193.132 361.093 295.211 1.00 69.43 203 ILE C N 1
ATOM 4954 C CA . ILE C 3 203 ? 193.791 361.465 293.982 1.00 71.47 203 ILE C CA 1
ATOM 4955 C C . ILE C 3 203 ? 194.408 362.830 294.172 1.00 74.14 203 ILE C C 1
ATOM 4956 O O . ILE C 3 203 ? 193.705 363.816 294.363 1.00 74.82 203 ILE C O 1
ATOM 4961 N N . ASP C 3 204 ? 195.727 362.890 294.120 1.00 75.80 204 ASP C N 1
ATOM 4962 C CA . ASP C 3 204 ? 196.420 364.129 294.397 1.00 83.43 204 ASP C CA 1
ATOM 4963 C C . ASP C 3 204 ? 197.433 364.448 293.313 1.00 75.99 204 ASP C C 1
ATOM 4964 O O . ASP C 3 204 ? 197.739 363.614 292.468 1.00 71.22 204 ASP C O 1
ATOM 4969 N N . VAL C 3 205 ? 197.938 365.672 293.346 1.00 81.95 205 VAL C N 1
ATOM 4970 C CA . VAL C 3 205 ? 198.825 366.169 292.314 1.00 84.41 205 VAL C CA 1
ATOM 4971 C C . VAL C 3 205 ? 200.285 365.889 292.645 1.00 86.10 205 VAL C C 1
ATOM 4972 O O . VAL C 3 205 ? 200.780 366.323 293.682 1.00 91.71 205 VAL C O 1
ATOM 4976 N N . LEU C 3 206 ? 200.977 365.154 291.788 1.00 81.00 206 LEU C N 1
ATOM 4977 C CA . LEU C 3 206 ? 202.430 365.143 291.857 1.00 82.56 206 LEU C CA 1
ATOM 4978 C C . LEU C 3 206 ? 202.990 366.344 291.119 1.00 85.69 206 LEU C C 1
ATOM 4979 O O . LEU C 3 206 ? 203.909 367.006 291.591 1.00 92.58 206 LEU C O 1
ATOM 4984 N N . ASN C 3 207 ? 202.432 366.611 289.947 1.00 83.17 207 ASN C N 1
ATOM 4985 C CA . ASN C 3 207 ? 202.869 367.727 289.127 1.00 80.23 207 ASN C CA 1
ATOM 4986 C C . ASN C 3 207 ? 201.670 368.379 288.476 1.00 73.79 207 ASN C C 1
ATOM 4987 O O . ASN C 3 207 ? 200.882 367.705 287.821 1.00 66.24 207 ASN C O 1
ATOM 4992 N N . ARG C 3 208 ? 201.535 369.689 288.641 1.00 71.56 208 ARG C N 1
ATOM 4993 C CA . ARG C 3 208 ? 200.340 370.377 288.180 1.00 78.77 208 ARG C CA 1
ATOM 4994 C C . ARG C 3 208 ? 200.212 370.251 286.676 1.00 78.23 208 ARG C C 1
ATOM 4995 O O . ARG C 3 208 ? 201.199 370.036 285.979 1.00 81.24 208 ARG C O 1
ATOM 5003 N N . LEU C 3 209 ? 198.986 370.362 286.182 1.00 79.15 209 LEU C N 1
ATOM 5004 C CA . LEU C 3 209 ? 198.746 370.304 284.752 1.00 83.35 209 LEU C CA 1
ATOM 5005 C C . LEU C 3 209 ? 199.446 371.456 284.062 1.00 82.83 209 LEU C C 1
ATOM 5006 O O . LEU C 3 209 ? 199.276 372.610 284.444 1.00 78.15 209 LEU C O 1
ATOM 5011 N N . THR C 3 210 ? 200.227 371.141 283.040 1.00 61.28 210 THR C N 1
ATOM 5012 C CA . THR C 3 210 ? 200.915 372.174 282.284 1.00 65.37 210 THR C CA 1
ATOM 5013 C C . THR C 3 210 ? 200.190 372.423 280.976 1.00 62.29 210 THR C C 1
ATOM 5014 O O . THR C 3 210 ? 200.219 371.590 280.077 1.00 66.96 210 THR C O 1
ATOM 5018 N N . TYR C 3 211 ? 199.549 373.578 280.865 1.00 58.60 211 TYR C N 1
ATOM 5019 C CA . TYR C 3 211 ? 198.735 373.866 279.698 1.00 58.97 211 TYR C CA 1
ATOM 5020 C C . TYR C 3 211 ? 199.455 374.782 278.728 1.00 60.68 211 TYR C C 1
ATOM 5021 O O . TYR C 3 211 ? 200.196 375.669 279.134 1.00 58.62 211 TYR C O 1
ATOM 5030 N N . ASN C 3 212 ? 199.228 374.554 277.442 1.00 54.39 212 ASN C N 1
ATOM 5031 C CA . ASN C 3 212 ? 199.867 375.337 276.397 1.00 58.34 212 ASN C CA 1
ATOM 5032 C C . ASN C 3 212 ? 198.845 376.326 275.842 1.00 61.04 212 ASN C C 1
ATOM 5033 O O . ASN C 3 212 ? 197.691 376.326 276.262 1.00 63.65 212 ASN C O 1
ATOM 5038 N N . SER C 3 213 ? 199.259 377.167 274.903 1.00 65.19 213 SER C N 1
ATOM 5039 C CA . SER C 3 213 ? 198.349 378.117 274.284 1.00 65.58 213 SER C CA 1
ATOM 5040 C C . SER C 3 213 ? 197.385 377.428 273.336 1.00 55.86 213 SER C C 1
ATOM 5041 O O . SER C 3 213 ? 196.268 377.891 273.126 1.00 48.45 213 SER C O 1
ATOM 5044 N N . SER C 3 214 ? 197.829 376.324 272.754 1.00 61.32 214 SER C N 1
ATOM 5045 C CA . SER C 3 214 ? 196.996 375.552 271.846 1.00 64.57 214 SER C CA 1
ATOM 5046 C C . SER C 3 214 ? 196.297 374.440 272.603 1.00 58.80 214 SER C C 1
ATOM 5047 O O . SER C 3 214 ? 195.607 373.613 272.014 1.00 54.75 214 SER C O 1
ATOM 5050 N N . SER C 3 215 ? 196.490 374.416 273.914 1.00 57.77 215 SER C N 1
ATOM 5051 C CA . SER C 3 215 ? 196.041 373.297 274.724 1.00 57.17 215 SER C CA 1
ATOM 5052 C C . SER C 3 215 ? 195.015 373.727 275.762 1.00 52.92 215 SER C C 1
ATOM 5053 O O . SER C 3 215 ? 195.033 374.865 276.222 1.00 52.37 215 SER C O 1
ATOM 5056 N N . PRO C 3 216 ? 194.117 372.808 276.143 1.00 56.30 216 PRO C N 1
ATOM 5057 C CA . PRO C 3 216 ? 193.061 373.130 277.101 1.00 55.07 216 PRO C CA 1
ATOM 5058 C C . PRO C 3 216 ? 193.606 373.510 278.461 1.00 54.52 216 PRO C C 1
ATOM 5059 O O . PRO C 3 216 ? 194.727 373.144 278.799 1.00 54.33 216 PRO C O 1
ATOM 5063 N N . ASN C 3 217 ? 192.819 374.242 279.237 1.00 51.65 217 ASN C N 1
ATOM 5064 C CA . ASN C 3 217 ? 193.267 374.704 280.538 1.00 54.81 217 ASN C CA 1
ATOM 5065 C C . ASN C 3 217 ? 193.146 373.624 281.604 1.00 57.55 217 ASN C C 1
ATOM 5066 O O . ASN C 3 217 ? 194.025 373.477 282.448 1.00 54.24 217 ASN C O 1
ATOM 5071 N N . ALA C 3 218 ? 192.045 372.880 281.570 1.00 66.31 218 ALA C N 1
ATOM 5072 C CA . ALA C 3 218 ? 191.782 371.844 282.564 1.00 62.35 218 ALA C CA 1
ATOM 5073 C C . ALA C 3 218 ? 191.058 370.660 281.938 1.00 56.31 218 ALA C C 1
ATOM 5074 O O . ALA C 3 218 ? 190.228 370.837 281.053 1.00 54.57 218 ALA C O 1
ATOM 5076 N N . VAL C 3 219 ? 191.367 369.455 282.400 1.00 61.47 219 VAL C N 1
ATOM 5077 C CA . VAL C 3 219 ? 190.816 368.255 281.792 1.00 61.42 219 VAL C CA 1
ATOM 5078 C C . VAL C 3 219 ? 189.835 367.551 282.713 1.00 60.92 219 VAL C C 1
ATOM 5079 O O . VAL C 3 219 ? 189.943 367.631 283.933 1.00 60.49 219 VAL C O 1
ATOM 5083 N N . ASN C 3 220 ? 188.874 366.859 282.113 1.00 63.12 220 ASN C N 1
ATOM 5084 C CA . ASN C 3 220 ? 187.846 366.154 282.863 1.00 63.01 220 ASN C CA 1
ATOM 5085 C C . ASN C 3 220 ? 188.153 364.667 282.933 1.00 59.57 220 ASN C C 1
ATOM 5086 O O . ASN C 3 220 ? 188.455 364.047 281.918 1.00 58.92 220 ASN C O 1
ATOM 5091 N N . CYS C 3 221 ? 188.053 364.091 284.124 1.00 52.49 221 CYS C N 1
ATOM 5092 C CA . CYS C 3 221 ? 188.486 362.719 284.346 1.00 54.07 221 CYS C CA 1
ATOM 5093 C C . CYS C 3 221 ? 187.361 361.827 284.852 1.00 50.88 221 CYS C C 1
ATOM 5094 O O . CYS C 3 221 ? 186.354 362.319 285.354 1.00 51.30 221 CYS C O 1
ATOM 5097 N N . ILE C 3 222 ? 187.532 360.515 284.716 1.00 48.02 222 ILE C N 1
ATOM 5098 C CA . ILE C 3 222 ? 186.476 359.569 285.060 1.00 47.09 222 ILE C CA 1
ATOM 5099 C C . ILE C 3 222 ? 187.017 358.317 285.735 1.00 48.38 222 ILE C C 1
ATOM 5100 O O . ILE C 3 222 ? 187.965 357.710 285.247 1.00 50.50 222 ILE C O 1
ATOM 5105 N N . LEU C 3 223 ? 186.408 357.930 286.851 1.00 45.99 223 LEU C N 1
ATOM 5106 C CA . LEU C 3 223 ? 186.752 356.685 287.528 1.00 44.64 223 LEU C CA 1
ATOM 5107 C C . LEU C 3 223 ? 185.787 355.572 287.174 1.00 43.55 223 LEU C C 1
ATOM 5108 O O . LEU C 3 223 ? 184.592 355.803 287.036 1.00 44.61 223 LEU C O 1
ATOM 5113 N N . GLN C 3 224 ? 186.307 354.361 287.036 1.00 38.24 224 GLN C N 1
ATOM 5114 C CA . GLN C 3 224 ? 185.481 353.212 286.697 1.00 39.58 224 GLN C CA 1
ATOM 5115 C C . GLN C 3 224 ? 185.896 352.017 287.532 1.00 35.44 224 GLN C C 1
ATOM 5116 O O . GLN C 3 224 ? 187.077 351.702 287.606 1.00 36.69 224 GLN C O 1
ATOM 5122 N N . ILE C 3 225 ? 184.940 351.345 288.156 1.00 23.06 225 ILE C N 1
ATOM 5123 C CA . ILE C 3 225 ? 185.271 350.155 288.917 1.00 23.90 225 ILE C CA 1
ATOM 5124 C C . ILE C 3 225 ? 184.913 348.909 288.133 1.00 24.06 225 ILE C C 1
ATOM 5125 O O . ILE C 3 225 ? 183.745 348.576 287.970 1.00 24.52 225 ILE C O 1
ATOM 5130 N N . LYS C 3 226 ? 185.934 348.218 287.660 1.00 17.83 226 LYS C N 1
ATOM 5131 C CA . LYS C 3 226 ? 185.764 346.948 286.984 1.00 23.51 226 LYS C CA 1
ATOM 5132 C C . LYS C 3 226 ? 185.922 345.849 288.008 1.00 24.61 226 LYS C C 1
ATOM 5133 O O . LYS C 3 226 ? 186.821 345.901 288.841 1.00 25.78 226 LYS C O 1
ATOM 5139 N N . MET C 3 227 ? 185.053 344.855 287.962 1.00 19.87 227 MET C N 1
ATOM 5140 C CA . MET C 3 227 ? 185.120 343.788 288.942 1.00 25.04 227 MET C CA 1
ATOM 5141 C C . MET C 3 227 ? 186.225 342.836 288.522 1.00 29.97 227 MET C C 1
ATOM 5142 O O . MET C 3 227 ? 186.514 342.712 287.339 1.00 33.94 227 MET C O 1
ATOM 5147 N N . GLY C 3 228 ? 186.843 342.163 289.478 1.00 37.50 228 GLY C N 1
ATOM 5148 C CA . GLY C 3 228 ? 188.041 341.399 289.192 1.00 44.22 228 GLY C CA 1
ATOM 5149 C C . GLY C 3 228 ? 187.884 340.107 288.426 1.00 48.70 228 GLY C C 1
ATOM 5150 O O . GLY C 3 228 ? 186.819 339.801 287.893 1.00 44.50 228 GLY C O 1
ATOM 5151 N N . ASP C 3 229 ? 188.976 339.357 288.361 1.00 50.74 229 ASP C N 1
ATOM 5152 C CA . ASP C 3 229 ? 189.000 338.073 287.685 1.00 55.15 229 ASP C CA 1
ATOM 5153 C C . ASP C 3 229 ? 188.226 337.032 288.476 1.00 53.68 229 ASP C C 1
ATOM 5154 O O . ASP C 3 229 ? 187.314 336.389 287.963 1.00 52.64 229 ASP C O 1
ATOM 5159 N N . ASP C 3 230 ? 188.595 336.886 289.739 1.00 67.10 230 ASP C N 1
ATOM 5160 C CA . ASP C 3 230 ? 188.152 335.755 290.539 1.00 65.69 230 ASP C CA 1
ATOM 5161 C C . ASP C 3 230 ? 186.902 336.024 291.354 1.00 55.54 230 ASP C C 1
ATOM 5162 O O . ASP C 3 230 ? 186.529 335.207 292.189 1.00 51.32 230 ASP C O 1
ATOM 5167 N N . ALA C 3 231 ? 186.256 337.163 291.140 1.00 60.25 231 ALA C N 1
ATOM 5168 C CA . ALA C 3 231 ? 185.257 337.591 292.101 1.00 56.18 231 ALA C CA 1
ATOM 5169 C C . ALA C 3 231 ? 183.991 336.759 292.030 1.00 51.08 231 ALA C C 1
ATOM 5170 O O . ALA C 3 231 ? 183.283 336.756 291.034 1.00 46.81 231 ALA C O 1
ATOM 5172 N N . MET C 3 232 ? 183.733 336.039 293.110 1.00 48.94 232 MET C N 1
ATOM 5173 C CA . MET C 3 232 ? 182.488 335.322 293.309 1.00 52.52 232 MET C CA 1
ATOM 5174 C C . MET C 3 232 ? 181.428 336.189 293.965 1.00 45.03 232 MET C C 1
ATOM 5175 O O . MET C 3 232 ? 181.750 337.159 294.640 1.00 41.34 232 MET C O 1
ATOM 5180 N N . PHE C 3 233 ? 180.166 335.839 293.765 1.00 45.10 233 PHE C N 1
ATOM 5181 C CA . PHE C 3 233 ? 179.086 336.368 294.588 1.00 44.66 233 PHE C CA 1
ATOM 5182 C C . PHE C 3 233 ? 178.348 335.227 295.261 1.00 43.77 233 PHE C C 1
ATOM 5183 O O . PHE C 3 233 ? 178.392 334.100 294.791 1.00 44.70 233 PHE C O 1
ATOM 5191 N N . MET C 3 234 ? 177.679 335.513 296.372 1.00 43.24 234 MET C N 1
ATOM 5192 C CA . MET C 3 234 ? 177.147 334.446 297.207 1.00 51.83 234 MET C CA 1
ATOM 5193 C C . MET C 3 234 ? 175.734 334.675 297.723 1.00 46.69 234 MET C C 1
ATOM 5194 O O . MET C 3 234 ? 175.273 335.807 297.821 1.00 47.31 234 MET C O 1
ATOM 5199 N N . VAL C 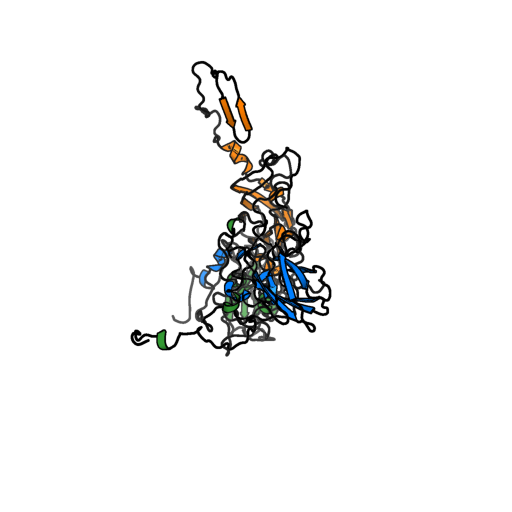3 235 ? 175.069 333.569 298.056 1.00 52.34 235 VAL C N 1
ATOM 5200 C CA . VAL C 3 235 ? 173.837 333.526 298.849 1.00 51.51 235 VAL C CA 1
ATOM 5201 C C . VAL C 3 235 ? 172.829 334.633 298.492 1.00 48.48 235 VAL C C 1
ATOM 5202 O O . VAL C 3 235 ? 172.704 335.632 299.191 1.00 49.70 235 VAL C O 1
ATOM 5206 N N . PRO C 3 236 ? 172.123 334.456 297.366 1.00 38.38 236 PRO C N 1
ATOM 5207 C CA . PRO C 3 236 ? 171.175 335.440 296.834 1.00 40.76 236 PRO C CA 1
ATOM 5208 C C . PRO C 3 236 ? 170.165 335.897 297.868 1.00 39.82 236 PRO C C 1
ATOM 5209 O O . PRO C 3 236 ? 169.733 335.093 298.684 1.00 36.96 236 PRO C O 1
ATOM 5213 N N . THR C 3 237 ? 169.811 337.176 297.843 1.00 41.92 237 THR C N 1
ATOM 5214 C CA . THR C 3 237 ? 168.908 337.725 298.841 1.00 50.51 237 THR C CA 1
ATOM 5215 C C . THR C 3 237 ? 168.108 338.898 298.294 1.00 53.63 237 THR C C 1
ATOM 5216 O O . THR C 3 237 ? 168.617 339.690 297.513 1.00 50.48 237 THR C O 1
ATOM 5220 N N . THR C 3 238 ? 166.851 339.000 298.709 1.00 58.62 238 THR C N 1
ATOM 5221 C CA . THR C 3 238 ? 165.990 340.105 298.311 1.00 74.05 238 THR C CA 1
ATOM 5222 C C . THR C 3 238 ? 166.399 341.415 298.977 1.00 67.28 238 THR C C 1
ATOM 5223 O O . THR C 3 238 ? 167.098 341.415 299.986 1.00 66.76 238 THR C O 1
ATOM 5227 N N . SER C 3 239 ? 165.961 342.528 298.399 1.00 62.57 239 SER C N 1
ATOM 5228 C CA . SER C 3 239 ? 166.184 343.847 298.974 1.00 61.73 239 SER C CA 1
ATOM 5229 C C . SER C 3 239 ? 164.926 344.689 298.814 1.00 64.64 239 SER C C 1
ATOM 5230 O O . SER C 3 239 ? 164.002 344.293 298.112 1.00 71.03 239 SER C O 1
ATOM 5233 N N . ASN C 3 240 ? 164.882 345.843 299.469 1.00 55.80 240 ASN C N 1
ATOM 5234 C CA . ASN C 3 240 ? 163.684 346.677 299.449 1.00 58.83 240 ASN C CA 1
ATOM 5235 C C . ASN C 3 240 ? 163.562 347.559 298.209 1.00 59.23 240 ASN C C 1
ATOM 5236 O O . ASN C 3 240 ? 162.517 348.163 297.977 1.00 57.28 240 ASN C O 1
ATOM 5241 N N . LEU C 3 241 ? 164.623 347.640 297.415 1.00 56.05 241 LEU C N 1
ATOM 5242 C CA . LEU C 3 241 ? 164.634 348.531 296.260 1.00 57.21 241 LEU C CA 1
ATOM 5243 C C . LEU C 3 241 ? 163.674 348.080 295.170 1.00 60.60 241 LEU C C 1
ATOM 5244 O O . LEU C 3 241 ? 163.322 346.908 295.097 1.00 68.55 241 LEU C O 1
ATOM 5249 N N . VAL C 3 242 ? 163.266 349.017 294.320 1.00 52.96 242 VAL C N 1
ATOM 5250 C CA . VAL C 3 242 ? 162.330 348.737 293.237 1.00 52.51 242 VAL C CA 1
ATOM 5251 C C . VAL C 3 242 ? 162.984 348.997 291.884 1.00 50.76 242 VAL C C 1
ATOM 5252 O O . VAL C 3 242 ? 163.763 349.936 291.737 1.00 52.67 242 VAL C O 1
ATOM 5256 N N . MET C 3 243 ? 162.673 348.135 290.916 1.00 55.24 243 MET C N 1
ATOM 5257 C CA . MET C 3 243 ? 163.170 348.205 289.539 1.00 54.73 243 MET C CA 1
ATOM 5258 C C . MET C 3 243 ? 164.640 347.793 289.491 1.00 38.11 243 MET C C 1
ATOM 5259 O O . MET C 3 243 ? 165.235 347.688 288.423 1.00 35.64 243 MET C O 1
ATOM 5264 N N . GLN C 3 244 ? 165.216 347.538 290.656 1.00 59.90 244 GLN C N 1
ATOM 5265 C CA . GLN C 3 244 ? 166.537 346.939 290.727 1.00 57.93 244 GLN C CA 1
ATOM 5266 C C . GLN C 3 244 ? 166.674 346.145 292.014 1.00 54.03 244 GLN C C 1
ATOM 5267 O O . GLN C 3 244 ? 167.779 345.915 292.498 1.00 50.89 244 GLN C O 1
#